Protein AF-0000000084944428 (afdb_homodimer)

InterPro domains:
  IPR011063 tRNA(Ile)-lysidine/2-thiocytidine synthase, N-terminal [PF01171] (37-218)
  IPR014729 Rossmann-like alpha/beta/alpha sandwich fold [G3DSA:3.40.50.620] (8-257)
  IPR035107 tRNA thiolation protein, TtcA/Ctu1 type [PIRSF004976] (14-257)

Sequence (516 aa):
MIFLLEYSKVIKMTMKKVLGCIRKADEEFNLIQDGDKVCVGVSGGKDSMLLLYCLSLYKKFATVKFDVIGVHIEMGFPNMDFSEADAFCKKNGIELYHEPSDVYEILKLNKTDDGRLQCSLCSKFKKALVIDGAKKYRCNKVAFAHHGDDAVETLFMNMIYGGKIATFTPKMYLTRTEMNFIRPLVYAYESDIVSAVEEAHVPIVPSTCPADKHTKREEFKHLLNDLYLKYPQAKSNLLTSLTNEENTMLWKKTPRKKMIFLLEYSKVIKMTMKKVLGCIRKADEEFNLIQDGDKVCVGVSGGKDSMLLLYCLSLYKKFATVKFDVIGVHIEMGFPNMDFSEADAFCKKNGIELYHEPSDVYEILKLNKTDDGRLQCSLCSKFKKALVIDGAKKYRCNKVAFAHHGDDAVETLFMNMIYGGKIATFTPKMYLTRTEMNFIRPLVYAYESDIVSAVEEAHVPIVPSTCPADKHTKREEFKHLLNDLYLKYPQAKSNLLTSLTNEENTMLWKKTPRKK

Structure (mmCIF, N/CA/C/O backbone):
data_AF-0000000084944428-model_v1
#
loop_
_entity.id
_entity.type
_entity.pdbx_description
1 polymer 'PP-loop family protein'
#
loop_
_atom_site.group_PDB
_atom_site.id
_atom_site.type_symbol
_atom_site.label_atom_id
_atom_site.label_alt_id
_atom_site.label_comp_id
_atom_site.label_asym_id
_atom_site.label_entity_id
_atom_site.label_seq_id
_atom_site.pdbx_PDB_ins_code
_atom_site.Cartn_x
_atom_site.Cartn_y
_atom_site.Cartn_z
_atom_site.occupancy
_atom_site.B_iso_or_equiv
_atom_site.auth_seq_id
_atom_site.auth_comp_id
_atom_site.auth_asym_id
_atom_site.auth_atom_id
_atom_site.pdbx_PDB_model_num
ATOM 1 N N . MET A 1 1 ? 21.469 -40.969 -16.375 1 33.34 1 MET A N 1
ATOM 2 C CA . MET A 1 1 ? 22.406 -39.938 -15.938 1 33.34 1 MET A CA 1
ATOM 3 C C . MET A 1 1 ? 22.641 -38.906 -17.031 1 33.34 1 MET A C 1
ATOM 5 O O . MET A 1 1 ? 22.734 -37.719 -16.766 1 33.34 1 MET A O 1
ATOM 9 N N . ILE A 1 2 ? 22.828 -39.438 -18.25 1 37.53 2 ILE A N 1
ATOM 10 C CA . ILE A 1 2 ? 23.172 -38.656 -19.438 1 37.53 2 ILE A CA 1
ATOM 11 C C . ILE A 1 2 ? 21.984 -37.812 -19.859 1 37.53 2 ILE A C 1
ATOM 13 O O . ILE A 1 2 ? 22.141 -36.656 -20.219 1 37.53 2 ILE A O 1
ATOM 17 N N . PHE A 1 3 ? 20.766 -38.469 -19.938 1 33.84 3 PHE A N 1
ATOM 18 C CA . PHE A 1 3 ? 19.562 -37.75 -20.297 1 33.84 3 PHE A CA 1
ATOM 19 C C . PHE A 1 3 ? 19.266 -36.656 -19.281 1 33.84 3 PHE A C 1
ATOM 21 O O . PHE A 1 3 ? 18.594 -35.656 -19.609 1 33.84 3 PHE A O 1
ATOM 28 N N . LEU A 1 4 ? 19.547 -36.875 -18 1 37.53 4 LEU A N 1
ATOM 29 C CA . LEU A 1 4 ? 19.516 -35.875 -16.969 1 37.53 4 LEU A CA 1
ATOM 30 C C . LEU A 1 4 ? 20.453 -34.719 -17.297 1 37.53 4 LEU A C 1
ATOM 32 O O . LEU A 1 4 ? 20.172 -33.562 -16.984 1 37.53 4 LEU A O 1
ATOM 36 N N . LEU A 1 5 ? 21.641 -35.031 -17.844 1 39.5 5 LEU A N 1
ATOM 37 C CA . LEU A 1 5 ? 22.656 -34.062 -18.203 1 39.5 5 LEU A CA 1
ATOM 38 C C . LEU A 1 5 ? 22.219 -33.219 -19.391 1 39.5 5 LEU A C 1
ATOM 40 O O . LEU A 1 5 ? 22.531 -32.031 -19.469 1 39.5 5 LEU A O 1
ATOM 44 N N . GLU A 1 6 ? 21.75 -33.844 -20.5 1 38.94 6 GLU A N 1
ATOM 45 C CA . GLU A 1 6 ? 21.344 -33.094 -21.688 1 38.94 6 GLU A CA 1
ATOM 46 C C . GLU A 1 6 ? 20.125 -32.219 -21.406 1 38.94 6 GLU A C 1
ATOM 48 O O . GLU A 1 6 ? 19.953 -31.156 -22 1 38.94 6 GLU A O 1
ATOM 53 N N . TYR A 1 7 ? 19.062 -32.688 -20.781 1 39.44 7 TYR A N 1
ATOM 54 C CA . TYR A 1 7 ? 17.938 -31.938 -20.266 1 39.44 7 TYR A CA 1
ATOM 55 C C . TYR A 1 7 ? 18.406 -30.875 -19.281 1 39.44 7 TYR A C 1
ATOM 57 O O . TYR A 1 7 ? 17.75 -29.828 -19.125 1 39.44 7 TYR A O 1
ATOM 65 N N . SER A 1 8 ? 19.406 -31.203 -18.406 1 38.41 8 SER A N 1
ATOM 66 C CA . SER A 1 8 ? 20 -30.328 -17.422 1 38.41 8 SER A CA 1
ATOM 67 C C . SER A 1 8 ? 20.609 -29.094 -18.078 1 38.41 8 SER A C 1
ATOM 69 O O . SER A 1 8 ? 20.656 -28.016 -17.453 1 38.41 8 SER A O 1
ATOM 71 N N . LYS A 1 9 ? 21.438 -29.375 -19.109 1 43.72 9 LYS A N 1
ATOM 72 C CA . LYS A 1 9 ? 22.25 -28.25 -19.609 1 43.72 9 LYS A CA 1
ATOM 73 C C . LYS A 1 9 ? 21.359 -27.125 -20.125 1 43.72 9 LYS A C 1
ATOM 75 O O . LYS A 1 9 ? 21.734 -25.953 -20.047 1 43.72 9 LYS A O 1
ATOM 80 N N . VAL A 1 10 ? 20.344 -27.359 -21 1 40.69 10 VAL A N 1
ATOM 81 C CA . VAL A 1 10 ? 19.859 -26.203 -21.734 1 40.69 10 VAL A CA 1
ATOM 82 C C . VAL A 1 10 ? 18.688 -25.562 -20.984 1 40.69 10 VAL A C 1
ATOM 84 O O . VAL A 1 10 ? 17.531 -25.719 -21.375 1 40.69 10 VAL A O 1
ATOM 87 N N . ILE A 1 11 ? 18.406 -25.828 -19.734 1 51.56 11 ILE A N 1
ATOM 88 C CA . ILE A 1 11 ? 17.453 -24.938 -19.094 1 51.56 11 ILE A CA 1
ATOM 89 C C . ILE A 1 11 ? 17.734 -23.484 -19.484 1 51.56 11 ILE A C 1
ATOM 91 O O . ILE A 1 11 ? 18.812 -22.953 -19.188 1 51.56 11 ILE A O 1
ATOM 95 N N . LYS A 1 12 ? 17.016 -23.047 -20.469 1 66.56 12 LYS A N 1
ATOM 96 C CA . LYS A 1 12 ? 17.094 -21.703 -21.031 1 66.56 12 LYS A CA 1
ATOM 97 C C . LYS A 1 12 ? 16.906 -20.641 -19.938 1 66.56 12 LYS A C 1
ATOM 99 O O . LYS A 1 12 ? 16.344 -20.922 -18.875 1 66.56 12 LYS A O 1
ATOM 104 N N . MET A 1 13 ? 17.641 -19.656 -19.969 1 76.25 13 MET A N 1
ATOM 105 C CA . MET A 1 13 ? 17.859 -18.531 -19.062 1 76.25 13 MET A CA 1
ATOM 106 C C . MET A 1 13 ? 16.562 -18.078 -18.422 1 76.25 13 MET A C 1
ATOM 108 O O . MET A 1 13 ? 16.516 -17.797 -17.234 1 76.25 13 MET A O 1
ATOM 112 N N . THR A 1 14 ? 15.422 -18.344 -19.109 1 88.94 14 THR A N 1
ATOM 113 C CA . THR A 1 14 ? 14.172 -17.812 -18.578 1 88.94 14 THR A CA 1
ATOM 114 C C . THR A 1 14 ? 13.484 -18.828 -17.672 1 88.94 14 THR A C 1
ATOM 116 O O . THR A 1 14 ? 12.891 -18.469 -16.656 1 88.94 14 THR A O 1
ATOM 119 N N . MET A 1 15 ? 13.664 -20.141 -18.062 1 92.38 15 MET A N 1
ATOM 120 C CA . MET A 1 15 ? 13.102 -21.188 -17.219 1 92.38 15 MET A CA 1
ATOM 121 C C . MET A 1 15 ? 13.805 -21.25 -15.875 1 92.38 15 MET A C 1
ATOM 123 O O . MET A 1 15 ? 13.156 -21.406 -14.836 1 92.38 15 MET A O 1
ATOM 127 N N . LYS A 1 16 ? 15.094 -21.047 -15.914 1 93.81 16 LYS A N 1
ATOM 128 C CA . LYS A 1 16 ? 15.875 -21.031 -14.68 1 93.81 16 LYS A CA 1
ATOM 129 C C . LYS A 1 16 ? 15.406 -19.922 -13.75 1 93.81 16 LYS A C 1
ATOM 131 O O . LYS A 1 16 ? 15.344 -20.109 -12.531 1 93.81 16 LYS A O 1
ATOM 136 N N . LYS A 1 17 ? 15.086 -18.875 -14.406 1 95.81 17 LYS A N 1
ATOM 137 C CA . LYS A 1 17 ? 14.609 -17.734 -13.625 1 95.81 17 LYS A CA 1
ATOM 138 C C . LYS A 1 17 ? 13.289 -18.047 -12.938 1 95.81 17 LYS A C 1
ATOM 140 O O . LYS A 1 17 ? 13.117 -17.781 -11.742 1 95.81 17 LYS A O 1
ATOM 145 N N . VAL A 1 18 ? 12.375 -18.656 -13.617 1 97.75 18 VAL A N 1
ATOM 146 C CA . VAL A 1 18 ? 11.07 -18.984 -13.055 1 97.75 18 VAL A CA 1
ATOM 147 C C . VAL A 1 18 ? 11.242 -20.047 -11.969 1 97.75 18 VAL A C 1
ATOM 149 O O . VAL A 1 18 ? 10.641 -19.938 -10.891 1 97.75 18 VAL A O 1
ATOM 152 N N . LEU A 1 19 ? 12.078 -21.016 -12.203 1 97.56 19 LEU A N 1
ATOM 153 C CA . LEU A 1 19 ? 12.336 -22.062 -11.211 1 97.56 19 LEU A CA 1
ATOM 154 C C . LEU A 1 19 ? 12.984 -21.469 -9.961 1 97.56 19 LEU A C 1
ATOM 156 O O . LEU A 1 19 ? 12.703 -21.906 -8.844 1 97.56 19 LEU A O 1
ATOM 160 N N . GLY A 1 20 ? 13.859 -20.453 -10.203 1 97.38 20 GLY A N 1
ATOM 161 C CA . GLY A 1 20 ? 14.445 -19.734 -9.078 1 97.38 20 GLY A CA 1
ATOM 162 C C . GLY A 1 20 ? 13.414 -19.016 -8.227 1 97.38 20 GLY A C 1
ATOM 163 O O . GLY A 1 20 ? 13.516 -19 -7 1 97.38 20 GLY A O 1
ATOM 164 N N . CYS A 1 21 ? 12.445 -18.484 -8.867 1 97.62 21 CYS A N 1
ATOM 165 C CA . CYS A 1 21 ? 11.352 -17.812 -8.164 1 97.62 21 CYS A CA 1
ATOM 166 C C . CYS A 1 21 ? 10.555 -18.812 -7.328 1 97.62 21 CYS A C 1
ATOM 168 O O . CYS A 1 21 ? 10.18 -18.516 -6.195 1 97.62 21 CYS A O 1
ATOM 170 N N . ILE A 1 22 ? 10.312 -20 -7.906 1 98.12 22 ILE A N 1
ATOM 171 C CA . ILE A 1 22 ? 9.578 -21.031 -7.199 1 98.12 22 ILE A CA 1
ATOM 172 C C . ILE A 1 22 ? 10.367 -21.5 -5.977 1 98.12 22 ILE A C 1
ATOM 174 O O . ILE A 1 22 ? 9.812 -21.641 -4.883 1 98.12 22 ILE A O 1
ATOM 178 N N . ARG A 1 23 ? 11.617 -21.656 -6.137 1 97.44 23 ARG A N 1
ATOM 179 C CA . ARG A 1 23 ? 12.477 -22.047 -5.02 1 97.44 23 ARG A CA 1
ATOM 180 C C . ARG A 1 23 ? 12.453 -20.984 -3.916 1 97.44 23 ARG A C 1
ATOM 182 O O . ARG A 1 23 ? 12.289 -21.312 -2.74 1 97.44 23 ARG A O 1
ATOM 189 N N . LYS A 1 24 ? 12.602 -19.766 -4.34 1 96.94 24 LYS A N 1
ATOM 190 C CA . LYS A 1 24 ? 12.594 -18.672 -3.377 1 96.94 24 LYS A CA 1
ATOM 191 C C . LYS A 1 24 ? 11.273 -18.641 -2.604 1 96.94 24 LYS A C 1
ATOM 193 O O . LYS A 1 24 ? 11.273 -18.531 -1.375 1 96.94 24 LYS A O 1
ATOM 198 N N . ALA A 1 25 ? 10.195 -18.719 -3.336 1 97.69 25 ALA A N 1
ATOM 199 C CA . ALA A 1 25 ? 8.883 -18.703 -2.693 1 97.69 25 ALA A CA 1
ATOM 200 C C . ALA A 1 25 ? 8.734 -19.891 -1.734 1 97.69 25 ALA A C 1
ATOM 202 O O . ALA A 1 25 ? 8.266 -19.719 -0.607 1 97.69 25 ALA A O 1
ATOM 203 N N . ASP A 1 26 ? 9.141 -21.062 -2.195 1 97.31 26 ASP A N 1
ATOM 204 C CA . ASP A 1 26 ? 9.055 -22.266 -1.375 1 97.31 26 ASP A CA 1
ATOM 205 C C . ASP A 1 26 ? 9.867 -22.125 -0.092 1 97.31 26 ASP A C 1
ATOM 207 O O . ASP A 1 26 ? 9.367 -22.391 1.003 1 97.31 26 ASP A O 1
ATOM 211 N N . GLU A 1 27 ? 11.055 -21.641 -0.21 1 95.69 27 GLU A N 1
ATOM 212 C CA . GLU A 1 27 ? 11.969 -21.531 0.926 1 95.69 27 GLU A CA 1
ATOM 213 C C . GLU A 1 27 ? 11.52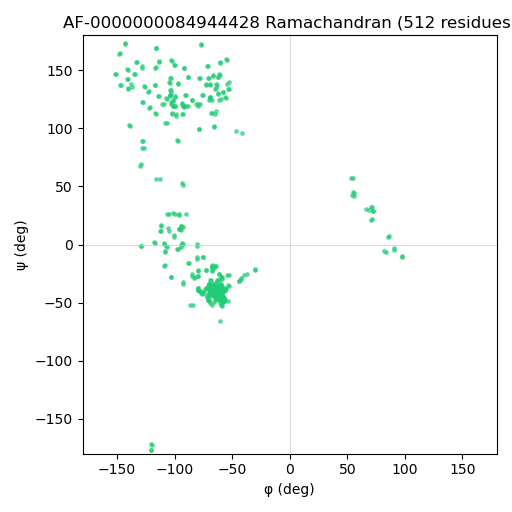3 -20.438 1.89 1 95.69 27 GLU A C 1
ATOM 215 O O . GLU A 1 27 ? 11.617 -20.594 3.107 1 95.69 27 GLU A O 1
ATOM 220 N N . GLU A 1 28 ? 11.031 -19.391 1.4 1 95.56 28 GLU A N 1
ATOM 221 C CA . GLU A 1 28 ? 10.711 -18.234 2.244 1 95.56 28 GLU A CA 1
ATOM 222 C C . GLU A 1 28 ? 9.344 -18.406 2.904 1 95.56 28 GLU A C 1
ATOM 224 O O . GLU A 1 28 ? 9.109 -17.906 4.004 1 95.56 28 GLU A O 1
ATOM 229 N N . PHE A 1 29 ? 8.43 -19.156 2.244 1 96.62 29 PHE A N 1
ATOM 230 C CA . PHE A 1 29 ? 7.078 -19.234 2.777 1 96.62 29 PHE A CA 1
ATOM 231 C C . PHE A 1 29 ? 6.73 -20.672 3.158 1 96.62 29 PHE A C 1
ATOM 233 O O . PHE A 1 29 ? 5.594 -20.953 3.537 1 96.62 29 PHE A O 1
ATOM 240 N N . ASN A 1 30 ? 7.664 -21.609 3.006 1 96.25 30 ASN A N 1
ATOM 241 C CA . ASN A 1 30 ? 7.445 -23.016 3.352 1 96.25 30 ASN A CA 1
ATOM 242 C C . ASN A 1 30 ? 6.199 -23.562 2.664 1 96.25 30 ASN A C 1
ATOM 244 O O . ASN A 1 30 ? 5.301 -24.078 3.328 1 96.25 30 ASN A O 1
ATOM 248 N N . LEU A 1 31 ? 6.246 -23.453 1.345 1 97.56 31 LEU A N 1
ATOM 249 C CA . LEU A 1 31 ? 5.07 -23.828 0.563 1 97.56 31 LEU A CA 1
ATOM 250 C C . LEU A 1 31 ? 4.91 -25.344 0.5 1 97.56 31 LEU A C 1
ATOM 252 O O . LEU A 1 31 ? 3.793 -25.859 0.576 1 97.56 31 LEU A O 1
ATOM 256 N N . ILE A 1 32 ? 6.047 -26.062 0.306 1 97.62 32 ILE A N 1
ATOM 257 C CA . ILE A 1 32 ? 6.008 -27.5 0.068 1 97.62 32 ILE A CA 1
ATOM 258 C C . ILE A 1 32 ? 6.84 -28.219 1.129 1 97.62 32 ILE A C 1
ATOM 260 O O . ILE A 1 32 ? 7.98 -27.844 1.398 1 97.62 32 ILE A O 1
ATOM 264 N N . GLN A 1 33 ? 6.246 -29.25 1.694 1 96.31 33 GLN A N 1
ATOM 265 C CA . GLN A 1 33 ? 6.906 -30.078 2.705 1 96.31 33 GLN A CA 1
ATOM 266 C C . GLN A 1 33 ? 7.09 -31.5 2.219 1 96.31 33 GLN A C 1
ATOM 268 O O . GLN A 1 33 ? 6.504 -31.906 1.208 1 96.31 33 GLN A O 1
ATOM 273 N N . ASP A 1 34 ? 7.887 -32.219 2.996 1 96.62 34 ASP A N 1
ATOM 274 C CA . ASP A 1 34 ? 8.141 -33.625 2.662 1 96.62 34 ASP A CA 1
ATOM 275 C C . ASP A 1 34 ? 6.848 -34.438 2.709 1 96.62 34 ASP A C 1
ATOM 277 O O . ASP A 1 34 ? 6.094 -34.344 3.68 1 96.62 34 ASP A O 1
ATOM 281 N N . GLY A 1 35 ? 6.645 -35.188 1.599 1 97.06 35 GLY A N 1
ATOM 282 C CA . GLY A 1 35 ? 5.488 -36.062 1.559 1 97.06 35 GLY A CA 1
ATOM 283 C C . GLY A 1 35 ? 4.258 -35.375 0.969 1 97.06 35 GLY A C 1
ATOM 284 O O . GLY A 1 35 ? 3.232 -36.031 0.76 1 97.06 35 GLY A O 1
ATOM 285 N N . ASP A 1 36 ? 4.391 -34.125 0.652 1 97.81 36 ASP A N 1
ATOM 286 C CA . ASP A 1 36 ? 3.254 -33.406 0.095 1 97.81 36 ASP A CA 1
ATOM 287 C C . ASP A 1 36 ? 2.883 -33.938 -1.285 1 97.81 36 ASP A C 1
ATOM 289 O O . ASP A 1 36 ? 3.748 -34.406 -2.027 1 97.81 36 ASP A O 1
ATOM 293 N N . LYS A 1 37 ? 1.617 -33.906 -1.541 1 98.38 37 LYS A N 1
ATOM 294 C CA . LYS A 1 37 ? 1.099 -34.094 -2.895 1 98.38 37 LYS A CA 1
ATOM 295 C C . LYS A 1 37 ? 0.368 -32.812 -3.367 1 98.38 37 LYS A C 1
ATOM 297 O O . LYS A 1 37 ? -0.711 -32.5 -2.865 1 98.38 37 LYS A O 1
ATOM 302 N N . VAL A 1 38 ? 0.935 -32.188 -4.328 1 98.56 38 VAL A N 1
ATOM 303 C CA . VAL A 1 38 ? 0.463 -30.875 -4.766 1 98.56 38 VAL A CA 1
ATOM 304 C C . VAL A 1 38 ? -0.408 -31.031 -6.008 1 98.56 38 VAL A C 1
ATOM 306 O O . VAL A 1 38 ? 0.005 -31.656 -6.988 1 98.56 38 VAL A O 1
ATOM 309 N N . CYS A 1 39 ? -1.592 -30.484 -5.953 1 98.5 39 CYS A N 1
ATOM 310 C CA . CYS A 1 39 ? -2.496 -30.438 -7.098 1 98.5 39 CYS A CA 1
ATOM 311 C C . CYS A 1 39 ? -2.471 -29.062 -7.754 1 98.5 39 CYS A C 1
ATOM 313 O O . CYS A 1 39 ? -2.744 -28.047 -7.105 1 98.5 39 CYS A O 1
ATOM 315 N N . VAL A 1 40 ? -2.1 -29.031 -8.969 1 98.38 40 VAL A N 1
ATOM 316 C CA . VAL A 1 40 ? -2.154 -27.781 -9.719 1 98.38 40 VAL A CA 1
ATOM 317 C C . VAL A 1 40 ? -3.488 -27.672 -10.453 1 98.38 40 VAL A C 1
ATOM 319 O O . VAL A 1 40 ? -3.852 -28.562 -11.227 1 98.38 40 VAL A O 1
ATOM 322 N N . GLY A 1 41 ? -4.277 -26.609 -10.117 1 94.88 41 GLY A N 1
ATOM 323 C CA . GLY A 1 41 ? -5.422 -26.312 -10.961 1 94.88 41 GLY A CA 1
ATOM 324 C C . GLY A 1 41 ? -5.035 -25.812 -12.336 1 94.88 41 GLY A C 1
ATOM 325 O O . GLY A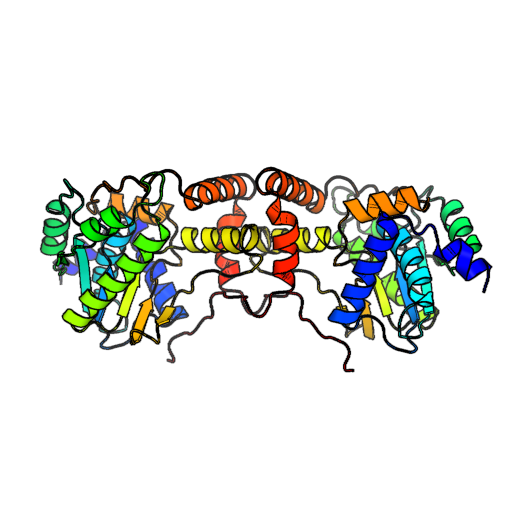 1 41 ? -4.523 -24.703 -12.477 1 94.88 41 GLY A O 1
ATOM 326 N N . VAL A 1 42 ? -5.344 -26.625 -13.352 1 94.19 42 VAL A N 1
ATOM 327 C CA . VAL A 1 42 ? -4.918 -26.297 -14.711 1 94.19 42 VAL A CA 1
ATOM 328 C C . VAL A 1 42 ? -6.098 -25.734 -15.5 1 94.19 42 VAL A C 1
ATOM 330 O O . VAL A 1 42 ? -7.066 -26.453 -15.773 1 94.19 42 VAL A O 1
ATOM 333 N N . SER A 1 43 ? -5.996 -24.484 -15.828 1 88.81 43 SER A N 1
ATOM 334 C CA . SER A 1 43 ? -7.043 -23.859 -16.625 1 88.81 43 SER A CA 1
ATOM 335 C C . SER A 1 43 ? -6.781 -24.031 -18.125 1 88.81 43 SER A C 1
ATOM 337 O O . SER A 1 43 ? -7.684 -23.828 -18.938 1 88.81 43 SER A O 1
ATOM 339 N N . GLY A 1 44 ? -5.578 -24.391 -18.469 1 90.81 44 GLY A N 1
ATOM 340 C CA . GLY A 1 44 ? -5.156 -24.422 -19.859 1 90.81 44 GLY A CA 1
ATOM 341 C C . GLY A 1 44 ? -4.402 -23.188 -20.297 1 90.81 44 GLY A C 1
ATOM 342 O O . GLY A 1 44 ? -3.771 -23.172 -21.359 1 90.81 44 GLY A O 1
ATOM 343 N N . GLY A 1 45 ? -4.418 -22.219 -19.453 1 92.94 45 GLY A N 1
ATOM 344 C CA . GLY A 1 45 ? -3.695 -21 -19.75 1 92.94 45 GLY A CA 1
ATOM 345 C C . GLY A 1 45 ? -2.197 -21.109 -19.547 1 92.94 45 GLY A C 1
ATOM 346 O O . GLY A 1 45 ? -1.717 -22.125 -19.031 1 92.94 45 GLY A O 1
ATOM 347 N N . LYS A 1 46 ? -1.506 -20.094 -19.953 1 95.5 46 LYS A N 1
ATOM 348 C CA . LYS A 1 46 ? -0.046 -20.125 -19.938 1 95.5 46 LYS A CA 1
ATOM 349 C C . LYS A 1 46 ? 0.485 -20.266 -18.516 1 95.5 46 LYS A C 1
ATOM 351 O O . LYS A 1 46 ? 1.455 -20.984 -18.266 1 95.5 46 LYS A O 1
ATOM 356 N N . ASP A 1 47 ? -0.171 -19.609 -17.562 1 96.38 47 ASP A N 1
ATOM 357 C CA . ASP A 1 47 ? 0.349 -19.578 -16.203 1 96.38 47 ASP A CA 1
ATOM 358 C C . ASP A 1 47 ? 0.209 -20.938 -15.523 1 96.38 47 ASP A C 1
ATOM 360 O O . ASP A 1 47 ? 1.172 -21.453 -14.953 1 96.38 47 ASP A O 1
ATOM 364 N N . SER A 1 48 ? -0.955 -21.531 -15.617 1 96.88 48 SER A N 1
ATOM 365 C CA . SER A 1 48 ? -1.21 -22.797 -14.938 1 96.88 48 SER A CA 1
ATOM 366 C C . SER A 1 48 ? -0.429 -23.938 -15.586 1 96.88 48 SER A C 1
ATOM 368 O O . SER A 1 48 ? 0.1 -24.812 -14.883 1 96.88 48 SER A O 1
ATOM 370 N N . MET A 1 49 ? -0.313 -23.906 -16.891 1 97.44 49 MET A N 1
ATOM 371 C CA . MET A 1 49 ? 0.449 -24.938 -17.594 1 97.44 49 MET A CA 1
ATOM 372 C C . MET A 1 49 ? 1.93 -24.859 -17.234 1 97.44 49 MET A C 1
ATOM 374 O O . MET A 1 49 ? 2.574 -25.875 -17.016 1 97.44 49 MET A O 1
ATOM 378 N N . LEU A 1 50 ? 2.396 -23.656 -17.203 1 97.94 50 LEU A N 1
ATOM 379 C CA . LEU A 1 50 ? 3.805 -23.5 -16.859 1 97.94 50 LEU A CA 1
ATOM 380 C C . LEU A 1 50 ? 4.059 -23.906 -15.414 1 97.94 50 LEU A C 1
ATOM 382 O O . LEU A 1 50 ? 5.082 -24.531 -15.109 1 97.94 50 LEU A O 1
ATOM 386 N N . LEU A 1 51 ? 3.164 -23.531 -14.523 1 98.56 51 LEU A N 1
ATOM 387 C CA . LEU A 1 51 ? 3.316 -23.891 -13.125 1 98.56 51 LEU A CA 1
ATOM 388 C C . LEU A 1 51 ? 3.416 -25.406 -12.961 1 98.56 51 LEU A C 1
ATOM 390 O O . LEU A 1 51 ? 4.305 -25.906 -12.266 1 98.56 51 LEU A O 1
ATOM 394 N N . LEU A 1 52 ? 2.504 -26.125 -13.609 1 98.38 52 LEU A N 1
ATOM 395 C CA . LEU A 1 52 ? 2.512 -27.578 -13.539 1 98.38 52 LEU A CA 1
ATOM 396 C C . LEU A 1 52 ? 3.85 -28.141 -14.016 1 98.38 52 LEU A C 1
ATOM 398 O O . LEU A 1 52 ? 4.457 -28.969 -13.336 1 98.38 52 LEU A O 1
ATOM 402 N N . TYR A 1 53 ? 4.301 -27.656 -15.102 1 98.06 53 TYR A N 1
ATOM 403 C CA . TYR A 1 53 ? 5.566 -28.109 -15.672 1 98.06 53 TYR A CA 1
ATOM 404 C C . TYR A 1 53 ? 6.73 -27.781 -14.734 1 98.06 53 TYR A C 1
ATOM 406 O O . TYR A 1 53 ? 7.555 -28.641 -14.438 1 98.06 53 TYR A O 1
ATOM 414 N N . CYS A 1 54 ? 6.746 -26.562 -14.258 1 98.06 54 CYS A N 1
ATOM 415 C CA . CYS A 1 54 ? 7.844 -26.094 -13.414 1 98.06 54 CYS A CA 1
ATOM 416 C C . CYS A 1 54 ? 7.891 -26.875 -12.102 1 98.06 54 CYS A C 1
ATOM 418 O O . CYS A 1 54 ? 8.969 -27.203 -11.602 1 98.06 54 CYS A O 1
ATOM 420 N N . LEU A 1 55 ? 6.723 -27.156 -11.539 1 98.38 55 LEU A N 1
ATOM 421 C CA . LEU A 1 55 ? 6.715 -27.922 -10.305 1 98.38 55 LEU A CA 1
ATOM 422 C C . LEU A 1 55 ? 7.219 -29.344 -10.547 1 98.38 55 LEU A C 1
ATOM 424 O O . LEU A 1 55 ? 7.867 -29.922 -9.672 1 98.38 55 LEU A O 1
ATOM 428 N N . SER A 1 56 ? 6.914 -29.891 -11.688 1 97.56 56 SER A N 1
ATOM 429 C CA . SER A 1 56 ? 7.426 -31.203 -12.031 1 97.56 56 SER A CA 1
ATOM 430 C C . SER A 1 56 ? 8.945 -31.203 -12.133 1 97.56 56 SER A C 1
ATOM 432 O O . SER A 1 56 ? 9.602 -32.188 -11.781 1 97.56 56 SER A O 1
ATOM 434 N N . LEU A 1 57 ? 9.477 -30.125 -12.648 1 96.31 57 LEU A N 1
ATOM 435 C CA . LEU A 1 57 ? 10.93 -29.969 -12.734 1 96.31 57 LEU A CA 1
ATOM 436 C C . LEU A 1 57 ? 11.523 -29.734 -11.352 1 96.31 57 LEU A C 1
ATOM 438 O O . LEU A 1 57 ? 12.57 -30.297 -11.016 1 96.31 57 LEU A O 1
ATOM 442 N N . TYR A 1 58 ? 10.852 -28.875 -10.656 1 97 58 TYR A N 1
ATOM 443 C CA . TYR A 1 58 ? 11.328 -28.5 -9.328 1 97 58 TYR A CA 1
ATOM 444 C C . TYR A 1 58 ? 11.438 -29.719 -8.422 1 97 58 TYR A C 1
ATOM 446 O O . TYR A 1 58 ? 12.352 -29.812 -7.598 1 97 58 TYR A O 1
ATOM 454 N N . LYS A 1 59 ? 10.5 -30.641 -8.602 1 95.38 59 LYS A N 1
ATOM 455 C CA . LYS A 1 59 ? 10.461 -31.875 -7.828 1 95.38 59 LYS A CA 1
ATOM 456 C C . LYS A 1 59 ? 11.789 -32.625 -7.91 1 95.38 59 LYS A C 1
ATOM 458 O O . LYS A 1 59 ? 12.211 -33.281 -6.953 1 95.38 59 LYS A O 1
ATOM 463 N N . LYS A 1 60 ? 12.516 -32.438 -8.938 1 92.12 60 LYS A N 1
ATOM 464 C CA . LYS A 1 60 ? 13.742 -33.188 -9.203 1 92.12 60 LYS A CA 1
ATOM 465 C C . LYS A 1 60 ? 14.906 -32.625 -8.391 1 92.12 60 LYS A C 1
ATOM 467 O O . LYS A 1 60 ? 15.883 -33.344 -8.148 1 92.12 60 LYS A O 1
ATOM 472 N N . PHE A 1 61 ? 14.805 -31.344 -7.961 1 89.81 61 PHE A N 1
ATOM 473 C CA . PHE A 1 61 ? 15.969 -30.781 -7.285 1 89.81 61 PHE A CA 1
ATOM 474 C C . PHE A 1 61 ? 15.57 -30.141 -5.957 1 89.81 61 PHE A C 1
ATOM 476 O O . PHE A 1 61 ? 16.422 -29.672 -5.215 1 89.81 61 PHE A O 1
ATOM 483 N N . ALA A 1 62 ? 14.328 -30.188 -5.711 1 91.25 62 ALA A N 1
ATOM 484 C CA . ALA A 1 62 ? 13.883 -29.688 -4.418 1 91.25 62 ALA A CA 1
ATOM 485 C C . ALA A 1 62 ? 14.516 -30.484 -3.273 1 91.25 62 ALA A C 1
ATOM 487 O O . ALA A 1 62 ? 14.914 -31.625 -3.453 1 91.25 62 ALA A O 1
ATOM 488 N N . THR A 1 63 ? 14.57 -29.828 -2.123 1 90.62 63 THR A N 1
ATOM 489 C CA . THR A 1 63 ? 15.156 -30.469 -0.947 1 90.62 63 THR A CA 1
ATOM 490 C C . THR A 1 63 ? 14.148 -31.406 -0.28 1 90.62 63 THR A C 1
ATOM 492 O O . THR A 1 63 ? 14.516 -32.188 0.583 1 90.62 63 THR A O 1
ATOM 495 N N . VAL A 1 64 ? 12.977 -31.297 -0.713 1 93.44 64 VAL A N 1
ATOM 496 C CA . VAL A 1 64 ? 11.914 -32.125 -0.156 1 93.44 64 VAL A CA 1
ATOM 497 C C . VAL A 1 64 ? 11.344 -33.031 -1.242 1 93.44 64 VAL A C 1
ATOM 499 O O . VAL A 1 64 ? 11.383 -32.688 -2.428 1 93.44 64 VAL A O 1
ATOM 502 N N . LYS A 1 65 ? 10.859 -34.125 -0.759 1 96.19 65 LYS A N 1
ATOM 503 C CA . LYS A 1 65 ? 10.195 -35.062 -1.677 1 96.19 65 LYS A CA 1
ATOM 504 C C . LYS A 1 65 ? 8.695 -34.812 -1.722 1 96.19 65 LYS A C 1
ATOM 506 O O . LYS A 1 65 ? 8.023 -34.812 -0.685 1 96.19 65 LYS A O 1
ATOM 511 N N . PHE A 1 66 ? 8.234 -34.531 -2.885 1 97.69 66 PHE A N 1
ATOM 512 C CA . PHE A 1 66 ? 6.805 -34.312 -3.053 1 97.69 66 PHE A CA 1
ATOM 513 C C . PHE A 1 66 ? 6.34 -34.781 -4.43 1 97.69 66 PHE A C 1
ATOM 515 O O . PHE A 1 66 ? 7.16 -35.094 -5.289 1 97.69 66 PHE A O 1
ATOM 522 N N . ASP A 1 67 ? 5.074 -34.906 -4.539 1 97.81 67 ASP A N 1
ATOM 523 C CA . ASP A 1 67 ? 4.473 -35.25 -5.828 1 97.81 67 ASP A CA 1
ATOM 524 C C . ASP A 1 67 ? 3.629 -34.094 -6.352 1 97.81 67 ASP A C 1
ATOM 526 O O . ASP A 1 67 ? 3.203 -33.219 -5.578 1 97.81 67 ASP A O 1
ATOM 530 N N . VAL A 1 68 ? 3.436 -34.094 -7.648 1 98.31 68 VAL A N 1
ATOM 531 C CA . VAL A 1 68 ? 2.635 -33.031 -8.258 1 98.31 68 VAL A CA 1
ATOM 532 C C . VAL A 1 68 ? 1.758 -33.625 -9.359 1 98.31 68 VAL A C 1
ATOM 534 O O . VAL A 1 68 ? 2.197 -34.5 -10.117 1 98.31 68 VAL A O 1
ATOM 537 N N . ILE A 1 69 ? 0.52 -33.25 -9.367 1 98.19 69 ILE A N 1
ATOM 538 C CA . ILE A 1 69 ? -0.407 -33.625 -10.43 1 98.19 69 ILE A CA 1
ATOM 539 C C . ILE A 1 69 ? -1.189 -32.406 -10.898 1 98.19 69 ILE A C 1
ATOM 541 O O . ILE A 1 69 ? -1.237 -31.391 -10.203 1 98.19 69 ILE A O 1
ATOM 545 N N . GLY A 1 70 ? -1.699 -32.469 -12.117 1 97.88 70 GLY A N 1
ATOM 546 C CA . GLY A 1 70 ? -2.617 -31.469 -12.617 1 97.88 70 GLY A CA 1
ATOM 547 C C . GLY A 1 70 ? -4.062 -31.922 -12.633 1 97.88 70 GLY A C 1
ATOM 548 O O . GLY A 1 70 ? -4.344 -33.094 -12.883 1 97.88 70 GLY A O 1
ATOM 549 N N . VAL A 1 71 ? -4.938 -31 -12.344 1 96 71 VAL A N 1
ATOM 550 C CA . VAL A 1 71 ? -6.367 -31.266 -12.477 1 96 71 VAL A CA 1
ATOM 551 C C . VAL A 1 71 ? -7.016 -30.172 -13.32 1 96 71 VAL A C 1
ATOM 553 O O . VAL A 1 71 ? -6.863 -28.984 -13.031 1 96 71 VAL A O 1
ATOM 556 N N . HIS A 1 72 ? -7.625 -30.547 -14.352 1 93.5 72 HIS A N 1
ATOM 557 C CA . HIS A 1 72 ? -8.422 -29.656 -15.18 1 93.5 72 HIS A CA 1
ATOM 558 C C . HIS A 1 72 ? -9.914 -29.906 -14.992 1 93.5 72 HIS A C 1
ATOM 560 O O . HIS A 1 72 ? -10.383 -31.047 -15.156 1 93.5 72 HIS A O 1
ATOM 566 N N . ILE A 1 73 ? -10.602 -28.766 -14.648 1 88.94 73 ILE A N 1
ATOM 567 C CA . ILE A 1 73 ? -12.047 -28.875 -14.5 1 88.94 73 ILE A CA 1
ATOM 568 C C . ILE A 1 73 ? -12.727 -28.547 -15.836 1 88.94 73 ILE A C 1
ATOM 570 O O . ILE A 1 73 ? -12.617 -27.422 -16.328 1 88.94 73 ILE A O 1
ATOM 574 N N . GLU A 1 74 ? -13.406 -29.5 -16.312 1 84.38 74 GLU A N 1
ATOM 575 C CA . GLU A 1 74 ? -14.141 -29.297 -17.562 1 84.38 74 GLU A CA 1
ATOM 576 C C . GLU A 1 74 ? -15.445 -28.531 -17.312 1 84.38 74 GLU A C 1
ATOM 578 O O . GLU A 1 74 ? -16.406 -29.094 -16.797 1 84.38 74 GLU A O 1
ATOM 583 N N . MET A 1 75 ? -15.344 -27.328 -17.578 1 73.44 75 MET A N 1
ATOM 584 C CA . MET A 1 75 ? -16.5 -26.484 -17.312 1 73.44 75 MET A CA 1
ATOM 585 C C . MET A 1 75 ? -17.531 -26.594 -18.422 1 73.44 75 MET A C 1
ATOM 587 O O . MET A 1 75 ? -18.625 -26.047 -18.312 1 73.44 75 MET A O 1
ATOM 591 N N . GLY A 1 76 ? -17.297 -27.328 -19.422 1 67.12 76 GLY A N 1
ATOM 592 C CA . GLY A 1 76 ? -18.25 -27.562 -20.484 1 67.12 76 GLY A CA 1
ATOM 593 C C . GLY A 1 76 ? -18.203 -26.516 -21.562 1 67.12 76 GLY A C 1
ATOM 594 O O . GLY A 1 76 ? -19.156 -26.375 -22.344 1 67.12 76 GLY A O 1
ATOM 595 N N . PHE A 1 77 ? -17.219 -25.688 -21.406 1 64.75 77 PHE A N 1
ATOM 596 C CA . PHE A 1 77 ? -17.141 -24.703 -22.469 1 64.75 77 PHE A CA 1
ATOM 597 C C . PHE A 1 77 ? -16.828 -25.375 -23.812 1 64.75 77 PHE A C 1
ATOM 599 O O . PHE A 1 77 ? -16.047 -26.328 -23.859 1 64.75 77 PHE A O 1
ATOM 606 N N . PRO A 1 78 ? -17.562 -24.969 -24.75 1 62.62 78 PRO A N 1
ATOM 607 C CA . PRO A 1 78 ? -17.344 -25.609 -26.062 1 62.62 78 PRO A CA 1
ATOM 608 C C . PRO A 1 78 ? -15.93 -25.391 -26.594 1 62.62 78 PRO A C 1
ATOM 610 O O . PRO A 1 78 ? -15.305 -24.375 -26.312 1 62.62 78 PRO A O 1
ATOM 613 N N . ASN A 1 79 ? -15.32 -26.344 -27.312 1 67.12 79 ASN A N 1
ATOM 614 C CA . ASN A 1 79 ? -14.164 -26.281 -28.203 1 67.12 79 ASN A CA 1
ATOM 615 C C . ASN A 1 79 ? -12.867 -26.078 -27.406 1 67.12 79 ASN A C 1
ATOM 617 O O . ASN A 1 79 ? -11.953 -25.391 -27.875 1 67.12 79 ASN A O 1
ATOM 621 N N . MET A 1 80 ? -12.891 -26.422 -26.188 1 78.94 80 MET A N 1
ATOM 622 C CA . MET A 1 80 ? -11.57 -26.484 -25.562 1 78.94 80 MET A CA 1
ATOM 623 C C . MET A 1 80 ? -10.852 -27.781 -25.922 1 78.94 80 MET A C 1
ATOM 625 O O . MET A 1 80 ? -11.406 -28.859 -25.75 1 78.94 80 MET A O 1
ATOM 629 N N . ASP A 1 81 ? -9.68 -27.656 -26.578 1 85.38 81 ASP A N 1
ATOM 630 C CA . ASP A 1 81 ? -8.891 -28.812 -27.016 1 85.38 81 ASP A CA 1
ATOM 631 C C . ASP A 1 81 ? -7.641 -28.984 -26.141 1 85.38 81 ASP A C 1
ATOM 633 O O . ASP A 1 81 ? -6.688 -28.203 -26.266 1 85.38 81 ASP A O 1
ATOM 637 N N . PHE A 1 82 ? -7.691 -29.969 -25.266 1 92 82 PHE A N 1
ATOM 638 C CA . PHE A 1 82 ? -6.598 -30.188 -24.328 1 92 82 PHE A CA 1
ATOM 639 C C . PHE A 1 82 ? -5.625 -31.234 -24.859 1 92 82 PHE A C 1
ATOM 641 O O . PHE A 1 82 ? -4.699 -31.656 -24.156 1 92 82 PHE A O 1
ATOM 648 N N . SER A 1 83 ? -5.734 -31.562 -26.125 1 93.62 83 SER A N 1
ATOM 649 C CA . SER A 1 83 ? -4.93 -32.656 -26.703 1 93.62 83 SER A CA 1
ATOM 650 C C . SER A 1 83 ? -3.443 -32.312 -26.609 1 93.62 83 SER A C 1
ATOM 652 O O . SER A 1 83 ? -2.641 -33.156 -26.219 1 93.62 83 SER A O 1
ATOM 654 N N . GLU A 1 84 ? -3.113 -31.156 -26.969 1 94.56 84 GLU A N 1
ATOM 655 C CA . GLU A 1 84 ? -1.709 -30.75 -26.922 1 94.56 84 GLU A CA 1
ATOM 656 C C . GLU A 1 84 ? -1.188 -30.703 -25.5 1 94.56 84 GLU A C 1
ATOM 658 O O . GLU A 1 84 ? -0.049 -31.094 -25.234 1 94.56 84 GLU A O 1
ATOM 663 N N . ALA A 1 85 ? -2.002 -30.219 -24.594 1 95.56 85 ALA A N 1
ATOM 664 C CA . ALA A 1 85 ? -1.631 -30.172 -23.188 1 95.56 85 ALA A CA 1
ATOM 665 C C . ALA A 1 85 ? -1.41 -31.578 -22.625 1 95.56 85 ALA A C 1
ATOM 667 O O . ALA A 1 85 ? -0.428 -31.812 -21.922 1 95.56 85 ALA A O 1
ATOM 668 N N . ASP A 1 86 ? -2.279 -32.5 -23 1 96.62 86 ASP A N 1
ATOM 669 C CA . ASP A 1 86 ? -2.182 -33.875 -22.547 1 96.62 86 ASP A CA 1
ATOM 670 C C . ASP A 1 86 ? -0.918 -34.562 -23.078 1 96.62 86 ASP A C 1
ATOM 672 O O . ASP A 1 86 ? -0.221 -35.25 -22.344 1 96.62 86 ASP A O 1
ATOM 676 N N . ALA A 1 87 ? -0.66 -34.312 -24.312 1 97.25 87 ALA A N 1
ATOM 677 C CA . ALA A 1 87 ? 0.529 -34.906 -24.938 1 97.25 87 ALA A CA 1
ATOM 678 C C . ALA A 1 87 ? 1.802 -3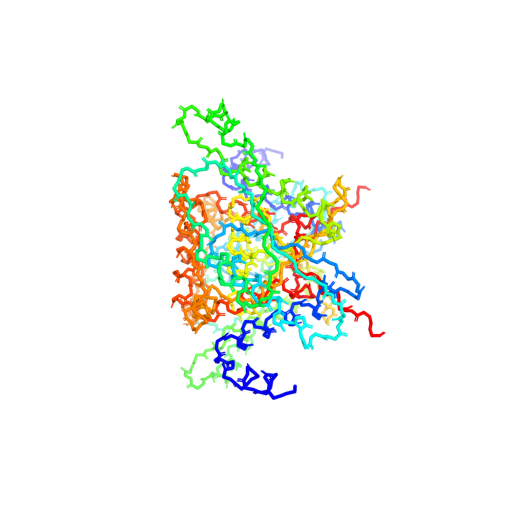4.375 -24.281 1 97.25 87 ALA A C 1
ATOM 680 O O . ALA A 1 87 ? 2.742 -35.125 -24.047 1 97.25 87 ALA A O 1
ATOM 681 N N . PHE A 1 88 ? 1.781 -33.156 -24.094 1 96.12 88 PHE A N 1
ATOM 682 C CA . PHE A 1 88 ? 2.924 -32.5 -23.453 1 96.12 88 PHE A CA 1
ATOM 683 C C . PHE A 1 88 ? 3.174 -33.094 -22.078 1 96.12 88 PHE A C 1
ATOM 685 O O . PHE A 1 88 ? 4.312 -33.406 -21.719 1 96.12 88 PHE A O 1
ATOM 692 N N . CYS A 1 89 ? 2.102 -33.219 -21.234 1 97.31 89 CYS A N 1
ATOM 693 C CA . CYS A 1 89 ? 2.221 -33.75 -19.891 1 97.31 89 CYS A CA 1
ATOM 694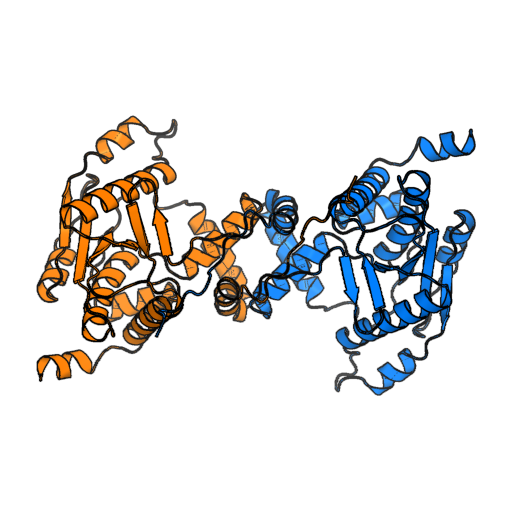 C C . CYS A 1 89 ? 2.699 -35.188 -19.922 1 97.31 89 CYS A C 1
ATOM 696 O O . CYS A 1 89 ? 3.592 -35.594 -19.172 1 97.31 89 CYS A O 1
ATOM 698 N N . LYS A 1 90 ? 2.141 -35.938 -20.859 1 97.25 90 LYS A N 1
ATOM 699 C CA . LYS A 1 90 ? 2.545 -37.344 -21 1 97.25 90 LYS A CA 1
ATOM 700 C C . LYS A 1 90 ? 4.027 -37.438 -21.359 1 97.25 90 LYS A C 1
ATOM 702 O O . LYS A 1 90 ? 4.75 -38.25 -20.766 1 97.25 90 LYS A O 1
ATOM 707 N N . LYS A 1 91 ? 4.41 -36.656 -22.25 1 96.62 91 LYS A N 1
ATOM 708 C CA . LYS A 1 91 ? 5.801 -36.656 -22.703 1 96.62 91 LYS A CA 1
ATOM 709 C C . LYS A 1 91 ? 6.75 -36.344 -21.547 1 96.62 91 LYS A C 1
ATOM 711 O O . LYS A 1 91 ? 7.867 -36.844 -21.5 1 96.62 91 LYS A O 1
ATOM 716 N N . ASN A 1 92 ? 6.32 -35.531 -20.656 1 95.69 92 ASN A N 1
ATOM 717 C CA . ASN A 1 92 ? 7.18 -35.094 -19.562 1 95.69 92 ASN A CA 1
ATOM 718 C C . ASN A 1 92 ? 6.906 -35.844 -18.281 1 95.69 92 ASN A C 1
ATOM 720 O O . ASN A 1 92 ? 7.367 -35.469 -17.203 1 95.69 92 ASN A O 1
ATOM 724 N N . GLY A 1 93 ? 6.082 -36.875 -18.312 1 95.88 93 GLY A N 1
ATOM 725 C CA . GLY A 1 93 ? 5.812 -37.75 -17.172 1 95.88 93 GLY A CA 1
ATOM 726 C C . GLY A 1 93 ? 4.953 -37.062 -16.109 1 95.88 93 GLY A C 1
ATOM 727 O O . GLY A 1 93 ? 5.098 -37.344 -14.922 1 95.88 93 GLY A O 1
ATOM 728 N N . ILE A 1 94 ? 4.133 -36.156 -16.516 1 96.81 94 ILE A N 1
ATOM 729 C CA . ILE A 1 94 ? 3.27 -35.438 -15.609 1 96.81 94 ILE A CA 1
ATOM 730 C C . ILE A 1 94 ? 1.846 -35.969 -15.688 1 96.81 94 ILE A C 1
ATOM 732 O O . ILE A 1 94 ? 1.312 -36.188 -16.781 1 96.81 94 ILE A O 1
ATOM 736 N N . GLU A 1 95 ? 1.264 -36.25 -14.578 1 97.5 95 GLU A N 1
ATOM 737 C CA . GLU A 1 95 ? -0.133 -36.688 -14.539 1 97.5 95 GLU A CA 1
ATOM 738 C C . GLU A 1 95 ? -1.077 -35.5 -14.617 1 97.5 95 GLU A C 1
ATOM 740 O O . GLU A 1 95 ? -0.987 -34.562 -13.805 1 97.5 95 GLU A O 1
ATOM 745 N N . LEU A 1 96 ? -1.934 -35.469 -15.625 1 97.5 96 LEU A N 1
ATOM 746 C CA . LEU A 1 96 ? -2.99 -34.469 -15.781 1 97.5 96 LEU A CA 1
ATOM 747 C C . LEU A 1 96 ? -4.359 -35.156 -15.844 1 97.5 96 LEU A C 1
ATOM 749 O O . LEU A 1 96 ? -4.629 -35.938 -16.766 1 97.5 96 LEU A O 1
ATOM 753 N N . TYR A 1 97 ? -5.195 -34.812 -14.859 1 96 97 TYR A N 1
ATOM 754 C CA . TYR A 1 97 ? -6.52 -35.406 -14.789 1 96 97 TYR A CA 1
ATOM 755 C C . TYR A 1 97 ? -7.594 -34.438 -15.227 1 96 97 TYR A C 1
ATOM 757 O O . TYR A 1 97 ? -7.516 -33.25 -14.906 1 96 97 TYR A O 1
ATOM 765 N N . HIS A 1 98 ? -8.539 -34.938 -15.953 1 93.62 98 HIS A N 1
ATOM 766 C CA . HIS A 1 98 ? -9.703 -34.156 -16.359 1 93.62 98 HIS A CA 1
ATOM 767 C C . HIS A 1 98 ? -10.93 -34.5 -15.531 1 93.62 98 HIS A C 1
ATOM 769 O O . HIS A 1 98 ? -11.297 -35.688 -15.453 1 93.62 98 HIS A O 1
ATOM 775 N N . GLU A 1 99 ? -11.445 -33.5 -14.883 1 90.31 99 GLU A N 1
ATOM 776 C CA . GLU A 1 99 ? -12.633 -33.719 -14.055 1 90.31 99 GLU A CA 1
ATOM 777 C C . GLU A 1 99 ? -13.867 -33.062 -14.672 1 90.31 99 GLU A C 1
ATOM 779 O O . GLU A 1 99 ? -13.891 -31.859 -14.922 1 90.31 99 GLU A O 1
ATOM 784 N N . PRO A 1 100 ? -14.875 -33.875 -14.953 1 85 100 PRO A N 1
ATOM 785 C CA . PRO A 1 100 ? -16.109 -33.312 -15.5 1 85 100 PRO A CA 1
ATOM 786 C C . PRO A 1 100 ? -16.859 -32.469 -14.484 1 85 100 PRO A C 1
ATOM 788 O O . PRO A 1 100 ? -16.797 -32.719 -13.281 1 85 100 PRO A O 1
ATOM 791 N N . SER A 1 101 ? -17.344 -31.359 -14.984 1 79 101 SER A N 1
ATOM 792 C CA . SER A 1 101 ? -18.172 -30.516 -14.125 1 79 101 SER A CA 1
ATOM 793 C C . SER A 1 101 ? -19.406 -30.031 -14.859 1 79 101 SER A C 1
ATOM 795 O O . SER A 1 101 ? -19.422 -29.953 -16.094 1 79 101 SER A O 1
ATOM 797 N N . ASP A 1 102 ? -20.516 -29.875 -14.094 1 68.25 102 ASP A N 1
ATOM 798 C CA . ASP A 1 102 ? -21.766 -29.375 -14.672 1 68.25 102 ASP A CA 1
ATOM 799 C C . ASP A 1 102 ? -21.891 -27.859 -14.43 1 68.25 102 ASP A C 1
ATOM 801 O O . ASP A 1 102 ? -23.016 -27.344 -14.32 1 68.25 102 ASP A O 1
ATOM 805 N N . VAL A 1 103 ? -20.781 -27.234 -14.281 1 62.91 103 VAL A N 1
ATOM 806 C CA . VAL A 1 103 ? -20.828 -25.844 -13.828 1 62.91 103 VAL A CA 1
ATOM 807 C C . VAL A 1 103 ? -21.438 -24.953 -14.922 1 62.91 103 VAL A C 1
ATOM 809 O O . VAL A 1 103 ? -22.172 -24.016 -14.625 1 62.91 103 VAL A O 1
ATOM 812 N N . TYR A 1 104 ? -21.062 -25.266 -16.141 1 60.97 104 TYR A N 1
ATOM 813 C CA . TYR A 1 104 ? -21.578 -24.453 -17.234 1 60.97 104 TYR A CA 1
ATOM 814 C C . TYR A 1 104 ? -23.109 -24.438 -17.234 1 60.97 104 TYR A C 1
ATOM 816 O O . TYR A 1 104 ? -23.719 -23.375 -17.422 1 60.97 104 TYR A O 1
ATOM 824 N N . GLU A 1 105 ? -23.562 -25.5 -16.922 1 60.16 105 GLU A N 1
ATOM 825 C CA . GLU A 1 105 ? -25.016 -25.578 -16.891 1 60.16 105 GLU A CA 1
ATOM 826 C C . GLU A 1 105 ? -25.594 -24.75 -15.734 1 60.16 105 GLU A C 1
ATOM 828 O O . GLU A 1 105 ? -26.656 -24.141 -15.875 1 60.16 105 GLU A O 1
ATOM 833 N N . ILE A 1 106 ? -24.875 -24.656 -14.711 1 60.69 106 ILE A N 1
ATOM 834 C CA . ILE A 1 106 ? -25.297 -23.906 -13.531 1 60.69 106 ILE A CA 1
ATOM 835 C C . ILE A 1 106 ? -25.156 -22.422 -13.789 1 60.69 106 ILE A C 1
ATOM 837 O O . ILE A 1 106 ? -26.016 -21.625 -13.406 1 60.69 106 ILE A O 1
ATOM 841 N N . LEU A 1 107 ? -24.062 -22.094 -14.398 1 61.59 107 LEU A N 1
ATOM 842 C CA . LEU A 1 107 ? -23.797 -20.672 -14.672 1 61.59 107 LEU A CA 1
ATOM 843 C C . LEU A 1 107 ? -24.797 -20.125 -15.68 1 61.59 107 LEU A C 1
ATOM 845 O O . LEU A 1 107 ? -25.203 -18.953 -15.57 1 61.59 107 LEU A O 1
ATOM 849 N N . LYS A 1 108 ? -25.094 -20.969 -16.594 1 59.81 108 LYS A N 1
ATOM 850 C CA . LYS A 1 108 ? -26.094 -20.578 -17.578 1 59.81 108 LYS A CA 1
ATOM 851 C C . LYS A 1 108 ? -27.422 -20.25 -16.891 1 59.81 108 LYS A C 1
ATOM 853 O O . LYS A 1 108 ? -28.172 -19.375 -17.344 1 59.81 108 LYS A O 1
ATOM 858 N N . LEU A 1 109 ? -27.547 -20.875 -15.828 1 56.53 109 LEU A N 1
ATOM 859 C CA . LEU A 1 109 ? -28.812 -20.672 -15.125 1 56.53 109 LEU A CA 1
ATOM 860 C C . LEU A 1 109 ? -28.75 -19.438 -14.25 1 56.53 109 LEU A C 1
ATOM 862 O O . LEU A 1 109 ? -29.797 -18.859 -13.906 1 56.53 109 LEU A O 1
ATOM 866 N N . ASN A 1 110 ? -27.609 -19.031 -13.82 1 54.56 110 ASN A N 1
ATOM 867 C CA . ASN A 1 110 ? -27.469 -17.891 -12.93 1 54.56 110 ASN A CA 1
ATOM 868 C C . ASN A 1 110 ? -26.906 -16.672 -13.656 1 54.56 110 ASN A C 1
ATOM 870 O O . ASN A 1 110 ? -26.188 -15.867 -13.062 1 54.56 110 ASN A O 1
ATOM 874 N N . LYS A 1 111 ? -27.125 -16.625 -14.898 1 54.88 111 LYS A N 1
ATOM 875 C CA . LYS A 1 111 ? -26.656 -15.477 -15.672 1 54.88 111 LYS A CA 1
ATOM 876 C C . LYS A 1 111 ? -27.203 -14.172 -15.094 1 54.88 111 LYS A C 1
ATOM 878 O O . LYS A 1 111 ? -28.328 -14.125 -14.602 1 54.88 111 LYS A O 1
ATOM 883 N N . THR A 1 112 ? -26.281 -13.219 -14.812 1 53.25 112 THR A N 1
ATOM 884 C CA . THR A 1 112 ? -26.797 -11.891 -14.492 1 53.25 112 THR A CA 1
ATOM 885 C C . THR A 1 112 ? -27.703 -11.383 -15.609 1 53.25 112 THR A C 1
ATOM 887 O O . THR A 1 112 ? -27.734 -11.953 -16.703 1 53.25 112 THR A O 1
ATOM 890 N N . ASP A 1 113 ? -28.578 -10.398 -15.289 1 50.31 113 ASP A N 1
ATOM 891 C CA . ASP A 1 113 ? -29.547 -9.836 -16.219 1 50.31 113 ASP A CA 1
ATOM 892 C C . ASP A 1 113 ? -28.922 -9.562 -17.578 1 50.31 113 ASP A C 1
ATOM 894 O O . ASP A 1 113 ? -29.594 -9.633 -18.609 1 50.31 113 ASP A O 1
ATOM 898 N N . ASP A 1 114 ? -27.656 -9.242 -17.625 1 48.44 114 ASP A N 1
ATOM 899 C CA . ASP A 1 114 ? -27.078 -8.875 -18.922 1 48.44 114 ASP A CA 1
ATOM 900 C C . ASP A 1 114 ? -26.391 -10.07 -19.578 1 48.44 114 ASP A C 1
ATOM 902 O O . ASP A 1 114 ? -25.719 -9.93 -20.594 1 48.44 114 ASP A O 1
ATOM 906 N N . GLY A 1 115 ? -26.656 -11.266 -19.031 1 49.72 115 GLY A N 1
ATOM 907 C CA . GLY A 1 115 ? -26.172 -12.492 -19.641 1 49.72 115 GLY A CA 1
ATOM 908 C C . GLY A 1 115 ? -24.734 -12.82 -19.25 1 49.72 115 GLY A C 1
ATOM 909 O O . GLY A 1 115 ? -24.156 -13.781 -19.766 1 49.72 115 GLY A O 1
ATOM 910 N N . ARG A 1 116 ? -24.219 -11.836 -18.562 1 52.25 116 ARG A N 1
ATOM 911 C CA . ARG A 1 116 ? -22.812 -12.039 -18.281 1 52.25 116 ARG A CA 1
ATOM 912 C C . ARG A 1 116 ? -22.625 -12.898 -17.031 1 52.25 116 ARG A C 1
ATOM 914 O O . ARG A 1 116 ? -23.344 -12.742 -16.047 1 52.25 116 ARG A O 1
ATOM 921 N N . LEU A 1 117 ? -21.859 -14.016 -17.219 1 50.53 117 LEU A N 1
ATOM 922 C CA . LEU A 1 117 ? -21.469 -14.828 -16.062 1 50.53 117 LEU A CA 1
ATOM 923 C C . LEU A 1 117 ? -20.656 -14.016 -15.07 1 50.53 117 LEU A C 1
ATOM 925 O O . LEU A 1 117 ? -19.781 -13.242 -15.461 1 50.53 117 LEU A O 1
ATOM 929 N N . GLN A 1 118 ? -21.094 -13.969 -13.797 1 56.38 118 GLN A N 1
ATOM 930 C CA . GLN A 1 118 ? -20.344 -13.219 -12.797 1 56.38 118 GLN A CA 1
ATOM 931 C C . GLN A 1 118 ? -18.969 -13.852 -12.555 1 56.38 118 GLN A C 1
ATOM 933 O O . GLN A 1 118 ? -18.891 -14.992 -12.102 1 56.38 118 GLN A O 1
ATOM 938 N N . CYS A 1 119 ? -17.875 -13.305 -13.141 1 60.75 119 CYS A N 1
ATOM 939 C CA . CYS A 1 119 ? -16.5 -13.758 -13.047 1 60.75 119 CYS A CA 1
ATOM 940 C C . CYS A 1 119 ? -16.156 -14.164 -11.617 1 60.75 119 CYS A C 1
ATOM 942 O O . CYS A 1 119 ? -15.469 -15.164 -11.398 1 60.75 119 CYS A O 1
ATOM 944 N N . SER A 1 120 ? -16.812 -13.523 -10.641 1 63.88 120 SER A N 1
ATOM 945 C CA . SER A 1 120 ? -16.516 -13.859 -9.25 1 63.88 120 SER A CA 1
ATOM 946 C C . SER A 1 120 ? -17.094 -15.219 -8.867 1 63.88 120 SER A C 1
ATOM 948 O O . SER A 1 120 ? -16.438 -16 -8.172 1 63.88 120 SER A O 1
ATOM 950 N N . LEU A 1 121 ? -18.234 -15.57 -9.328 1 63.88 121 LEU A N 1
ATOM 951 C CA . LEU A 1 121 ? -18.859 -16.859 -9.047 1 63.88 121 LEU A CA 1
ATOM 952 C C . LEU A 1 121 ? -18.125 -18 -9.742 1 63.88 121 LEU A C 1
ATOM 954 O O . LEU A 1 121 ? -17.938 -19.062 -9.156 1 63.88 121 LEU A O 1
ATOM 958 N N . CYS A 1 122 ? -17.641 -17.641 -10.883 1 69.06 122 CYS A N 1
ATOM 959 C CA . CYS A 1 122 ? -16.875 -18.641 -11.633 1 69.06 122 CYS A CA 1
ATOM 960 C C . CYS A 1 122 ? -15.578 -19 -10.906 1 69.06 122 CYS A C 1
ATOM 962 O O . CYS A 1 122 ? -15.219 -20.172 -10.82 1 69.06 122 CYS A O 1
ATOM 964 N N . SER A 1 123 ? -15.055 -18 -10.352 1 73.56 123 SER A N 1
ATOM 965 C CA . SER A 1 123 ? -13.805 -18.219 -9.625 1 73.56 123 SER A CA 1
ATOM 966 C C . SER A 1 123 ? -14.039 -19.062 -8.367 1 73.56 123 SER A C 1
ATOM 968 O O . SER A 1 123 ? -13.258 -19.953 -8.055 1 73.56 123 SER A O 1
ATOM 970 N N . LYS A 1 124 ? -15.086 -18.766 -7.746 1 75.81 124 LYS A N 1
ATOM 971 C CA . LYS A 1 124 ? -15.414 -19.516 -6.535 1 75.81 124 LYS A CA 1
ATOM 972 C C . LYS A 1 124 ? -15.703 -20.984 -6.855 1 75.81 124 LYS A C 1
ATOM 974 O O . LYS A 1 124 ? -15.25 -21.875 -6.145 1 75.81 124 LYS A O 1
ATOM 979 N N . PHE A 1 125 ? -16.344 -21.172 -7.898 1 75.88 125 PHE A N 1
ATOM 980 C CA . PHE A 1 125 ? -16.688 -22.531 -8.312 1 75.88 125 PHE A CA 1
ATOM 981 C C . PHE A 1 125 ? -15.453 -23.297 -8.758 1 75.88 125 PHE A C 1
ATOM 983 O O . PHE A 1 125 ? -15.281 -24.469 -8.414 1 75.88 125 PHE A O 1
ATOM 990 N N . LYS A 1 126 ? -14.688 -22.578 -9.469 1 80.38 126 LYS A N 1
ATOM 991 C CA . LYS A 1 126 ? -13.453 -23.203 -9.93 1 80.38 126 LYS A CA 1
ATOM 992 C C . LYS A 1 126 ? -12.594 -23.656 -8.758 1 80.38 126 LYS A C 1
ATOM 994 O O . LYS A 1 126 ? -12.062 -24.781 -8.766 1 80.38 126 LYS A O 1
ATOM 999 N N . LYS A 1 127 ? -12.531 -22.844 -7.773 1 86.12 127 LYS A N 1
ATOM 1000 C CA . LYS A 1 127 ? -11.742 -23.172 -6.594 1 86.12 127 LYS A CA 1
ATOM 1001 C C . LYS A 1 127 ? -12.305 -24.391 -5.875 1 86.12 127 LYS A C 1
ATOM 1003 O O . LYS A 1 127 ? -11.555 -25.297 -5.496 1 86.12 127 LYS A O 1
ATOM 1008 N N . ALA A 1 128 ? -13.57 -24.406 -5.801 1 86.19 128 ALA A N 1
ATOM 1009 C CA . ALA A 1 128 ? -14.227 -25.531 -5.125 1 86.19 128 ALA A CA 1
ATOM 1010 C C . ALA A 1 128 ? -14.008 -26.828 -5.887 1 86.19 128 ALA A C 1
ATOM 1012 O O . ALA A 1 128 ? -13.734 -27.875 -5.281 1 86.19 128 ALA A O 1
ATOM 1013 N N . LEU A 1 129 ? -14.102 -26.734 -7.141 1 87.69 129 LEU A N 1
ATOM 1014 C CA . LEU A 1 129 ? -13.977 -27.938 -7.977 1 87.69 129 LEU A CA 1
ATOM 1015 C C . LEU A 1 129 ? -12.539 -28.438 -7.992 1 87.69 129 LEU A C 1
ATOM 1017 O O . LEU A 1 129 ? -12.305 -29.641 -8.031 1 87.69 129 LEU A O 1
ATOM 1021 N N . VAL A 1 130 ? -11.672 -27.5 -7.969 1 91.5 130 VAL A N 1
ATOM 1022 C CA . VAL A 1 130 ? -10.266 -27.906 -7.93 1 91.5 130 VAL A CA 1
ATOM 1023 C C . VAL A 1 130 ? -9.961 -28.594 -6.609 1 91.5 130 VAL A C 1
ATOM 1025 O O . VAL A 1 130 ? -9.211 -29.578 -6.574 1 91.5 130 VAL A O 1
ATOM 1028 N N . ILE A 1 131 ? -10.531 -28.094 -5.523 1 93.19 131 ILE A N 1
ATOM 1029 C CA . ILE A 1 131 ? -10.344 -28.703 -4.207 1 93.19 131 ILE A CA 1
ATOM 1030 C C . ILE A 1 131 ? -10.891 -30.125 -4.207 1 93.19 131 ILE A C 1
ATOM 1032 O O . ILE A 1 131 ? -10.25 -31.047 -3.705 1 93.19 131 ILE A O 1
ATOM 1036 N N . ASP A 1 132 ? -12.047 -30.281 -4.801 1 92.44 132 ASP A N 1
ATOM 1037 C CA . ASP A 1 132 ? -12.648 -31.609 -4.895 1 92.44 132 ASP A CA 1
ATOM 1038 C C . ASP A 1 132 ? -11.758 -32.562 -5.68 1 92.44 132 ASP A C 1
ATOM 1040 O O . ASP A 1 132 ? -11.578 -33.719 -5.281 1 92.44 132 ASP A O 1
ATOM 1044 N N . GLY A 1 133 ? -11.273 -32.062 -6.789 1 93.06 133 GLY A N 1
ATOM 1045 C CA . GLY A 1 133 ? -10.336 -32.844 -7.562 1 93.06 133 GLY A CA 1
ATOM 1046 C C . GLY A 1 133 ? -9.078 -33.219 -6.789 1 93.06 133 GLY A C 1
ATOM 1047 O O . GLY A 1 133 ? -8.609 -34.344 -6.844 1 93.06 133 GLY A O 1
ATOM 1048 N N . ALA A 1 134 ? -8.547 -32.281 -6.031 1 95.75 134 ALA A N 1
ATOM 1049 C CA . ALA A 1 134 ? -7.359 -32.531 -5.219 1 95.75 134 ALA A CA 1
ATOM 1050 C C . ALA A 1 134 ? -7.598 -33.625 -4.188 1 95.75 134 ALA A C 1
ATOM 1052 O O . ALA A 1 134 ? -6.758 -34.5 -4 1 95.75 134 ALA A O 1
ATOM 1053 N N . LYS A 1 135 ? -8.719 -33.594 -3.564 1 95.69 135 LYS A N 1
ATOM 1054 C CA . LYS A 1 135 ? -9.062 -34.594 -2.559 1 95.69 135 LYS A CA 1
ATOM 1055 C C . LYS A 1 135 ? -9.219 -35.969 -3.188 1 95.69 135 LYS A C 1
ATOM 1057 O O . LYS A 1 135 ? -8.773 -36.969 -2.617 1 95.69 135 LYS A O 1
ATOM 1062 N N . LYS A 1 136 ? -9.859 -36 -4.316 1 96.25 136 LYS A N 1
ATOM 1063 C CA . LYS A 1 136 ? -10.062 -37.25 -5.047 1 96.25 136 LYS A CA 1
ATOM 1064 C C . LYS A 1 136 ? -8.734 -37.969 -5.285 1 96.25 136 LYS A C 1
ATOM 1066 O O . LYS A 1 136 ? -8.672 -39.188 -5.23 1 96.25 136 LYS A O 1
ATOM 1071 N N . TYR A 1 137 ? -7.699 -37.219 -5.496 1 96.94 137 TYR A N 1
ATOM 1072 C CA . TYR A 1 137 ? -6.402 -37.781 -5.824 1 96.94 137 TYR A CA 1
ATOM 1073 C C . TYR A 1 137 ? -5.449 -37.719 -4.637 1 96.94 137 TYR A C 1
ATOM 1075 O O . TYR A 1 137 ? -4.23 -37.75 -4.805 1 96.94 137 TYR A O 1
ATOM 1083 N N . ARG A 1 138 ? -5.945 -37.406 -3.414 1 97.06 138 ARG A N 1
ATOM 1084 C CA . ARG A 1 138 ? -5.262 -37.469 -2.127 1 97.06 138 ARG A CA 1
ATOM 1085 C C . ARG A 1 138 ? -4.18 -36.406 -2.043 1 97.06 138 ARG A C 1
ATOM 1087 O O . ARG A 1 138 ? -3.105 -36.625 -1.488 1 97.06 138 ARG A O 1
ATOM 1094 N N . CYS A 1 139 ? -4.41 -35.312 -2.729 1 98 139 CYS A N 1
ATOM 1095 C CA . CYS A 1 139 ? -3.535 -34.156 -2.58 1 98 139 CYS A CA 1
ATOM 1096 C C . CYS A 1 139 ? -3.857 -33.406 -1.303 1 98 139 CYS A C 1
ATOM 1098 O O . CYS A 1 139 ? -5.023 -33.281 -0.916 1 98 139 CYS A O 1
ATOM 1100 N N . ASN A 1 140 ? -2.842 -32.906 -0.672 1 97.25 140 ASN A N 1
ATOM 1101 C CA . ASN A 1 140 ? -3.059 -32.125 0.542 1 97.25 140 ASN A CA 1
ATOM 1102 C C . ASN A 1 140 ? -2.771 -30.641 0.314 1 97.25 140 ASN A C 1
ATOM 1104 O O . ASN A 1 140 ? -2.941 -29.828 1.222 1 97.25 140 ASN A O 1
ATOM 1108 N N . LYS A 1 141 ? -2.393 -30.266 -0.924 1 97.88 141 LYS A N 1
ATOM 1109 C CA . LYS A 1 141 ? -2.164 -28.875 -1.306 1 97.88 141 LYS A CA 1
ATOM 1110 C C . LYS A 1 141 ? -2.678 -28.594 -2.717 1 97.88 141 LYS A C 1
ATOM 1112 O O . LYS A 1 141 ? -2.568 -29.453 -3.6 1 97.88 141 LYS A O 1
ATOM 1117 N N . VAL A 1 142 ? -3.225 -27.406 -2.859 1 97.75 142 VAL A N 1
ATOM 1118 C CA . VAL A 1 142 ? -3.613 -26.922 -4.176 1 97.75 142 VAL A CA 1
ATOM 1119 C C . VAL A 1 142 ? -2.752 -25.719 -4.555 1 97.75 142 VAL A C 1
ATOM 1121 O O . VAL A 1 142 ? -2.596 -24.781 -3.764 1 97.75 142 VAL A O 1
ATOM 1124 N N . ALA A 1 143 ? -2.148 -25.797 -5.727 1 98.12 143 ALA A N 1
ATOM 1125 C CA . ALA A 1 143 ? -1.313 -24.688 -6.203 1 98.12 143 ALA A CA 1
ATOM 1126 C C . ALA A 1 143 ? -2.035 -23.875 -7.273 1 98.12 143 ALA A C 1
ATOM 1128 O O . ALA A 1 143 ? -2.561 -24.438 -8.242 1 98.12 143 ALA A O 1
ATOM 1129 N N . PHE A 1 144 ? -2.072 -22.594 -7.07 1 95.25 144 PHE A N 1
ATOM 1130 C CA . PHE A 1 144 ? -2.574 -21.656 -8.078 1 95.25 144 PHE A CA 1
ATOM 1131 C C . PHE A 1 144 ? -1.424 -20.953 -8.773 1 95.25 144 PHE A C 1
ATOM 1133 O O . PHE A 1 144 ? -0.322 -20.844 -8.234 1 95.25 144 PHE A O 1
ATOM 1140 N N . ALA A 1 145 ? -1.743 -20.453 -9.938 1 97.19 145 ALA A N 1
ATOM 1141 C CA . ALA A 1 145 ? -0.662 -19.938 -10.766 1 97.19 145 ALA A CA 1
ATOM 1142 C C . ALA A 1 145 ? -0.602 -18.406 -10.688 1 97.19 145 ALA A C 1
ATOM 1144 O O . ALA A 1 145 ? -0.187 -17.75 -11.641 1 97.19 145 ALA A O 1
ATOM 1145 N N . HIS A 1 146 ? -1.073 -17.906 -9.578 1 96.25 146 HIS A N 1
ATOM 1146 C CA . HIS A 1 146 ? -0.933 -16.469 -9.375 1 96.25 146 HIS A CA 1
ATOM 1147 C C . HIS A 1 146 ? 0.536 -16.078 -9.289 1 96.25 146 HIS A C 1
ATOM 1149 O O . HIS A 1 146 ? 1.338 -16.781 -8.664 1 96.25 146 HIS A O 1
ATOM 1155 N N . HIS A 1 147 ? 0.839 -14.984 -9.938 1 97.94 147 HIS A N 1
ATOM 1156 C CA . HIS A 1 147 ? 2.227 -14.539 -9.961 1 97.94 147 HIS A CA 1
ATOM 1157 C C . HIS A 1 147 ? 2.369 -13.141 -9.352 1 97.94 147 HIS A C 1
ATOM 1159 O O . HIS A 1 147 ? 1.415 -12.617 -8.773 1 97.94 147 HIS A O 1
ATOM 1165 N N . GLY A 1 148 ? 3.557 -12.609 -9.375 1 97.19 148 GLY A N 1
ATOM 1166 C CA . GLY A 1 148 ? 3.861 -11.367 -8.695 1 97.19 148 GLY A CA 1
ATOM 1167 C C . GLY A 1 148 ? 3.041 -10.195 -9.195 1 97.19 148 GLY A C 1
ATOM 1168 O O . GLY A 1 148 ? 2.602 -9.352 -8.406 1 97.19 148 GLY A O 1
ATOM 1169 N N . ASP A 1 149 ? 2.838 -10.133 -10.516 1 96.88 149 ASP A N 1
ATOM 1170 C CA . ASP A 1 149 ? 2.047 -9.047 -11.086 1 96.88 149 ASP A CA 1
ATOM 1171 C C . ASP A 1 149 ? 0.606 -9.094 -10.578 1 96.88 149 ASP A C 1
ATOM 1173 O O . ASP A 1 149 ? -0.002 -8.055 -10.32 1 96.88 149 ASP A O 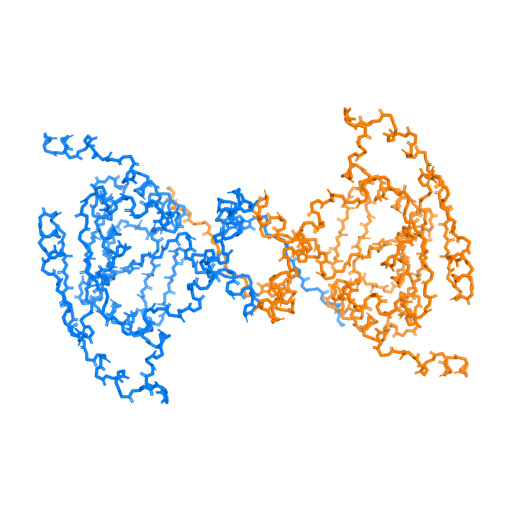1
ATOM 1177 N N . ASP A 1 150 ? 0.117 -10.305 -10.438 1 95.31 150 ASP A N 1
ATOM 1178 C CA . ASP A 1 150 ? -1.229 -10.469 -9.891 1 95.31 150 ASP A CA 1
ATOM 1179 C C . ASP A 1 150 ? -1.321 -9.898 -8.477 1 95.31 150 ASP A C 1
ATOM 1181 O O . ASP A 1 150 ? -2.334 -9.297 -8.109 1 95.31 150 ASP A O 1
ATOM 1185 N N . ALA A 1 151 ? -0.295 -10.133 -7.723 1 96.94 151 ALA A N 1
ATOM 1186 C CA . ALA A 1 151 ? -0.291 -9.711 -6.324 1 96.94 151 ALA A CA 1
ATOM 1187 C C . ALA A 1 151 ? -0.324 -8.188 -6.215 1 96.94 151 ALA A C 1
ATOM 1189 O O . ALA A 1 151 ? -1.097 -7.629 -5.434 1 96.94 151 ALA A O 1
ATOM 1190 N N . VAL A 1 152 ? 0.459 -7.562 -7.02 1 97.38 152 VAL A N 1
ATOM 1191 C CA . VAL A 1 152 ? 0.521 -6.102 -7 1 97.38 152 VAL A CA 1
ATOM 1192 C C . VAL A 1 152 ? -0.793 -5.523 -7.516 1 97.38 152 VAL A C 1
ATOM 1194 O O . VAL A 1 152 ? -1.299 -4.535 -6.977 1 97.38 152 VAL A O 1
ATOM 1197 N N . GLU A 1 153 ? -1.317 -6.148 -8.586 1 96.19 153 GLU A N 1
ATOM 1198 C CA . GLU A 1 153 ? -2.613 -5.719 -9.102 1 96.19 153 GLU A CA 1
ATOM 1199 C C . GLU A 1 153 ? -3.689 -5.797 -8.023 1 96.19 153 GLU A C 1
ATOM 1201 O O . GLU A 1 153 ? -4.473 -4.859 -7.852 1 96.19 153 GLU A O 1
ATOM 1206 N N . THR A 1 154 ? -3.682 -6.91 -7.34 1 95.19 154 THR A N 1
ATOM 1207 C CA . THR A 1 154 ? -4.66 -7.113 -6.277 1 95.19 154 THR A CA 1
ATOM 1208 C C . THR A 1 154 ? -4.473 -6.086 -5.164 1 95.19 154 THR A C 1
ATOM 1210 O O . THR A 1 154 ? -5.449 -5.559 -4.629 1 95.19 154 THR A O 1
ATOM 1213 N N . LEU A 1 155 ? -3.248 -5.77 -4.812 1 96.44 155 LEU A N 1
ATOM 1214 C CA . LEU A 1 155 ? -2.953 -4.758 -3.801 1 96.44 155 LEU A CA 1
ATOM 1215 C C . LEU A 1 155 ? -3.578 -3.418 -4.176 1 96.44 155 LEU A C 1
ATOM 1217 O O . LEU A 1 155 ? -4.27 -2.803 -3.359 1 96.44 155 LEU A O 1
ATOM 1221 N N . PHE A 1 156 ? -3.383 -2.986 -5.398 1 96.44 156 PHE A N 1
ATOM 1222 C CA . PHE A 1 156 ? -3.879 -1.695 -5.859 1 96.44 156 PHE A CA 1
ATOM 1223 C C . PHE A 1 156 ? -5.398 -1.702 -5.961 1 96.44 156 PHE A C 1
ATOM 1225 O O . PHE A 1 156 ? -6.051 -0.711 -5.629 1 96.44 156 PHE A O 1
ATOM 1232 N N . MET A 1 157 ? -5.918 -2.775 -6.418 1 95.06 157 MET A N 1
ATOM 1233 C CA . MET A 1 157 ? -7.375 -2.885 -6.469 1 95.06 157 MET A CA 1
ATOM 1234 C C . MET A 1 157 ? -7.98 -2.73 -5.078 1 95.06 157 MET A C 1
ATOM 1236 O O . MET A 1 157 ? -8.945 -1.983 -4.895 1 95.06 157 MET A O 1
ATOM 1240 N N . ASN A 1 158 ? -7.371 -3.396 -4.109 1 95.25 158 ASN A N 1
ATOM 1241 C CA . ASN A 1 158 ? -7.875 -3.35 -2.74 1 95.25 158 ASN A CA 1
ATOM 1242 C C . ASN A 1 158 ? -7.723 -1.956 -2.137 1 95.25 158 ASN A C 1
ATOM 1244 O O . ASN A 1 158 ? -8.586 -1.504 -1.385 1 95.25 158 ASN A O 1
ATOM 1248 N N . MET A 1 159 ? -6.672 -1.275 -2.469 1 96.19 159 MET A N 1
ATOM 1249 C CA . MET A 1 159 ? -6.457 0.077 -1.964 1 96.19 159 MET A CA 1
ATOM 1250 C C . MET A 1 159 ? -7.441 1.057 -2.59 1 96.19 159 MET A C 1
ATOM 1252 O O . MET A 1 159 ? -8.055 1.863 -1.886 1 96.19 159 MET A O 1
ATOM 1256 N N . ILE A 1 160 ? -7.648 0.956 -3.9 1 95.38 160 ILE A N 1
ATOM 1257 C CA . ILE A 1 160 ? -8.398 1.942 -4.668 1 95.38 160 ILE A CA 1
ATOM 1258 C C . ILE A 1 160 ? -9.898 1.7 -4.488 1 95.38 160 ILE A C 1
ATOM 1260 O O . ILE A 1 160 ? -10.672 2.648 -4.328 1 95.38 160 ILE A O 1
ATOM 1264 N N . TYR A 1 161 ? -10.266 0.355 -4.453 1 93.69 161 TYR A N 1
ATOM 1265 C CA . TYR A 1 161 ? -11.695 0.055 -4.398 1 93.69 161 TYR A CA 1
ATOM 1266 C C . TYR A 1 161 ? -12.109 -0.353 -2.99 1 93.69 161 TYR A C 1
ATOM 1268 O O . TYR A 1 161 ? -13.25 -0.138 -2.588 1 93.69 161 TYR A O 1
ATOM 1276 N N . GLY A 1 162 ? -11.258 -0.893 -2.25 1 92.81 162 GLY A N 1
ATOM 1277 C CA . GLY A 1 162 ? -11.656 -1.541 -1.008 1 92.81 162 GLY A CA 1
ATOM 1278 C C . GLY A 1 162 ? -11.227 -0.77 0.228 1 92.81 162 GLY A C 1
ATOM 1279 O O . GLY A 1 162 ? -11.703 -1.046 1.331 1 92.81 162 GLY A O 1
ATOM 1280 N N . GLY A 1 163 ? -10.273 0.161 0.085 1 95.06 163 GLY A N 1
ATOM 1281 C CA . GLY A 1 163 ? -9.797 0.927 1.227 1 95.06 163 GLY A CA 1
ATOM 1282 C C . GLY A 1 163 ? -8.969 0.103 2.195 1 95.06 163 GLY A C 1
ATOM 1283 O O . GLY A 1 163 ? -9.055 0.295 3.41 1 95.06 163 GLY A O 1
ATOM 1284 N N . LYS A 1 164 ? -8.273 -0.83 1.662 1 95.5 164 LYS A N 1
ATOM 1285 C CA . LYS A 1 164 ? -7.43 -1.666 2.512 1 95.5 164 LYS A CA 1
ATOM 1286 C C . LYS A 1 164 ? -6.105 -1.981 1.827 1 95.5 164 LYS A C 1
ATOM 1288 O O . LYS A 1 164 ? -6.027 -2.025 0.597 1 95.5 164 LYS A O 1
ATOM 1293 N N . ILE A 1 165 ? -5.098 -2.184 2.625 1 96.19 165 ILE A N 1
ATOM 1294 C CA . ILE A 1 165 ? -3.789 -2.615 2.15 1 96.19 165 ILE A CA 1
ATOM 1295 C C . ILE A 1 165 ? -3.652 -4.129 2.312 1 96.19 165 ILE A C 1
ATOM 1297 O O . ILE A 1 165 ? -3.23 -4.609 3.365 1 96.19 165 ILE A O 1
ATOM 1301 N N . ALA A 1 166 ? -4.07 -4.805 1.255 1 95.5 166 ALA A N 1
ATOM 1302 C CA . ALA A 1 166 ? -4.133 -6.262 1.325 1 95.5 166 ALA A CA 1
ATOM 1303 C C . ALA A 1 166 ? -3.939 -6.887 -0.053 1 95.5 166 ALA A C 1
ATOM 1305 O O . ALA A 1 166 ? -4.297 -6.285 -1.069 1 95.5 166 ALA A O 1
ATOM 1306 N N . THR A 1 167 ? -3.352 -8.008 -0.117 1 95.88 167 THR A N 1
ATOM 1307 C CA . THR A 1 167 ? -3.246 -8.859 -1.299 1 95.88 167 THR A CA 1
ATOM 1308 C C . THR A 1 167 ? -3.332 -10.336 -0.914 1 95.88 167 THR A C 1
ATOM 1310 O O . THR A 1 167 ? -3.502 -10.664 0.261 1 95.88 167 THR A O 1
ATOM 1313 N N . PHE A 1 168 ? -3.385 -11.227 -1.882 1 94.31 168 PHE A N 1
ATOM 1314 C CA . PHE A 1 168 ? -3.385 -12.648 -1.529 1 94.31 168 PHE A CA 1
ATOM 1315 C C . PHE A 1 168 ? -2.016 -13.078 -1.021 1 94.31 168 PHE A C 1
ATOM 1317 O O . PHE A 1 168 ? -0.996 -12.492 -1.397 1 94.31 168 PHE A O 1
ATOM 1324 N N . THR A 1 169 ? -1.983 -14.062 -0.236 1 95.5 169 THR A N 1
ATOM 1325 C CA . THR A 1 169 ? -0.74 -14.523 0.37 1 95.5 169 THR A CA 1
ATOM 1326 C C . THR A 1 169 ? -0.196 -15.742 -0.373 1 95.5 169 THR A C 1
ATOM 1328 O O . THR A 1 169 ? -0.945 -16.453 -1.049 1 95.5 169 THR A O 1
ATOM 1331 N N . PRO A 1 170 ? 1.088 -15.93 -0.293 1 96.88 170 PRO A N 1
ATOM 1332 C CA . PRO A 1 170 ? 1.695 -17.078 -0.966 1 96.88 170 PRO A CA 1
ATOM 1333 C C . PRO A 1 170 ? 1.13 -18.406 -0.483 1 96.88 170 PRO A C 1
ATOM 1335 O O . PRO A 1 170 ? 1.122 -19.391 -1.233 1 96.88 170 PRO A O 1
ATOM 1338 N N . LYS A 1 171 ? 0.708 -18.453 0.746 1 95.56 171 LYS A N 1
ATOM 1339 C CA . LYS A 1 171 ? 0.142 -19.656 1.35 1 95.56 171 LYS A CA 1
ATOM 1340 C C . LYS A 1 171 ? -1.095 -19.328 2.18 1 95.56 171 LYS A C 1
ATOM 1342 O O . LYS A 1 171 ? -1.139 -18.297 2.854 1 95.56 171 LYS A O 1
ATOM 1347 N N . MET A 1 172 ? -2.092 -20.141 2.004 1 93.12 172 MET A N 1
ATOM 1348 C CA . MET A 1 172 ? -3.322 -19.938 2.764 1 93.12 172 MET A CA 1
ATOM 1349 C C . MET A 1 172 ? -3.988 -21.281 3.088 1 93.12 172 MET A C 1
ATOM 1351 O O . MET A 1 172 ? -4.008 -22.188 2.254 1 93.12 172 MET A O 1
ATOM 1355 N N . TYR A 1 173 ? -4.438 -21.391 4.273 1 92 173 TYR A N 1
ATOM 1356 C CA . TYR A 1 173 ? -5.199 -22.562 4.676 1 92 173 TYR A CA 1
ATOM 1357 C C . TYR A 1 173 ? -6.695 -22.266 4.695 1 92 173 TYR A C 1
ATOM 1359 O O . TYR A 1 173 ? -7.133 -21.312 5.348 1 92 173 TYR A O 1
ATOM 1367 N N . LEU A 1 174 ? -7.363 -23.016 3.988 1 87.69 174 LEU A N 1
ATOM 1368 C CA . LEU A 1 174 ? -8.812 -22.891 4.031 1 87.69 174 LEU A CA 1
ATOM 1369 C C . LEU A 1 174 ? -9.406 -23.844 5.059 1 87.69 174 LEU A C 1
ATOM 1371 O O . LEU A 1 174 ? -9.453 -25.062 4.836 1 87.69 174 LEU A O 1
ATOM 1375 N N . THR A 1 175 ? -9.906 -23.25 6.027 1 84.62 175 THR A N 1
ATOM 1376 C CA . THR A 1 175 ? -10.391 -24.016 7.164 1 84.62 175 THR A CA 1
ATOM 1377 C C . THR A 1 175 ? -11.617 -24.844 6.773 1 84.62 175 THR A C 1
ATOM 1379 O O . THR A 1 175 ? -11.75 -26 7.168 1 84.62 175 THR A O 1
ATOM 1382 N N . ARG A 1 176 ? -12.461 -24.344 5.977 1 83.19 176 ARG A N 1
ATOM 1383 C CA . ARG A 1 176 ? -13.719 -25 5.625 1 83.19 176 ARG A CA 1
ATOM 1384 C C . ARG A 1 176 ? -13.469 -26.266 4.809 1 83.19 176 ARG A C 1
ATOM 1386 O O . ARG A 1 176 ? -14.133 -27.281 5.012 1 83.19 176 ARG A O 1
ATOM 1393 N N . THR A 1 177 ? -12.43 -26.219 3.977 1 84.69 177 THR A N 1
ATOM 1394 C CA . THR A 1 177 ? -12.164 -27.344 3.086 1 84.69 177 THR A CA 1
ATOM 1395 C C . THR A 1 177 ? -10.93 -28.109 3.535 1 84.69 177 THR A C 1
ATOM 1397 O O . THR A 1 177 ? -10.594 -29.156 2.965 1 84.69 177 THR A O 1
ATOM 1400 N N . GLU A 1 178 ? -10.273 -27.594 4.508 1 89.56 178 GLU A N 1
ATOM 1401 C CA . GLU A 1 178 ? -9.062 -28.203 5.051 1 89.56 178 GLU A CA 1
ATOM 1402 C C . GLU A 1 178 ? -8.023 -28.422 3.959 1 89.56 178 GLU A C 1
ATOM 1404 O O . GLU A 1 178 ? -7.492 -29.531 3.811 1 89.56 178 GLU A O 1
ATOM 1409 N N . MET A 1 179 ? -7.867 -27.484 3.197 1 93.81 179 MET A N 1
ATOM 1410 C CA . MET A 1 179 ? -6.938 -27.531 2.072 1 93.81 179 MET A CA 1
ATOM 1411 C C . MET A 1 179 ? -5.969 -26.344 2.123 1 93.81 179 MET A C 1
ATOM 1413 O O . MET A 1 179 ? -6.367 -25.219 2.434 1 93.81 179 MET A O 1
ATOM 1417 N N . ASN A 1 180 ? -4.73 -26.656 1.877 1 95.75 180 ASN A N 1
ATOM 1418 C CA . ASN A 1 180 ? -3.723 -25.609 1.763 1 95.75 180 ASN A CA 1
ATOM 1419 C C . ASN A 1 180 ? -3.584 -25.125 0.323 1 95.75 180 ASN A C 1
ATOM 1421 O O . ASN A 1 180 ? -3.465 -25.922 -0.602 1 95.75 180 ASN A O 1
ATOM 1425 N N . PHE A 1 181 ? -3.672 -23.859 0.216 1 96.19 181 PHE A N 1
ATOM 1426 C CA . PHE A 1 181 ? -3.412 -23.234 -1.076 1 96.19 181 PHE A CA 1
ATOM 1427 C C . PHE A 1 181 ? -2.027 -22.594 -1.102 1 96.19 181 PHE A C 1
ATOM 1429 O O . PHE A 1 181 ? -1.623 -21.938 -0.14 1 96.19 181 PHE A O 1
ATOM 1436 N N . ILE A 1 182 ? -1.33 -22.875 -2.164 1 98 182 ILE A N 1
ATOM 1437 C CA . ILE A 1 182 ? -0.007 -22.266 -2.295 1 98 182 ILE A CA 1
ATOM 1438 C C . ILE A 1 182 ? 0.117 -21.578 -3.652 1 98 182 ILE A C 1
ATOM 1440 O O . ILE A 1 182 ? -0.563 -21.953 -4.609 1 98 182 ILE A O 1
ATOM 1444 N N . ARG A 1 183 ? 0.938 -20.594 -3.736 1 98.12 183 ARG A N 1
ATOM 1445 C CA . ARG A 1 183 ? 1.185 -19.828 -4.953 1 98.12 183 ARG A CA 1
ATOM 1446 C C . ARG A 1 183 ? 2.676 -19.75 -5.262 1 98.12 183 ARG A C 1
ATOM 1448 O O . ARG A 1 183 ? 3.305 -18.703 -5.055 1 98.12 183 ARG A O 1
ATOM 1455 N N . PRO A 1 184 ? 3.191 -20.734 -5.867 1 98.56 184 PRO A N 1
ATOM 1456 C CA . PRO A 1 184 ? 4.641 -20.859 -6.062 1 98.56 184 PRO A CA 1
ATOM 1457 C C . PRO A 1 184 ? 5.195 -19.797 -7.004 1 98.56 184 PRO A C 1
ATOM 1459 O O . PRO A 1 184 ? 6.387 -19.484 -6.957 1 98.56 184 PRO A O 1
ATOM 1462 N N . LEU A 1 185 ? 4.371 -19.172 -7.812 1 98.62 185 LEU A N 1
ATOM 1463 C CA . LEU A 1 185 ? 4.844 -18.234 -8.82 1 98.62 185 LEU A CA 1
ATOM 1464 C C . LEU A 1 185 ? 4.797 -16.812 -8.289 1 98.62 185 LEU A C 1
ATOM 1466 O O . LEU A 1 185 ? 4.988 -15.852 -9.047 1 98.62 185 LEU A O 1
ATOM 1470 N N . VAL A 1 186 ? 4.676 -16.594 -7.062 1 98.06 186 VAL A N 1
ATOM 1471 C CA . VAL A 1 186 ? 4.359 -15.281 -6.5 1 98.06 186 VAL A CA 1
ATOM 1472 C C . VAL A 1 186 ? 5.531 -14.32 -6.727 1 98.06 186 VAL A C 1
ATOM 1474 O O . VAL A 1 186 ? 5.355 -13.102 -6.711 1 98.06 186 VAL A O 1
ATOM 1477 N N . TYR A 1 187 ? 6.77 -14.82 -6.934 1 98.12 187 TYR A N 1
ATOM 1478 C CA . TYR A 1 187 ? 7.918 -13.953 -7.168 1 98.12 187 TYR A CA 1
ATOM 1479 C C . TYR A 1 187 ? 8.203 -13.82 -8.656 1 98.12 187 TYR A C 1
ATOM 1481 O O . TYR A 1 187 ? 9.109 -13.094 -9.062 1 98.12 187 TYR A O 1
ATOM 1489 N N . ALA A 1 188 ? 7.465 -14.539 -9.469 1 98 188 ALA A N 1
ATOM 1490 C CA . ALA A 1 188 ? 7.695 -14.492 -10.914 1 98 188 ALA A CA 1
ATOM 1491 C C . ALA A 1 188 ? 6.883 -13.367 -11.555 1 98 188 ALA A C 1
ATOM 1493 O O . ALA A 1 188 ? 5.754 -13.094 -11.141 1 98 188 ALA A O 1
ATOM 1494 N N . TYR A 1 189 ? 7.5 -12.758 -12.562 1 96.69 189 TYR A N 1
ATOM 1495 C CA . TYR A 1 189 ? 6.773 -11.766 -13.352 1 96.69 189 TYR A CA 1
ATOM 1496 C C . TYR A 1 189 ? 6.102 -12.406 -14.555 1 96.69 189 TYR A C 1
ATOM 1498 O O . TYR A 1 189 ? 6.582 -13.414 -15.078 1 96.69 189 TYR A O 1
ATOM 1506 N N . GLU A 1 190 ? 5.027 -11.805 -14.977 1 95.5 190 GLU A N 1
ATOM 1507 C CA . GLU A 1 190 ? 4.309 -12.305 -16.141 1 95.5 190 GLU A CA 1
ATOM 1508 C C . GLU A 1 190 ? 5.223 -12.383 -17.359 1 95.5 190 GLU A C 1
ATOM 1510 O O . GLU A 1 190 ? 5.133 -13.32 -18.156 1 95.5 190 GLU A O 1
ATOM 1515 N N . SER A 1 191 ? 6.105 -11.406 -17.531 1 95.19 191 SER A N 1
ATOM 1516 C CA . SER A 1 191 ? 7.035 -11.383 -18.656 1 95.19 191 SER A CA 1
ATOM 1517 C C . SER A 1 191 ? 7.941 -12.609 -18.641 1 95.19 191 SER A C 1
ATOM 1519 O O . SER A 1 191 ? 8.219 -13.188 -19.703 1 95.19 191 SER A O 1
ATOM 1521 N N . ASP A 1 192 ? 8.414 -13.016 -17.484 1 96.56 192 ASP A N 1
ATOM 1522 C CA . ASP A 1 192 ? 9.25 -14.203 -17.359 1 96.56 192 ASP A CA 1
ATOM 1523 C C . ASP A 1 192 ? 8.469 -15.469 -17.672 1 96.56 192 ASP A C 1
ATOM 1525 O O . ASP A 1 192 ? 9 -16.406 -18.266 1 96.56 192 ASP A O 1
ATOM 1529 N N . ILE A 1 193 ? 7.23 -15.453 -17.234 1 97.38 193 ILE A N 1
ATOM 1530 C CA . ILE A 1 193 ? 6.363 -16.594 -17.469 1 97.38 193 ILE A CA 1
ATOM 1531 C C . ILE A 1 193 ? 6.129 -16.766 -18.969 1 97.38 193 ILE A C 1
ATOM 1533 O O . ILE A 1 193 ? 6.27 -17.875 -19.5 1 97.38 193 ILE A O 1
ATOM 1537 N N . VAL A 1 194 ? 5.832 -15.68 -19.641 1 96.56 194 VAL A N 1
ATOM 1538 C CA . VAL A 1 194 ? 5.594 -15.703 -21.078 1 96.56 194 VAL A CA 1
ATOM 1539 C C . VAL A 1 194 ? 6.844 -16.203 -21.797 1 96.56 194 VAL A C 1
ATOM 1541 O O . VAL A 1 194 ? 6.758 -17.078 -22.672 1 96.56 194 VAL A O 1
ATOM 1544 N N . SER A 1 195 ? 7.957 -15.703 -21.422 1 96.56 195 SER A N 1
ATOM 1545 C CA . SER A 1 195 ? 9.227 -16.094 -22.047 1 96.56 195 SER A CA 1
ATOM 1546 C C . SER A 1 195 ? 9.531 -17.562 -21.797 1 96.56 195 SER A C 1
ATOM 1548 O O . SER A 1 195 ? 10.016 -18.266 -22.688 1 96.56 195 SER A O 1
ATOM 1550 N N . ALA A 1 196 ? 9.273 -18.016 -20.625 1 97 196 ALA A N 1
ATOM 1551 C CA . ALA A 1 196 ? 9.531 -19.406 -20.266 1 97 196 ALA A CA 1
ATOM 1552 C C . ALA A 1 196 ? 8.609 -20.344 -21.047 1 97 196 ALA A C 1
ATOM 1554 O O . ALA A 1 196 ? 9.039 -21.406 -21.516 1 97 196 ALA A O 1
ATOM 1555 N N . VAL A 1 197 ? 7.387 -19.953 -21.156 1 96.69 197 VAL A N 1
ATOM 1556 C CA . VAL A 1 197 ? 6.406 -20.734 -21.906 1 96.69 197 VAL A CA 1
ATOM 1557 C C . VAL A 1 197 ? 6.871 -20.891 -23.359 1 96.69 197 VAL A C 1
ATOM 1559 O O . VAL A 1 197 ? 6.824 -21.984 -23.906 1 96.69 197 VAL A O 1
ATOM 1562 N N . GLU A 1 198 ? 7.293 -19.812 -23.922 1 95.12 198 GLU A N 1
ATOM 1563 C CA . GLU A 1 198 ? 7.781 -19.812 -25.297 1 95.12 198 GLU A CA 1
ATOM 1564 C C . GLU A 1 198 ? 9.039 -20.672 -25.438 1 95.12 198 GLU A C 1
ATOM 1566 O O . GLU A 1 198 ? 9.148 -21.484 -26.359 1 95.12 198 GLU A O 1
ATOM 1571 N N . GLU A 1 199 ? 9.883 -20.484 -24.531 1 94.31 199 GLU A N 1
ATOM 1572 C CA . GLU A 1 199 ? 11.172 -21.188 -24.562 1 94.31 199 GLU A CA 1
ATOM 1573 C C . GLU A 1 199 ? 10.977 -22.703 -24.438 1 94.31 199 GLU A C 1
ATOM 1575 O O . GLU A 1 199 ? 11.633 -23.469 -25.141 1 94.31 199 GLU A O 1
ATOM 1580 N N . ALA A 1 200 ? 10.07 -23.109 -23.594 1 94.94 200 ALA A N 1
ATOM 1581 C CA . ALA A 1 200 ? 9.875 -24.531 -23.312 1 94.94 200 ALA A CA 1
ATOM 1582 C C . ALA A 1 200 ? 8.773 -25.109 -24.188 1 94.94 200 ALA A C 1
ATOM 1584 O O . ALA A 1 200 ? 8.445 -26.297 -24.078 1 94.94 200 ALA A O 1
ATOM 1585 N N . HIS A 1 201 ? 8.188 -24.297 -25.016 1 94.88 201 HIS A N 1
ATOM 1586 C CA . HIS A 1 201 ? 7.105 -24.703 -25.906 1 94.88 201 HIS A CA 1
ATOM 1587 C C . HIS A 1 201 ? 5.961 -25.359 -25.125 1 94.88 201 HIS A C 1
ATOM 1589 O O . HIS A 1 201 ? 5.469 -26.422 -25.516 1 94.88 201 HIS A O 1
ATOM 1595 N N . VAL A 1 202 ? 5.672 -24.766 -24.031 1 96.06 202 VAL A N 1
ATOM 1596 C CA . VAL A 1 202 ? 4.531 -25.234 -23.25 1 96.06 202 VAL A CA 1
ATOM 1597 C C . VAL A 1 202 ? 3.232 -24.922 -23.984 1 96.06 202 VAL A C 1
ATOM 1599 O O . VAL A 1 202 ? 2.986 -23.781 -24.375 1 96.06 202 VAL A O 1
ATOM 1602 N N . PRO A 1 203 ? 2.414 -25.922 -24.188 1 96.19 203 PRO A N 1
ATOM 1603 C CA . PRO A 1 203 ? 1.168 -25.672 -24.922 1 96.19 203 PRO A CA 1
ATOM 1604 C C . PRO A 1 203 ? 0.16 -24.859 -24.109 1 96.19 203 PRO A C 1
ATOM 1606 O O . PRO A 1 203 ? 0.042 -25.047 -22.906 1 96.19 203 PRO A O 1
ATOM 1609 N N . ILE A 1 204 ? -0.551 -24 -24.781 1 94 204 ILE A N 1
ATOM 1610 C CA . ILE A 1 204 ? -1.602 -23.188 -24.172 1 94 204 ILE A CA 1
ATOM 1611 C C . ILE A 1 204 ? -2.951 -23.547 -24.797 1 94 204 ILE A C 1
ATOM 1613 O O . ILE A 1 204 ? -3.057 -23.734 -26 1 94 204 ILE A O 1
ATOM 1617 N N . VAL A 1 205 ? -3.906 -23.641 -23.922 1 90.12 205 VAL A N 1
ATOM 1618 C CA . VAL A 1 205 ? -5.266 -23.891 -24.391 1 90.12 205 VAL A CA 1
ATOM 1619 C C . VAL A 1 205 ? -6.039 -22.578 -24.453 1 90.12 205 VAL A C 1
ATOM 1621 O O . VAL A 1 205 ? -6.289 -21.953 -23.422 1 90.12 205 VAL A O 1
ATOM 1624 N N . PRO A 1 206 ? -6.355 -22.109 -25.562 1 80 206 PRO A N 1
ATOM 1625 C CA . PRO A 1 206 ? -7.078 -20.844 -25.672 1 80 206 PRO A CA 1
ATOM 1626 C C . PRO A 1 206 ? -8.414 -20.859 -24.922 1 80 206 PRO A C 1
ATOM 1628 O O . PRO A 1 206 ? -9.117 -21.875 -24.938 1 80 206 PRO A O 1
ATOM 1631 N N . SER A 1 207 ? -8.516 -19.734 -24.141 1 70.5 207 SER A N 1
ATOM 1632 C CA . SER A 1 207 ? -9.781 -19.641 -23.406 1 70.5 207 SER A CA 1
ATOM 1633 C C . SER A 1 207 ? -10.93 -19.297 -24.344 1 70.5 207 SER A C 1
ATOM 1635 O O . SER A 1 207 ? -10.773 -18.5 -25.266 1 70.5 207 SER A O 1
ATOM 1637 N N . THR A 1 208 ? -12 -19.984 -24.078 1 63.53 208 THR A N 1
ATOM 1638 C CA . THR A 1 208 ? -13.211 -19.688 -24.844 1 63.53 208 THR A CA 1
ATOM 1639 C C . THR A 1 208 ? -14.273 -19.062 -23.953 1 63.53 208 THR A C 1
ATOM 1641 O O . THR A 1 208 ? -15.453 -19.031 -24.312 1 63.53 208 THR A O 1
ATOM 1644 N N . CYS A 1 209 ? -13.695 -18.594 -22.719 1 62.12 209 CYS A N 1
ATOM 1645 C CA . CYS A 1 209 ? -14.641 -17.969 -21.797 1 62.12 209 CYS A CA 1
ATOM 1646 C C . CYS A 1 209 ? -15.125 -16.641 -22.344 1 62.12 209 CYS A C 1
ATOM 1648 O O . CYS A 1 209 ? -14.312 -15.773 -22.688 1 62.12 209 CYS A O 1
ATOM 1650 N N . PRO A 1 210 ? -16.391 -16.406 -22.469 1 55.66 210 PRO A N 1
ATOM 1651 C CA . PRO A 1 210 ? -16.938 -15.164 -23.016 1 55.66 210 PRO A CA 1
ATOM 1652 C C . PRO A 1 210 ? -16.672 -13.961 -22.109 1 55.66 210 PRO A C 1
ATOM 1654 O O . PRO A 1 210 ? -16.719 -12.812 -22.578 1 55.66 210 PRO A O 1
ATOM 1657 N N . ALA A 1 211 ? -16.375 -14.125 -20.844 1 53.34 211 ALA A N 1
ATOM 1658 C CA . ALA A 1 211 ? -16.25 -13.023 -19.906 1 53.34 211 ALA A CA 1
ATOM 1659 C C . ALA A 1 211 ? -14.812 -12.547 -19.797 1 53.34 211 ALA A C 1
ATOM 1661 O O . ALA A 1 211 ? -14.508 -11.609 -19.062 1 53.34 211 ALA A O 1
ATOM 1662 N N . ASP A 1 212 ? -13.781 -13.094 -20.531 1 53.94 212 ASP A N 1
ATOM 1663 C CA . ASP A 1 212 ? -12.344 -12.906 -20.344 1 53.94 212 ASP A CA 1
ATOM 1664 C C . ASP A 1 212 ? -11.938 -11.469 -20.656 1 53.94 212 ASP A C 1
ATOM 1666 O O . ASP A 1 212 ? -10.898 -11 -20.188 1 53.94 212 ASP A O 1
ATOM 1670 N N . LYS A 1 213 ? -12.617 -10.539 -21.344 1 49.75 213 LYS A N 1
ATOM 1671 C CA . LYS A 1 213 ? -11.984 -9.336 -21.875 1 49.75 213 LYS A CA 1
ATOM 1672 C C . LYS A 1 213 ? -11.953 -8.227 -20.828 1 49.75 213 LYS A C 1
ATOM 1674 O O . LYS A 1 213 ? -11 -7.449 -20.781 1 49.75 213 LYS A O 1
ATOM 1679 N N . HIS A 1 214 ? -13.07 -7.82 -20.156 1 54.59 214 HIS A N 1
ATOM 1680 C CA . HIS A 1 214 ? -13.195 -6.488 -19.578 1 54.59 214 HIS A CA 1
ATOM 1681 C C . HIS A 1 214 ? -13.227 -6.543 -18.062 1 54.59 214 HIS A C 1
ATOM 1683 O O . HIS A 1 214 ? -14.172 -6.043 -17.438 1 54.59 214 HIS A O 1
ATOM 1689 N N . THR A 1 215 ? -12 -7.25 -17.609 1 60.72 215 THR A N 1
ATOM 1690 C CA . THR A 1 215 ? -12.125 -7.402 -16.156 1 60.72 215 THR A CA 1
ATOM 1691 C C . THR A 1 215 ? -11.359 -6.297 -15.438 1 60.72 215 THR A C 1
ATOM 1693 O O . THR A 1 215 ? -10.531 -5.609 -16.031 1 60.72 215 THR A O 1
ATOM 1696 N N . LYS A 1 216 ? -11.906 -5.754 -14.414 1 67.62 216 LYS A N 1
ATOM 1697 C CA . LYS A 1 216 ? -11.227 -4.832 -13.508 1 67.62 216 LYS A CA 1
ATOM 1698 C C . LYS A 1 216 ? -9.734 -5.145 -13.43 1 67.62 216 LYS A C 1
ATOM 1700 O O . LYS A 1 216 ? -8.906 -4.234 -13.352 1 67.62 216 LYS A O 1
ATOM 1705 N N . ARG A 1 217 ? -9.398 -6.289 -13.773 1 73.12 217 ARG A N 1
ATOM 1706 C CA . ARG A 1 217 ? -8 -6.711 -13.695 1 73.12 217 ARG A CA 1
ATOM 1707 C C . ARG A 1 217 ? -7.195 -6.16 -14.867 1 73.12 217 ARG A C 1
ATOM 1709 O O . ARG A 1 217 ? -6.051 -5.734 -14.695 1 73.12 217 ARG A O 1
ATOM 1716 N N . GLU A 1 218 ? -7.805 -6.172 -15.984 1 78.69 218 GLU A N 1
ATOM 1717 C CA . GLU A 1 218 ? -7.121 -5.629 -17.156 1 78.69 218 GLU A CA 1
ATOM 1718 C C . GLU A 1 218 ? -6.871 -4.133 -17 1 78.69 218 GLU A C 1
ATOM 1720 O O . GLU A 1 218 ? -5.82 -3.629 -17.406 1 78.69 218 GLU A O 1
ATOM 1725 N N . GLU A 1 219 ? -7.766 -3.527 -16.375 1 83.56 219 GLU A N 1
ATOM 1726 C CA . GLU A 1 219 ? -7.633 -2.094 -16.141 1 83.56 219 GLU A CA 1
ATOM 1727 C C . GLU A 1 219 ? -6.445 -1.793 -15.227 1 83.56 219 GLU A C 1
ATOM 1729 O O . GLU A 1 219 ? -5.668 -0.875 -15.492 1 83.56 219 GLU A O 1
ATOM 1734 N N . PHE A 1 220 ? -6.238 -2.549 -14.289 1 89.81 220 PHE A N 1
ATOM 1735 C CA . PHE A 1 220 ? -5.16 -2.291 -13.336 1 89.81 220 PHE A CA 1
ATOM 1736 C C . PHE A 1 220 ? -3.818 -2.727 -13.914 1 89.81 220 PHE A C 1
ATOM 1738 O O . PHE A 1 220 ? -2.779 -2.16 -13.57 1 89.81 220 PHE A O 1
ATOM 1745 N N . LYS A 1 221 ? -3.939 -3.697 -14.805 1 90.56 221 LYS A N 1
ATOM 1746 C CA . LYS A 1 221 ? -2.721 -4.031 -15.531 1 90.56 221 LYS A CA 1
ATOM 1747 C C . LYS A 1 221 ? -2.205 -2.834 -16.328 1 90.56 221 LYS A C 1
ATOM 1749 O O . LYS A 1 221 ? -1.012 -2.525 -16.281 1 90.56 221 LYS A O 1
ATOM 1754 N N . HIS A 1 222 ? -3.08 -2.15 -16.906 1 91.06 222 HIS A N 1
ATOM 1755 C CA . HIS A 1 222 ? -2.707 -0.979 -17.703 1 91.06 222 HIS A CA 1
ATOM 1756 C C . HIS A 1 222 ? -2.211 0.152 -16.797 1 91.06 222 HIS A C 1
ATOM 1758 O O . HIS A 1 222 ? -1.229 0.821 -17.125 1 91.06 222 HIS A O 1
ATOM 1764 N N . LEU A 1 223 ? -2.896 0.311 -15.727 1 91.94 223 LEU A N 1
ATOM 1765 C CA . LEU A 1 223 ? -2.504 1.34 -14.773 1 91.94 223 LEU A CA 1
ATOM 1766 C C . LEU A 1 223 ? -1.08 1.106 -14.273 1 91.94 223 LEU A C 1
ATOM 1768 O O . LEU A 1 223 ? -0.265 2.031 -14.258 1 91.94 223 LEU A O 1
ATOM 1772 N N . LEU A 1 224 ? -0.783 -0.072 -13.945 1 95.06 224 LEU A N 1
ATOM 1773 C CA . LEU A 1 224 ? 0.526 -0.411 -13.398 1 95.06 224 LEU A CA 1
ATOM 1774 C C . LEU A 1 224 ? 1.602 -0.33 -14.477 1 95.06 224 LEU A C 1
ATOM 1776 O O . LEU A 1 224 ? 2.725 0.103 -14.203 1 95.06 224 LEU A O 1
ATOM 1780 N N . ASN A 1 225 ? 1.235 -0.743 -15.656 1 94.31 225 ASN A N 1
ATOM 1781 C CA . ASN A 1 225 ? 2.188 -0.614 -16.75 1 94.31 225 ASN A CA 1
ATOM 1782 C C . ASN A 1 225 ? 2.584 0.841 -16.984 1 94.31 225 ASN A C 1
ATOM 1784 O O . ASN A 1 225 ? 3.758 1.142 -17.203 1 94.31 225 ASN A O 1
ATOM 1788 N N . ASP A 1 226 ? 1.602 1.75 -16.953 1 92.62 226 ASP A N 1
ATOM 1789 C CA . ASP A 1 226 ? 1.879 3.178 -17.062 1 92.62 226 ASP A CA 1
ATOM 1790 C C . ASP A 1 226 ? 2.779 3.658 -15.93 1 92.62 226 ASP A C 1
ATOM 1792 O O . ASP A 1 226 ? 3.688 4.461 -16.156 1 92.62 226 ASP A O 1
ATOM 1796 N N . LEU A 1 227 ? 2.553 3.158 -14.789 1 94.62 227 LEU A N 1
ATOM 1797 C CA . LEU A 1 227 ? 3.35 3.5 -13.617 1 94.62 227 LEU A CA 1
ATOM 1798 C C . LEU A 1 227 ? 4.793 3.041 -13.789 1 94.62 227 LEU A C 1
ATOM 1800 O O . LEU A 1 227 ? 5.727 3.783 -13.477 1 94.62 227 LEU A O 1
ATOM 1804 N N . TYR A 1 228 ? 4.922 1.845 -14.352 1 95.44 228 TYR A N 1
ATOM 1805 C CA . TYR A 1 228 ? 6.25 1.273 -14.531 1 95.44 228 TYR A CA 1
ATOM 1806 C C . TYR A 1 228 ? 7.035 2.029 -15.594 1 95.44 228 TYR A C 1
ATOM 1808 O O . TYR A 1 228 ? 8.266 2.115 -15.531 1 95.44 228 TYR A O 1
ATOM 1816 N N . LEU A 1 229 ? 6.355 2.52 -16.594 1 94.12 229 LEU A N 1
ATOM 1817 C CA . LEU A 1 229 ? 7 3.324 -17.625 1 94.12 229 LEU A CA 1
ATOM 1818 C C . LEU A 1 229 ? 7.559 4.617 -17.047 1 94.12 229 LEU A C 1
ATOM 1820 O O . LEU A 1 229 ? 8.664 5.035 -17.391 1 94.12 229 LEU A O 1
ATOM 1824 N N . LYS A 1 230 ? 6.852 5.219 -16.141 1 92.62 230 LYS A N 1
ATOM 1825 C CA . LYS A 1 230 ? 7.25 6.48 -15.516 1 92.62 230 LYS A CA 1
ATOM 1826 C C . LYS A 1 230 ? 8.289 6.246 -14.422 1 92.62 230 LYS A C 1
ATOM 1828 O O . LYS A 1 230 ? 9.203 7.055 -14.242 1 92.62 230 LYS A O 1
ATOM 1833 N N . TYR A 1 231 ? 8.055 5.121 -13.719 1 94.56 231 TYR A N 1
ATOM 1834 C CA . TYR A 1 231 ? 8.938 4.758 -12.617 1 94.56 231 TYR A CA 1
ATOM 1835 C C . TYR A 1 231 ? 9.438 3.324 -12.773 1 94.56 231 TYR A C 1
ATOM 1837 O O . TYR A 1 231 ? 8.914 2.41 -12.133 1 94.56 231 TYR A O 1
ATOM 1845 N N . PRO A 1 232 ? 10.461 3.107 -13.398 1 94.5 232 PRO A N 1
ATOM 1846 C CA . PRO A 1 232 ? 10.914 1.756 -13.734 1 94.5 232 PRO A CA 1
ATOM 1847 C C . PRO A 1 232 ? 11.234 0.921 -12.492 1 94.5 232 PRO A C 1
ATOM 1849 O O . PRO A 1 232 ? 11.086 -0.303 -12.516 1 94.5 232 PRO A O 1
ATOM 1852 N N . GLN A 1 233 ? 11.672 1.595 -11.43 1 95.31 233 GLN A N 1
ATOM 1853 C CA . GLN A 1 233 ? 12.031 0.86 -10.219 1 95.31 233 GLN A CA 1
ATOM 1854 C C . GLN A 1 233 ? 10.797 0.387 -9.469 1 95.31 233 GLN A C 1
ATOM 1856 O O . GLN A 1 233 ? 10.891 -0.423 -8.547 1 95.31 233 GLN A O 1
ATOM 1861 N N . ALA A 1 234 ? 9.633 0.855 -9.836 1 96.56 234 ALA A N 1
ATOM 1862 C CA . ALA A 1 234 ? 8.398 0.575 -9.102 1 96.56 234 ALA A CA 1
ATOM 1863 C C . ALA A 1 234 ? 8.055 -0.912 -9.148 1 96.56 234 ALA A C 1
ATOM 1865 O O . ALA A 1 234 ? 7.559 -1.474 -8.172 1 96.56 234 ALA A O 1
ATOM 1866 N N . LYS A 1 235 ? 8.328 -1.514 -10.305 1 95.94 235 LYS A N 1
ATOM 1867 C CA . LYS A 1 235 ? 7.926 -2.906 -10.469 1 95.94 235 LYS A CA 1
ATOM 1868 C C . LYS A 1 235 ? 8.562 -3.795 -9.406 1 95.94 235 LYS A C 1
ATOM 1870 O O . LYS A 1 235 ? 7.863 -4.504 -8.68 1 95.94 235 LYS A O 1
ATOM 1875 N N . SER A 1 236 ? 9.828 -3.746 -9.266 1 96.5 236 SER A N 1
ATOM 1876 C CA . SER A 1 236 ? 10.539 -4.559 -8.281 1 96.5 236 SER A CA 1
ATOM 1877 C C . SER A 1 236 ? 10.25 -4.082 -6.859 1 96.5 236 SER A C 1
ATOM 1879 O O . SER A 1 236 ? 10.062 -4.898 -5.953 1 96.5 236 SER A O 1
ATOM 1881 N N . ASN A 1 237 ? 10.125 -2.775 -6.633 1 97.06 237 ASN A N 1
ATOM 1882 C CA . ASN A 1 237 ? 9.914 -2.215 -5.301 1 97.06 237 ASN A CA 1
ATOM 1883 C C . ASN A 1 237 ? 8.531 -2.559 -4.754 1 97.06 237 ASN A C 1
ATOM 1885 O O . ASN A 1 237 ? 8.383 -2.809 -3.557 1 97.06 237 ASN A O 1
ATOM 1889 N N . LEU A 1 238 ? 7.559 -2.562 -5.664 1 97.5 238 LEU A N 1
ATOM 1890 C CA . LEU A 1 238 ? 6.207 -2.896 -5.219 1 97.5 238 LEU A CA 1
ATOM 1891 C C . LEU A 1 238 ? 6.125 -4.348 -4.766 1 97.5 238 LEU A C 1
ATOM 1893 O O . LEU A 1 238 ? 5.512 -4.648 -3.738 1 97.5 238 LEU A O 1
ATOM 1897 N N . LEU A 1 239 ? 6.746 -5.188 -5.512 1 97 239 LEU A N 1
ATOM 1898 C CA . LEU A 1 239 ? 6.762 -6.586 -5.102 1 97 239 LEU A CA 1
ATOM 1899 C C . LEU A 1 239 ? 7.508 -6.758 -3.783 1 97 239 LEU A C 1
ATOM 1901 O O . LEU A 1 239 ? 7.055 -7.48 -2.895 1 97 239 LEU A O 1
ATOM 1905 N N . THR A 1 240 ? 8.633 -6.09 -3.65 1 95.94 240 THR A N 1
ATOM 1906 C CA . THR A 1 240 ? 9.422 -6.133 -2.426 1 95.94 240 THR A CA 1
ATOM 1907 C C . THR A 1 240 ? 8.609 -5.637 -1.236 1 95.94 240 THR A C 1
ATOM 1909 O O . THR A 1 240 ? 8.719 -6.172 -0.131 1 95.94 240 THR A O 1
ATOM 1912 N N . SER A 1 241 ? 7.781 -4.641 -1.506 1 95.94 241 SER A N 1
ATOM 1913 C CA . SER A 1 241 ? 6.984 -4.051 -0.437 1 95.94 241 SER A CA 1
ATOM 1914 C C . SER A 1 241 ? 6.043 -5.078 0.181 1 95.94 241 SER A C 1
ATOM 1916 O O . SER A 1 241 ? 5.68 -4.969 1.354 1 95.94 241 SER A O 1
ATOM 1918 N N . LEU A 1 242 ? 5.672 -6.105 -0.539 1 95.81 242 LEU A N 1
ATOM 1919 C CA . LEU A 1 242 ? 4.734 -7.113 -0.06 1 95.81 242 LEU A CA 1
ATOM 1920 C C . LEU A 1 242 ? 5.387 -8.016 0.985 1 95.81 242 LEU A C 1
ATOM 1922 O O . LEU A 1 242 ? 4.691 -8.648 1.782 1 95.81 242 LEU A O 1
ATOM 1926 N N . THR A 1 243 ? 6.703 -8.094 0.998 1 92.06 243 THR A N 1
ATOM 1927 C CA . THR A 1 243 ? 7.406 -8.969 1.924 1 92.06 243 THR A CA 1
ATOM 1928 C C . THR A 1 243 ? 8.078 -8.164 3.033 1 92.06 243 THR A C 1
ATOM 1930 O O . THR A 1 243 ? 8.734 -8.734 3.908 1 92.06 243 THR A O 1
ATOM 1933 N N . ASN A 1 244 ? 7.984 -6.859 2.986 1 87.81 244 ASN A N 1
ATOM 1934 C CA . ASN A 1 244 ? 8.695 -5.98 3.906 1 87.81 244 ASN A CA 1
ATOM 1935 C C . ASN A 1 244 ? 7.832 -5.621 5.113 1 87.81 244 ASN A C 1
ATOM 1937 O O . ASN A 1 244 ? 7.715 -4.445 5.469 1 87.81 244 ASN A O 1
ATOM 1941 N N . GLU A 1 245 ? 7.332 -6.652 5.723 1 79.12 245 GLU A N 1
ATOM 1942 C CA . GLU A 1 245 ? 6.398 -6.43 6.82 1 79.12 245 GLU A CA 1
ATOM 1943 C C . GLU A 1 245 ? 7.051 -5.633 7.945 1 79.12 245 GLU A C 1
ATOM 1945 O O . GLU A 1 245 ? 6.398 -4.809 8.594 1 79.12 245 GLU A O 1
ATOM 1950 N N . GLU A 1 246 ? 8.273 -5.828 8.188 1 78.5 246 GLU A N 1
ATOM 1951 C CA . GLU A 1 246 ? 9 -5.168 9.273 1 78.5 246 GLU A CA 1
ATOM 1952 C C . GLU A 1 246 ? 9.078 -3.662 9.047 1 78.5 246 GLU A C 1
ATOM 1954 O O . GLU A 1 246 ? 9.211 -2.893 10 1 78.5 246 GLU A O 1
ATOM 1959 N N . ASN A 1 247 ? 8.859 -3.268 7.871 1 82.44 247 ASN A N 1
ATOM 1960 C CA . ASN A 1 247 ? 9 -1.854 7.531 1 82.44 247 ASN A CA 1
ATOM 1961 C C . ASN A 1 247 ? 7.645 -1.226 7.203 1 82.44 247 ASN A C 1
ATOM 1963 O O . ASN A 1 247 ? 7.586 -0.157 6.594 1 82.44 247 ASN A O 1
ATOM 1967 N N . THR A 1 248 ? 6.633 -2.006 7.539 1 86.56 248 THR A N 1
ATOM 1968 C CA . THR A 1 248 ? 5.301 -1.446 7.355 1 86.56 248 THR A CA 1
ATOM 1969 C C . THR A 1 248 ? 4.973 -0.45 8.461 1 86.56 248 THR A C 1
ATOM 1971 O O . THR A 1 248 ? 5.254 -0.704 9.641 1 86.56 248 THR A O 1
ATOM 1974 N N . MET A 1 249 ? 4.551 0.738 8.133 1 88.44 249 MET A N 1
ATOM 1975 C CA . MET A 1 249 ? 4.172 1.772 9.094 1 88.44 249 MET A CA 1
ATOM 1976 C C . MET A 1 249 ? 2.912 2.502 8.633 1 88.44 249 MET A C 1
ATOM 1978 O O . MET A 1 249 ? 2.98 3.4 7.793 1 88.44 249 MET A O 1
ATOM 1982 N N . LEU A 1 250 ? 1.806 2.09 9.289 1 92.81 250 LEU A N 1
ATOM 1983 C CA . LEU A 1 250 ? 0.5 2.688 9.031 1 92.81 250 LEU A CA 1
ATOM 1984 C C . LEU A 1 250 ? -0.066 3.322 10.297 1 92.81 250 LEU A C 1
ATOM 1986 O O . LEU A 1 250 ? 0.675 3.594 11.242 1 92.81 250 LEU A O 1
ATOM 1990 N N . TRP A 1 251 ? -1.284 3.754 10.227 1 93.75 251 TRP A N 1
ATOM 1991 C CA . TRP A 1 251 ? -1.866 4.465 11.359 1 93.75 251 TRP A CA 1
ATOM 1992 C C . TRP A 1 251 ? -2.521 3.492 12.336 1 93.75 251 TRP A C 1
ATOM 1994 O O . TRP A 1 251 ? -3.443 2.76 11.961 1 93.75 251 TRP A O 1
ATOM 2004 N N . LYS A 1 252 ? -2.047 3.48 13.508 1 89.88 252 LYS A N 1
ATOM 2005 C CA . LYS A 1 252 ? -2.641 2.686 14.578 1 89.88 252 LYS A CA 1
ATOM 2006 C C . LYS A 1 252 ? -3.518 3.549 15.484 1 89.88 252 LYS A C 1
ATOM 2008 O O . LYS A 1 252 ? -3.043 4.527 16.062 1 89.88 252 LYS A O 1
ATOM 2013 N N . LYS A 1 253 ? -4.75 3.146 15.492 1 90.19 253 LYS A N 1
ATOM 2014 C CA . LYS A 1 253 ? -5.66 3.9 16.359 1 90.19 253 LYS A CA 1
ATOM 2015 C C . LYS A 1 253 ? -5.348 3.662 17.828 1 90.19 253 LYS A C 1
ATOM 2017 O O . LYS A 1 253 ? -5.148 2.521 18.25 1 90.19 253 LYS A O 1
ATOM 2022 N N . THR A 1 254 ? -5.172 4.793 18.5 1 85.31 254 THR A N 1
ATOM 2023 C CA . THR A 1 254 ? -4.926 4.766 19.938 1 85.31 254 THR A CA 1
ATOM 2024 C C . THR A 1 254 ? -5.859 5.727 20.672 1 85.31 254 THR A C 1
ATOM 2026 O O . THR A 1 254 ? -5.41 6.727 21.234 1 85.31 254 THR A O 1
ATOM 2029 N N . PRO A 1 255 ? -7.117 5.363 20.641 1 82.81 255 PRO A N 1
ATOM 2030 C CA . PRO A 1 255 ? -8.07 6.301 21.25 1 82.81 255 PRO A CA 1
ATOM 2031 C C . PRO A 1 255 ? -7.82 6.504 22.75 1 82.81 255 PRO A C 1
ATOM 2033 O O . PRO A 1 255 ? -7.25 5.633 23.406 1 82.81 255 PRO A O 1
ATOM 2036 N N . ARG A 1 256 ? -8.078 7.742 23.062 1 77.75 256 ARG A N 1
ATOM 2037 C CA . ARG A 1 256 ? -7.949 8.047 24.484 1 77.75 256 ARG A CA 1
ATOM 2038 C C . ARG A 1 256 ? -8.766 7.078 25.328 1 77.75 256 ARG A C 1
ATOM 2040 O O . ARG A 1 256 ? -9.875 6.699 24.953 1 77.75 256 ARG A O 1
ATOM 2047 N N . LYS A 1 257 ? -8.062 6.625 26.359 1 68.56 257 LYS A N 1
ATOM 2048 C CA . LYS A 1 257 ? -8.789 5.758 27.281 1 68.56 257 LYS A CA 1
ATOM 2049 C C . LYS A 1 257 ? -9.914 6.52 27.984 1 68.56 257 LYS A C 1
ATOM 2051 O O . LYS A 1 257 ? -9.711 7.625 28.469 1 68.56 257 LYS A O 1
ATOM 2056 N N . LYS A 1 258 ? -11.102 6.254 27.766 1 54.66 258 LYS A N 1
ATOM 2057 C CA . LYS A 1 258 ? -12.195 6.855 28.516 1 54.66 258 LYS A CA 1
ATOM 2058 C C . LYS A 1 258 ? -11.992 6.703 30.016 1 54.66 258 LYS A C 1
ATOM 2060 O O . LYS A 1 258 ? -11.398 5.723 30.469 1 54.66 258 LYS A O 1
ATOM 2065 N N . MET B 1 1 ? -19.922 35.406 26.703 1 33.41 1 MET B N 1
ATOM 2066 C CA . MET B 1 1 ? -20.953 34.438 26.297 1 33.41 1 MET B CA 1
ATOM 2067 C C . MET B 1 1 ? -21.469 34.781 24.906 1 33.41 1 MET B C 1
ATOM 2069 O O . MET B 1 1 ? -21.688 33.875 24.078 1 33.41 1 MET B O 1
ATOM 2073 N N . ILE B 1 2 ? -21.719 36.094 24.703 1 36.94 2 ILE B N 1
ATOM 2074 C CA . ILE B 1 2 ? -22.297 36.625 23.469 1 36.94 2 ILE B CA 1
ATOM 2075 C C . ILE B 1 2 ? -21.281 36.531 22.328 1 36.94 2 ILE B C 1
ATOM 2077 O O . ILE B 1 2 ? -21.641 36.156 21.203 1 36.94 2 ILE B O 1
ATOM 2081 N N . PHE B 1 3 ? -20.016 37 22.625 1 33.28 3 PHE B N 1
ATOM 2082 C CA . PHE B 1 3 ? -18.969 36.938 21.609 1 33.28 3 PHE B CA 1
ATOM 2083 C C . PHE B 1 3 ? -18.672 35.469 21.234 1 33.28 3 PHE B C 1
ATOM 2085 O O . PHE B 1 3 ? -18.188 35.219 20.141 1 33.28 3 PHE B O 1
ATOM 2092 N N . LEU B 1 4 ? -18.734 34.562 22.172 1 37.06 4 LEU B N 1
ATOM 2093 C CA . LEU B 1 4 ? -18.703 33.125 21.906 1 37.06 4 LEU B CA 1
ATOM 2094 C C . LEU B 1 4 ? -19.844 32.719 20.953 1 37.06 4 LEU B C 1
ATOM 2096 O O . LEU B 1 4 ? -19.688 31.812 20.156 1 37.06 4 LEU B O 1
ATOM 2100 N N . LEU B 1 5 ? -21.047 33.312 21.125 1 38.84 5 LEU B N 1
ATOM 2101 C CA . LEU B 1 5 ? -22.234 33.062 20.328 1 38.84 5 LEU B CA 1
ATOM 2102 C C . LEU B 1 5 ? -22.062 33.562 18.906 1 38.84 5 LEU B C 1
ATOM 2104 O O . LEU B 1 5 ? -22.531 32.938 17.953 1 38.84 5 LEU B O 1
ATOM 2108 N N . GLU B 1 6 ? -21.656 34.844 18.688 1 38.59 6 GLU B N 1
ATOM 2109 C CA . GLU B 1 6 ? -21.5 35.438 17.359 1 38.59 6 GLU B CA 1
ATOM 2110 C C . GLU B 1 6 ? -20.359 34.75 16.594 1 38.59 6 GLU B C 1
ATOM 2112 O O . GLU B 1 6 ? -20.406 34.656 15.367 1 38.59 6 GLU B O 1
ATOM 2117 N N . TYR B 1 7 ? -19.188 34.562 17.125 1 38.78 7 TYR B N 1
ATOM 2118 C CA . TYR B 1 7 ? -18.078 33.781 16.609 1 38.78 7 TYR B CA 1
ATOM 2119 C C . TYR B 1 7 ? -18.484 32.344 16.375 1 38.78 7 TYR B C 1
ATOM 2121 O O . TYR B 1 7 ? -17.875 31.625 15.578 1 38.78 7 TYR B O 1
ATOM 2129 N N . SER B 1 8 ? -19.266 31.734 17.234 1 43 8 SER B N 1
ATOM 2130 C CA . SER B 1 8 ? -19.828 30.391 17.125 1 43 8 SER B CA 1
ATOM 2131 C C . SER B 1 8 ? -20.578 30.203 15.805 1 43 8 SER B C 1
ATOM 2133 O O . SER B 1 8 ? -20.797 29.078 15.367 1 43 8 SER B O 1
ATOM 2135 N N . LYS B 1 9 ? -21.422 31.125 15.477 1 43.69 9 LYS B N 1
ATOM 2136 C CA . LYS B 1 9 ? -22.422 30.922 14.43 1 43.69 9 LYS B CA 1
ATOM 2137 C C . LYS B 1 9 ? -21.75 30.625 13.094 1 43.69 9 LYS B C 1
ATOM 2139 O O . LYS B 1 9 ? -22.203 29.75 12.344 1 43.69 9 LYS B O 1
ATOM 2144 N N . VAL B 1 10 ? -20.906 31.609 12.367 1 42.84 10 VAL B N 1
ATOM 2145 C CA . VAL B 1 10 ? -20.719 31.438 10.93 1 42.84 10 VAL B CA 1
ATOM 2146 C C . VAL B 1 10 ? -19.5 30.562 10.68 1 42.84 10 VAL B C 1
ATOM 2148 O O . VAL B 1 10 ? -18.422 31.078 10.352 1 42.84 10 VAL B O 1
ATOM 2151 N N . ILE B 1 11 ? -19.109 29.641 11.648 1 52.25 11 ILE B N 1
ATOM 2152 C CA . ILE B 1 11 ? -18.125 28.703 11.117 1 52.25 11 ILE B CA 1
ATOM 2153 C C . ILE B 1 11 ? -18.578 28.172 9.766 1 52.25 11 ILE B C 1
ATOM 2155 O O . ILE B 1 11 ? -19.625 27.531 9.664 1 52.25 11 ILE B O 1
ATOM 2159 N N . LYS B 1 12 ? -18.062 28.766 8.758 1 68.06 12 LYS B N 1
ATOM 2160 C CA . LYS B 1 12 ? -18.344 28.391 7.375 1 68.06 12 LYS B CA 1
ATOM 2161 C C . LYS B 1 12 ? -18.094 26.891 7.148 1 68.06 12 LYS B C 1
ATOM 2163 O O . LYS B 1 12 ? -17.328 26.266 7.883 1 68.06 12 LYS B O 1
ATOM 2168 N N . MET B 1 13 ? -18.844 26.312 6.484 1 76.69 13 MET B N 1
ATOM 2169 C CA . MET B 1 13 ? -19.031 24.906 6.172 1 76.69 13 MET B CA 1
ATOM 2170 C C . MET B 1 13 ? -17.688 24.219 5.984 1 76.69 13 MET B C 1
ATOM 2172 O O . MET B 1 13 ? -17.484 23.094 6.469 1 76.69 13 MET B O 1
ATOM 2176 N N . THR B 1 14 ? -16.656 25 5.582 1 88.94 14 THR B N 1
ATOM 2177 C CA . THR B 1 14 ? -15.391 24.328 5.289 1 88.94 14 THR B CA 1
ATOM 2178 C C . THR B 1 14 ? -14.492 24.297 6.52 1 88.94 14 THR B C 1
ATOM 2180 O O . THR B 1 14 ? -13.773 23.328 6.75 1 88.94 14 THR B O 1
ATOM 2183 N N . MET B 1 15 ? -14.633 25.391 7.344 1 92.44 15 MET B N 1
ATOM 2184 C CA . MET B 1 15 ? -13.867 25.422 8.586 1 92.44 15 MET B CA 1
ATOM 2185 C C . MET B 1 15 ? -14.344 24.328 9.539 1 92.44 15 MET B C 1
ATOM 2187 O O . MET B 1 15 ? -13.531 23.656 10.18 1 92.44 15 MET B O 1
ATOM 2191 N N . LYS B 1 16 ? -15.641 24.141 9.547 1 93.88 16 LYS B N 1
ATOM 2192 C CA . LYS B 1 16 ? -16.219 23.094 10.383 1 93.88 16 LYS B CA 1
ATOM 2193 C C . LYS B 1 16 ? -15.695 21.719 9.977 1 93.88 16 LYS B C 1
ATOM 2195 O O . LYS B 1 16 ? -15.438 20.859 10.836 1 93.88 16 LYS B O 1
ATOM 2200 N N . LYS B 1 17 ? -15.547 21.625 8.703 1 95.94 17 LYS B N 1
ATOM 2201 C CA . LYS B 1 17 ? -15.047 20.344 8.195 1 95.94 17 LYS B CA 1
ATOM 2202 C C . LYS B 1 17 ? -13.617 20.094 8.648 1 95.94 17 LYS B C 1
ATOM 2204 O O . LYS B 1 17 ? -13.289 19 9.102 1 95.94 17 LYS B O 1
ATOM 2209 N N . VAL B 1 18 ? -12.773 21.078 8.578 1 97.81 18 VAL B N 1
ATOM 2210 C CA . VAL B 1 18 ? -11.383 20.938 8.977 1 97.81 18 VAL B CA 1
ATOM 2211 C C . VAL B 1 18 ? -11.297 20.703 10.484 1 97.81 18 VAL B C 1
ATOM 2213 O O . VAL B 1 18 ? -10.555 19.844 10.945 1 97.81 18 VAL B O 1
ATOM 2216 N N . LEU B 1 19 ? -12.094 21.406 11.25 1 97.56 19 LEU B N 1
ATOM 2217 C CA . LEU B 1 19 ? -12.117 21.234 12.695 1 97.56 19 LEU B CA 1
ATOM 2218 C C . LEU B 1 19 ? -12.609 19.844 13.062 1 97.56 19 LEU B C 1
ATOM 2220 O O . LEU B 1 19 ? -12.125 19.234 14.031 1 97.56 19 LEU B O 1
ATOM 2224 N N . GLY B 1 20 ? -13.57 19.344 12.258 1 97.38 20 GLY B N 1
ATOM 2225 C CA . GLY B 1 20 ? -14.023 17.984 12.445 1 97.38 20 GLY B CA 1
ATOM 2226 C C . GLY B 1 20 ? -12.938 16.953 12.219 1 97.38 20 GLY B C 1
ATOM 2227 O O . GLY B 1 20 ? -12.844 15.961 12.945 1 97.38 20 GLY B O 1
ATOM 2228 N N . CYS B 1 21 ? -12.125 17.203 11.258 1 97.75 21 CYS B N 1
ATOM 2229 C CA . CYS B 1 21 ? -10.992 16.328 10.984 1 97.75 21 CYS B CA 1
ATOM 2230 C C . CYS B 1 21 ? -10.008 16.328 12.148 1 97.75 21 CYS B C 1
ATOM 2232 O O . CYS B 1 21 ? -9.484 15.273 12.523 1 97.75 21 CYS B O 1
ATOM 2234 N N . ILE B 1 22 ? -9.766 17.531 12.711 1 98.12 22 ILE B N 1
ATOM 2235 C CA . ILE B 1 22 ? -8.852 17.656 13.844 1 98.12 22 ILE B CA 1
ATOM 2236 C C . ILE B 1 22 ? -9.414 16.906 15.047 1 98.12 22 ILE B C 1
ATOM 2238 O O . ILE B 1 22 ? -8.688 16.172 15.727 1 98.12 22 ILE B O 1
ATOM 2242 N N . ARG B 1 23 ? -10.656 17.031 15.266 1 97.38 23 ARG B N 1
ATOM 2243 C CA . ARG B 1 23 ? -11.297 16.312 16.359 1 97.38 23 ARG B CA 1
ATOM 2244 C C . ARG B 1 23 ? -11.18 14.805 16.172 1 97.38 23 ARG B C 1
ATOM 2246 O O . ARG B 1 23 ? -10.812 14.086 17.109 1 97.38 23 ARG B O 1
ATOM 2253 N N . LYS B 1 24 ? -11.484 14.391 14.992 1 96.94 24 LYS B N 1
ATOM 2254 C CA . LYS B 1 24 ? -11.414 12.961 14.688 1 96.94 24 LYS B CA 1
ATOM 2255 C C . LYS B 1 24 ? -10 12.43 14.914 1 96.94 24 LYS B C 1
ATOM 2257 O O . LYS B 1 24 ? -9.82 11.391 15.547 1 96.94 24 LYS B O 1
ATOM 2262 N N . ALA B 1 25 ? -9.031 13.141 14.375 1 97.69 25 ALA B N 1
ATOM 2263 C CA . ALA B 1 25 ? -7.645 12.734 14.555 1 97.69 25 ALA B CA 1
ATOM 2264 C C . ALA B 1 25 ? -7.266 12.695 16.031 1 97.69 25 ALA B C 1
ATOM 2266 O O . ALA B 1 25 ? -6.641 11.734 16.5 1 97.69 25 ALA B O 1
ATOM 2267 N N . ASP B 1 26 ? -7.656 13.742 16.75 1 97.31 26 ASP B N 1
ATOM 2268 C CA . ASP B 1 26 ? -7.348 13.828 18.188 1 97.31 26 ASP B CA 1
ATOM 2269 C C . ASP B 1 26 ? -7.969 12.656 18.953 1 97.31 26 ASP B C 1
ATOM 2271 O O . ASP B 1 26 ? -7.289 11.992 19.734 1 97.31 26 ASP B O 1
ATOM 2275 N N . GLU B 1 27 ? -9.195 12.367 18.672 1 95.69 27 GLU B N 1
ATOM 2276 C CA . GLU B 1 27 ? -9.922 11.336 19.391 1 95.69 27 GLU B CA 1
ATOM 2277 C C . GLU B 1 27 ? -9.422 9.938 19.031 1 95.69 27 GLU B C 1
ATOM 2279 O O . GLU B 1 27 ? -9.32 9.062 19.891 1 95.69 27 GLU B O 1
ATOM 2284 N N . GLU B 1 28 ? -9.094 9.727 17.828 1 95.62 28 GLU B N 1
ATOM 2285 C CA . GLU B 1 28 ? -8.727 8.391 17.375 1 95.62 28 GLU B CA 1
ATOM 2286 C C . GLU B 1 28 ? -7.27 8.07 17.688 1 95.62 28 GLU B C 1
ATOM 2288 O O . GLU B 1 28 ? -6.91 6.914 17.891 1 95.62 28 GLU B O 1
ATOM 2293 N N . PHE B 1 29 ? -6.414 9.117 17.75 1 96.62 29 PHE B N 1
ATOM 2294 C CA . PHE B 1 29 ? -4.992 8.852 17.922 1 96.62 29 PHE B CA 1
ATOM 2295 C C . PHE B 1 29 ? -4.48 9.438 19.234 1 96.62 29 PHE B C 1
ATOM 2297 O O . PHE B 1 29 ? -3.281 9.406 19.5 1 96.62 29 PHE B O 1
ATOM 2304 N N . ASN B 1 30 ? -5.352 10.062 20.031 1 96.38 30 ASN B N 1
ATOM 2305 C CA . ASN B 1 30 ? -4.973 10.648 21.312 1 96.38 30 ASN B CA 1
ATOM 2306 C C . ASN B 1 30 ? -3.814 11.633 21.156 1 96.38 30 ASN B C 1
ATOM 2308 O O . ASN B 1 30 ? -2.783 11.492 21.812 1 96.38 30 ASN B O 1
ATOM 2312 N N . LEU B 1 31 ? -4.078 12.609 20.297 1 97.56 31 LEU B N 1
ATOM 2313 C CA . LEU B 1 31 ? -3.014 13.539 19.938 1 97.56 31 LEU B CA 1
ATOM 2314 C C . LEU B 1 31 ? -2.756 14.523 21.078 1 97.56 31 LEU B C 1
ATOM 2316 O O . LEU B 1 31 ? -1.604 14.867 21.359 1 97.56 31 LEU B O 1
ATOM 2320 N N . ILE B 1 32 ? -3.838 15.023 21.734 1 97.62 32 ILE B N 1
ATOM 2321 C CA . ILE B 1 32 ? -3.73 16.094 22.719 1 97.62 32 ILE B CA 1
ATOM 2322 C C . ILE B 1 32 ? -4.328 15.625 24.047 1 97.62 32 ILE B C 1
ATOM 2324 O O . ILE B 1 32 ? -5.445 15.102 24.078 1 97.62 32 ILE B O 1
ATOM 2328 N N . GLN B 1 33 ? -3.58 15.836 25.094 1 96.38 33 GLN B N 1
ATOM 2329 C CA . GLN B 1 33 ? -4.012 15.484 26.438 1 96.38 33 GLN B CA 1
ATOM 2330 C C . GLN B 1 33 ? -4.156 16.719 27.312 1 96.38 33 GLN B C 1
ATOM 2332 O O . GLN B 1 33 ? -3.715 17.812 26.953 1 96.38 33 GLN B O 1
ATOM 2337 N N . ASP B 1 34 ? -4.766 16.469 28.469 1 96.75 34 ASP B N 1
ATOM 2338 C CA . ASP B 1 34 ? -4.961 17.547 29.422 1 96.75 34 ASP B CA 1
ATOM 2339 C C . ASP B 1 34 ? -3.623 18.109 29.891 1 96.75 34 ASP B C 1
ATOM 2341 O O . ASP B 1 34 ? -2.736 17.359 30.297 1 96.75 34 ASP B O 1
ATOM 2345 N N . GLY B 1 35 ? -3.549 19.469 29.812 1 97.06 35 GLY B N 1
ATOM 2346 C CA . GLY B 1 35 ? -2.348 20.109 30.312 1 97.06 35 GLY B CA 1
ATOM 2347 C C . GLY B 1 35 ? -1.277 20.281 29.25 1 97.06 35 GLY B C 1
ATOM 2348 O O . GLY B 1 35 ? -0.252 20.922 29.484 1 97.06 35 GLY B O 1
ATOM 2349 N N . ASP B 1 36 ? -1.544 19.75 28.078 1 97.88 36 ASP B N 1
ATOM 2350 C CA . ASP B 1 36 ? -0.563 19.844 27 1 97.88 36 ASP B CA 1
ATOM 2351 C C . ASP B 1 36 ? -0.371 21.297 26.547 1 97.88 36 ASP B C 1
ATOM 2353 O O . ASP B 1 36 ? -1.304 22.109 26.625 1 97.88 36 ASP B O 1
ATOM 2357 N N . LYS B 1 37 ? 0.834 21.594 26.188 1 98.44 37 LYS B N 1
ATOM 2358 C CA . LYS B 1 37 ? 1.147 22.812 25.453 1 98.44 37 LYS B CA 1
ATOM 2359 C C . LYS B 1 37 ? 1.7 22.484 24.062 1 98.44 37 LYS B C 1
ATOM 2361 O O . LYS B 1 37 ? 2.818 21.984 23.938 1 98.44 37 LYS B O 1
ATOM 2366 N N . VAL B 1 38 ? 0.946 22.812 23.078 1 98.56 38 VAL B N 1
ATOM 2367 C CA . VAL B 1 38 ? 1.245 22.391 21.703 1 98.56 38 VAL B CA 1
ATOM 2368 C C . VAL B 1 38 ? 1.92 23.547 20.953 1 98.56 38 VAL B C 1
ATOM 2370 O O . VAL B 1 38 ? 1.408 24.672 20.938 1 98.56 38 VAL B O 1
ATOM 2373 N N . CYS B 1 39 ? 3.057 23.266 20.359 1 98.5 39 CYS B N 1
ATOM 2374 C CA . CYS B 1 39 ? 3.766 24.219 19.516 1 98.5 39 CYS B CA 1
ATOM 2375 C C . CYS B 1 39 ? 3.537 23.906 18.031 1 98.5 39 CYS B C 1
ATOM 2377 O O . CYS B 1 39 ? 3.834 22.797 17.578 1 98.5 39 CYS B O 1
ATOM 2379 N N . VAL B 1 40 ? 2.979 24.828 17.344 1 98.38 40 VAL B N 1
ATOM 2380 C CA . VAL B 1 40 ? 2.83 24.672 15.906 1 98.38 40 VAL B CA 1
ATOM 2381 C C . VAL B 1 40 ? 4.027 25.297 15.188 1 98.38 40 VAL B C 1
ATOM 2383 O O . VAL B 1 40 ? 4.328 26.469 15.391 1 98.38 40 VAL B O 1
ATOM 2386 N N . GLY B 1 41 ? 4.773 24.438 14.438 1 94.88 41 GLY B N 1
ATOM 2387 C CA . GLY B 1 41 ? 5.75 25.016 13.531 1 94.88 41 GLY B CA 1
ATOM 2388 C C . GLY B 1 41 ? 5.117 25.781 12.375 1 94.88 41 GLY B C 1
ATOM 2389 O O . GLY B 1 41 ? 4.516 25.172 11.492 1 94.88 41 GLY B O 1
ATOM 2390 N N . VAL B 1 42 ? 5.32 27.094 12.375 1 94.31 42 VAL B N 1
ATOM 2391 C CA . VAL B 1 42 ? 4.668 27.938 11.383 1 94.31 42 VAL B CA 1
ATOM 2392 C C . VAL B 1 42 ? 5.66 28.328 10.289 1 94.31 42 VAL B C 1
ATOM 2394 O O . VAL B 1 42 ? 6.625 29.047 10.539 1 94.31 42 VAL B O 1
ATOM 2397 N N . SER B 1 43 ? 5.418 27.812 9.117 1 88.94 43 SER B N 1
ATOM 2398 C CA . SER B 1 43 ? 6.277 28.141 7.988 1 88.94 43 SER B CA 1
ATOM 2399 C C . SER B 1 43 ? 5.805 29.406 7.285 1 88.94 43 SER B C 1
ATOM 2401 O O . SER B 1 43 ? 6.551 30 6.508 1 88.94 43 SER B O 1
ATOM 2403 N N . GLY B 1 44 ? 4.59 29.812 7.547 1 91.06 44 GLY B N 1
ATOM 2404 C CA . GLY B 1 44 ? 3.967 30.906 6.812 1 91.06 44 GLY B CA 1
ATOM 2405 C C . GLY B 1 44 ? 3.066 30.422 5.688 1 91.06 44 GLY B C 1
ATOM 2406 O O . GLY B 1 44 ? 2.277 31.203 5.148 1 91.06 44 GLY B O 1
ATOM 2407 N N . GLY B 1 45 ? 3.143 29.172 5.41 1 93.06 45 GLY B N 1
ATOM 2408 C CA . GLY B 1 45 ? 2.297 28.609 4.375 1 93.06 45 GLY B CA 1
ATOM 2409 C C . GLY B 1 45 ? 0.863 28.391 4.82 1 93.06 45 GLY B C 1
ATOM 2410 O O . GLY B 1 45 ? 0.545 28.562 6 1 93.06 45 GLY B O 1
ATOM 2411 N N . LYS B 1 46 ? 0.034 28.047 3.871 1 95.62 46 LYS B N 1
ATOM 2412 C CA . LYS B 1 46 ? -1.399 27.938 4.129 1 95.62 46 LYS B CA 1
ATOM 2413 C C . LYS B 1 46 ? -1.693 26.859 5.16 1 95.62 46 LYS B C 1
ATOM 2415 O O . LYS B 1 46 ? -2.559 27.031 6.02 1 95.62 46 LYS B O 1
ATOM 2420 N N . ASP B 1 47 ? -0.95 25.766 5.105 1 96.44 47 ASP B N 1
ATOM 2421 C CA . ASP B 1 47 ? -1.254 24.625 5.961 1 96.44 47 ASP B CA 1
ATOM 2422 C C . ASP B 1 47 ? -0.911 24.922 7.422 1 96.44 47 ASP B C 1
ATOM 2424 O O . ASP B 1 47 ? -1.732 24.703 8.312 1 96.44 47 ASP B O 1
ATOM 2428 N N . SER B 1 48 ? 0.269 25.453 7.664 1 96.88 48 SER B N 1
ATOM 2429 C CA . SER B 1 48 ? 0.72 25.703 9.031 1 96.88 48 SER B CA 1
ATOM 2430 C C . SER B 1 48 ? -0.065 26.844 9.672 1 96.88 48 SER B C 1
ATOM 2432 O O . SER B 1 48 ? -0.412 26.781 10.852 1 96.88 48 SER B O 1
ATOM 2434 N N . MET B 1 49 ? -0.38 27.859 8.883 1 97.44 49 MET B N 1
ATOM 2435 C CA . MET B 1 49 ? -1.165 28.969 9.398 1 97.44 49 MET B CA 1
ATOM 2436 C C . MET B 1 49 ? -2.574 28.531 9.766 1 97.44 49 MET B C 1
ATOM 2438 O O . MET B 1 49 ? -3.098 28.906 10.812 1 97.44 49 MET B O 1
ATOM 2442 N N . LEU B 1 50 ? -3.125 27.734 8.906 1 97.94 50 LEU B N 1
ATOM 2443 C CA . LEU B 1 50 ? -4.469 27.25 9.203 1 97.94 50 LEU B CA 1
ATOM 2444 C C . LEU B 1 50 ? -4.465 26.344 10.422 1 97.94 50 LEU B C 1
ATOM 2446 O O . LEU B 1 50 ? -5.383 26.391 11.25 1 97.94 50 LEU B O 1
ATOM 2450 N N . LEU B 1 51 ? -3.475 25.469 10.516 1 98.56 51 LEU B N 1
ATOM 2451 C CA . LEU B 1 51 ? -3.383 24.578 11.656 1 98.56 51 LEU B CA 1
ATOM 2452 C C . LEU B 1 51 ? -3.344 25.359 12.969 1 98.56 51 LEU B C 1
ATOM 2454 O O . LEU B 1 51 ? -4.078 25.031 13.906 1 98.56 51 LEU B O 1
ATOM 2458 N N . LEU B 1 52 ? -2.49 26.375 13.016 1 98.38 52 LEU B N 1
ATOM 2459 C CA . LEU B 1 52 ? -2.381 27.203 14.211 1 98.38 52 LEU B CA 1
ATOM 2460 C C . LEU B 1 52 ? -3.73 27.812 14.578 1 98.38 52 LEU B C 1
ATOM 2462 O O . LEU B 1 52 ? -4.164 27.719 15.727 1 98.38 52 LEU B O 1
ATOM 2466 N N . TYR B 1 53 ? -4.387 28.344 13.609 1 98.06 53 TYR B N 1
ATOM 2467 C CA . TYR B 1 53 ? -5.684 28.969 13.836 1 98.06 53 TYR B CA 1
ATOM 2468 C C . TYR B 1 53 ? -6.711 27.938 14.297 1 98.06 53 TYR B C 1
ATOM 2470 O O . TYR B 1 53 ? -7.414 28.156 15.289 1 98.06 53 TYR B O 1
ATOM 2478 N N . CYS B 1 54 ? -6.738 26.812 13.617 1 98.06 54 CYS B N 1
ATOM 2479 C CA . CYS B 1 54 ? -7.723 25.781 13.922 1 98.06 54 CYS B CA 1
ATOM 2480 C C . CYS B 1 54 ? -7.508 25.219 15.32 1 98.06 54 CYS B C 1
ATOM 2482 O O . CYS B 1 54 ? -8.469 24.922 16.031 1 98.06 54 CYS B O 1
ATOM 2484 N N . LEU B 1 55 ? -6.25 25.016 15.688 1 98.38 55 LEU B N 1
ATOM 2485 C CA . LEU B 1 55 ? -5.992 24.516 17.031 1 98.38 55 LEU B CA 1
ATOM 2486 C C . LEU B 1 55 ? -6.426 25.516 18.094 1 98.38 55 LEU B C 1
ATOM 2488 O O . LEU B 1 55 ? -6.883 25.141 19.172 1 98.38 55 LEU B O 1
ATOM 2492 N N . SER B 1 56 ? -6.258 26.781 17.797 1 97.5 56 SER B N 1
ATOM 2493 C CA . SER B 1 56 ? -6.715 27.812 18.734 1 97.5 56 SER B CA 1
ATOM 2494 C C . SER B 1 56 ? -8.234 27.781 18.891 1 97.5 56 SER B C 1
ATOM 2496 O O . SER B 1 56 ? -8.75 28.031 19.984 1 97.5 56 SER B O 1
ATOM 2498 N N . LEU B 1 57 ? -8.922 27.484 17.812 1 96.25 57 LEU B N 1
ATOM 2499 C CA . LEU B 1 57 ? -10.367 27.328 17.859 1 96.25 57 LEU B CA 1
ATOM 2500 C C . LEU B 1 57 ? -10.766 26.047 18.578 1 96.25 57 LEU B C 1
ATOM 2502 O O . LEU B 1 57 ? -11.688 26.047 19.391 1 96.25 57 LEU B O 1
ATOM 2506 N N . TYR B 1 58 ? -10.062 25.047 18.219 1 96.88 58 TYR B N 1
ATOM 2507 C CA . TYR B 1 58 ? -10.352 23.719 18.766 1 96.88 58 TYR B CA 1
ATOM 2508 C C . TYR B 1 58 ? -10.227 23.734 20.281 1 96.88 58 TYR B C 1
ATOM 2510 O O . TYR B 1 58 ? -10.984 23.062 20.984 1 96.88 58 TYR B O 1
ATOM 2518 N N . LYS B 1 59 ? -9.25 24.5 20.766 1 95.31 59 LYS B N 1
ATOM 2519 C CA . LYS B 1 59 ? -8.992 24.641 22.203 1 95.31 59 LYS B CA 1
ATOM 2520 C C . LYS B 1 59 ? -10.266 25.047 22.953 1 95.31 59 LYS B C 1
ATOM 2522 O O . LYS B 1 59 ? -10.469 24.656 24.094 1 95.31 59 LYS B O 1
ATOM 2527 N N . LYS B 1 60 ? -11.156 25.688 22.297 1 91.81 60 LYS B N 1
ATOM 2528 C CA . LYS B 1 60 ? -12.344 26.266 22.922 1 91.81 60 LYS B CA 1
ATOM 2529 C C . LYS B 1 60 ? -13.406 25.188 23.156 1 91.81 60 LYS B C 1
ATOM 2531 O O . LYS B 1 60 ? -14.273 25.344 24.016 1 91.81 60 LYS B O 1
ATOM 2536 N N . PHE B 1 61 ? -13.336 24.078 22.375 1 89.44 61 PHE B N 1
ATOM 2537 C CA . PHE B 1 61 ? -14.422 23.125 22.516 1 89.44 61 PHE B CA 1
ATOM 2538 C C . PHE B 1 61 ? -13.875 21.719 22.734 1 89.44 61 PHE B C 1
ATOM 2540 O O . PHE B 1 61 ? -14.641 20.766 22.922 1 89.44 61 PHE B O 1
ATOM 2547 N N . ALA B 1 62 ? -12.625 21.641 22.719 1 91.12 62 ALA B N 1
ATOM 2548 C CA . ALA B 1 62 ? -12.023 20.344 23 1 91.12 62 ALA B CA 1
ATOM 2549 C C . ALA B 1 62 ? -12.406 19.859 24.406 1 91.12 62 ALA B C 1
ATOM 2551 O O . ALA B 1 62 ? -12.734 20.672 25.281 1 91.12 62 ALA B O 1
ATOM 2552 N N . THR B 1 63 ? -12.336 18.562 24.578 1 90.31 63 THR B N 1
ATOM 2553 C CA . THR B 1 63 ? -12.68 17.969 25.875 1 90.31 63 THR B CA 1
ATOM 2554 C C . THR B 1 63 ? -11.516 18.094 26.859 1 90.31 63 THR B C 1
ATOM 2556 O O . THR B 1 63 ? -11.688 17.875 28.062 1 90.31 63 THR B O 1
ATOM 2559 N N . VAL B 1 64 ? -10.438 18.438 26.328 1 93.31 64 VAL B N 1
ATOM 2560 C CA . VAL B 1 64 ? -9.242 18.594 27.156 1 93.31 64 VAL B CA 1
ATOM 2561 C C . VAL B 1 64 ? -8.781 20.047 27.141 1 93.31 64 VAL B C 1
ATOM 2563 O O . VAL B 1 64 ? -9.031 20.781 26.188 1 93.31 64 VAL B O 1
ATOM 2566 N N . LYS B 1 65 ? -8.133 20.375 28.234 1 96.12 65 LYS B N 1
ATOM 2567 C CA . LYS B 1 65 ? -7.555 21.703 28.328 1 96.12 65 LYS B CA 1
ATOM 2568 C C . LYS B 1 65 ? -6.102 21.703 27.875 1 96.12 65 LYS B C 1
ATOM 2570 O O . LYS B 1 65 ? -5.285 20.938 28.375 1 96.12 65 LYS B O 1
ATOM 2575 N N . PHE B 1 66 ? -5.859 22.5 26.906 1 97.69 66 PHE B N 1
ATOM 2576 C CA . PHE B 1 66 ? -4.492 22.609 26.406 1 97.69 66 PHE B CA 1
ATOM 2577 C C . PHE B 1 66 ? -4.215 24.016 25.891 1 97.69 66 PHE B C 1
ATOM 2579 O O . PHE B 1 66 ? -5.137 24.828 25.766 1 97.69 66 PHE B O 1
ATOM 2586 N N . ASP B 1 67 ? -2.965 24.281 25.734 1 97.81 67 ASP B N 1
ATOM 2587 C CA . ASP B 1 67 ? -2.549 25.562 25.141 1 97.81 67 ASP B CA 1
ATOM 2588 C C . ASP B 1 67 ? -1.884 25.328 23.781 1 97.81 67 ASP B C 1
ATOM 2590 O O . ASP B 1 67 ? -1.404 24.234 23.5 1 97.81 67 ASP B O 1
ATOM 2594 N N . VAL B 1 68 ? -1.898 26.375 22.984 1 98.31 68 VAL B N 1
ATOM 2595 C CA . VAL B 1 68 ? -1.284 26.297 21.672 1 98.31 68 VAL B CA 1
ATOM 2596 C C . VAL B 1 68 ? -0.547 27.594 21.359 1 98.31 68 VAL B C 1
ATOM 2598 O O . VAL B 1 68 ? -1.033 28.672 21.672 1 98.31 68 VAL B O 1
ATOM 2601 N N . ILE B 1 69 ? 0.649 27.469 20.859 1 98.19 69 ILE B N 1
ATOM 2602 C CA . ILE B 1 69 ? 1.426 28.625 20.406 1 98.19 69 ILE B CA 1
ATOM 2603 C C . ILE B 1 69 ? 2.033 28.312 19.031 1 98.19 69 ILE B C 1
ATOM 2605 O O . ILE B 1 69 ? 2.107 27.156 18.625 1 98.19 69 ILE B O 1
ATOM 2609 N N . GLY B 1 70 ? 2.357 29.359 18.281 1 97.88 70 GLY B N 1
ATOM 2610 C CA . GLY B 1 70 ? 3.111 29.219 17.047 1 97.88 70 GLY B CA 1
ATOM 2611 C C . GLY B 1 70 ? 4.566 29.625 17.188 1 97.88 70 GLY B C 1
ATOM 2612 O O . GLY B 1 70 ? 4.887 30.547 17.922 1 97.88 70 GLY B O 1
ATOM 2613 N N . VAL B 1 71 ? 5.406 28.906 16.5 1 96.06 71 VAL B N 1
ATOM 2614 C CA . VAL B 1 71 ? 6.812 29.281 16.406 1 96.06 71 VAL B CA 1
ATOM 2615 C C . VAL B 1 71 ? 7.242 29.344 14.945 1 96.06 71 VAL B C 1
ATOM 2617 O O . VAL B 1 71 ? 7.043 28.391 14.195 1 96.06 71 VAL B O 1
ATOM 2620 N N . HIS B 1 72 ? 7.723 30.438 14.547 1 93.5 72 HIS B N 1
ATOM 2621 C CA . HIS B 1 72 ? 8.32 30.609 13.227 1 93.5 72 HIS B CA 1
ATOM 2622 C C . HIS B 1 72 ? 9.836 30.734 13.32 1 93.5 72 HIS B C 1
ATOM 2624 O O . HIS B 1 72 ? 10.344 31.578 14.055 1 93.5 72 HIS B O 1
ATOM 2630 N N . ILE B 1 73 ? 10.477 29.828 12.508 1 88.88 73 ILE B N 1
ATOM 2631 C CA . ILE B 1 73 ? 11.93 29.891 12.453 1 88.88 73 ILE B CA 1
ATOM 2632 C C . ILE B 1 73 ? 12.367 30.812 11.312 1 88.88 73 ILE B C 1
ATOM 2634 O O . ILE B 1 73 ? 12.102 30.516 10.141 1 88.88 73 ILE B O 1
ATOM 2638 N N . GLU B 1 74 ? 13.039 31.828 11.688 1 84.25 74 GLU B N 1
ATOM 2639 C CA . GLU B 1 74 ? 13.555 32.75 10.672 1 84.25 74 GLU B CA 1
ATOM 2640 C C . GLU B 1 74 ? 14.82 32.188 10.023 1 84.25 74 GLU B C 1
ATOM 2642 O O . GLU B 1 74 ? 15.891 32.188 10.641 1 84.25 74 GLU B O 1
ATOM 2647 N N . MET B 1 75 ? 14.586 31.656 8.914 1 73.12 75 MET B N 1
ATOM 2648 C CA . MET B 1 75 ? 15.711 31.031 8.242 1 73.12 75 MET B CA 1
ATOM 2649 C C . MET B 1 75 ? 16.562 32.062 7.52 1 73.12 75 MET B C 1
ATOM 2651 O O . MET B 1 75 ? 17.625 31.734 6.98 1 73.12 75 MET B O 1
ATOM 2655 N N . GLY B 1 76 ? 16.234 33.281 7.574 1 66.62 76 GLY B N 1
ATOM 2656 C CA . GLY B 1 76 ? 17.031 34.344 6.98 1 66.62 76 GLY B CA 1
ATOM 2657 C C . GLY B 1 76 ? 16.734 34.562 5.508 1 66.62 76 GLY B C 1
ATOM 2658 O O . GLY B 1 76 ? 17.531 35.156 4.789 1 66.62 76 GLY B O 1
ATOM 2659 N N . PHE B 1 77 ? 15.734 33.844 5.098 1 64.44 77 PHE B N 1
ATOM 2660 C CA . PHE B 1 77 ? 15.414 34.094 3.695 1 64.44 77 PHE B CA 1
ATOM 2661 C C . PHE B 1 77 ? 14.945 35.531 3.48 1 64.44 77 PHE B C 1
ATOM 2663 O O . PHE B 1 77 ? 14.242 36.094 4.324 1 64.44 77 PHE B O 1
ATOM 2670 N N . PRO B 1 78 ? 15.484 36.094 2.475 1 62.38 78 PRO B N 1
ATOM 2671 C CA . PRO B 1 78 ? 15.117 37.469 2.24 1 62.38 78 PRO B CA 1
ATOM 2672 C C . PRO B 1 78 ? 13.625 37.656 1.962 1 62.38 78 PRO B C 1
ATOM 2674 O O . PRO B 1 78 ? 12.984 36.75 1.418 1 62.38 78 PRO B O 1
ATOM 2677 N N . ASN B 1 79 ? 12.977 38.781 2.369 1 67 79 ASN B N 1
ATOM 2678 C CA . ASN B 1 79 ? 11.695 39.344 1.969 1 67 79 ASN B CA 1
ATOM 2679 C C . ASN B 1 79 ? 10.531 38.5 2.475 1 67 79 ASN B C 1
ATOM 2681 O O . ASN B 1 79 ? 9.508 38.375 1.797 1 67 79 ASN B O 1
ATOM 2685 N N . MET B 1 80 ? 10.758 37.719 3.475 1 78.81 80 MET B N 1
ATOM 2686 C CA . MET B 1 80 ? 9.555 37.156 4.082 1 78.81 80 MET B CA 1
ATOM 2687 C C . MET B 1 80 ? 8.891 38.188 5.012 1 78.81 80 MET B C 1
ATOM 2689 O O . MET B 1 80 ? 9.547 38.75 5.891 1 78.81 80 MET B O 1
ATOM 2693 N N . ASP B 1 81 ? 7.613 38.531 4.715 1 85.5 81 ASP B N 1
ATOM 2694 C CA . ASP B 1 81 ? 6.855 39.531 5.488 1 85.5 81 ASP B CA 1
ATOM 2695 C C . ASP B 1 81 ? 5.77 38.844 6.32 1 85.5 81 ASP B C 1
ATOM 2697 O O . ASP B 1 81 ? 4.754 38.406 5.781 1 85.5 81 ASP B O 1
ATOM 2701 N N . PHE B 1 82 ? 6.035 38.75 7.609 1 92.12 82 PHE B N 1
ATOM 2702 C CA . PHE B 1 82 ? 5.121 38.062 8.508 1 92.12 82 PHE B CA 1
ATOM 2703 C C . PHE B 1 82 ? 4.156 39.031 9.164 1 92.12 82 PHE B C 1
ATOM 2705 O O . PHE B 1 82 ? 3.385 38.656 10.047 1 92.12 82 PHE B O 1
ATOM 2712 N N . SER B 1 83 ? 4.09 40.25 8.672 1 93.69 83 SER B N 1
ATOM 2713 C CA . SER B 1 83 ? 3.289 41.281 9.305 1 93.69 83 SER B CA 1
ATOM 2714 C C . SER B 1 83 ? 1.811 40.906 9.328 1 93.69 83 SER B C 1
ATOM 2716 O O . SER B 1 83 ? 1.146 41.031 10.359 1 93.69 83 SER B O 1
ATOM 2718 N N . GLU B 1 84 ? 1.342 40.438 8.242 1 94.69 84 GLU B N 1
ATOM 2719 C CA . GLU B 1 84 ? -0.065 40.062 8.172 1 94.69 84 GLU B CA 1
ATOM 2720 C C . GLU B 1 84 ? -0.359 38.875 9.055 1 94.69 84 GLU B C 1
ATOM 2722 O O . GLU B 1 84 ? -1.411 38.812 9.695 1 94.69 84 GLU B O 1
ATOM 2727 N N . ALA B 1 85 ? 0.542 37.906 9.07 1 95.62 85 ALA B N 1
ATOM 2728 C CA . ALA B 1 85 ? 0.391 36.75 9.922 1 95.62 85 ALA B CA 1
ATOM 2729 C C . ALA B 1 85 ? 0.366 37.125 11.398 1 95.62 85 ALA B C 1
ATOM 2731 O O . ALA B 1 85 ? -0.474 36.656 12.156 1 95.62 85 ALA B O 1
ATOM 2732 N N . ASP B 1 86 ? 1.238 38.062 11.773 1 96.62 86 ASP B N 1
ATOM 2733 C CA . ASP B 1 86 ? 1.318 38.531 13.156 1 96.62 86 ASP B CA 1
ATOM 2734 C C . ASP B 1 86 ? 0.041 39.25 13.562 1 96.62 86 ASP B C 1
ATOM 2736 O O . ASP B 1 86 ? -0.479 39.031 14.664 1 96.62 86 ASP B O 1
ATOM 2740 N N . ALA B 1 87 ? -0.431 40.062 12.695 1 97.25 87 ALA B N 1
ATOM 2741 C CA . ALA B 1 87 ? -1.655 40.812 12.969 1 97.25 87 ALA B CA 1
ATOM 2742 C C . ALA B 1 87 ? -2.848 39.875 13.133 1 97.25 87 ALA B C 1
ATOM 2744 O O . ALA B 1 87 ? -3.678 40.062 14.023 1 97.25 87 ALA B O 1
ATOM 2745 N N . PHE B 1 88 ? -2.893 39 12.258 1 96.06 88 PHE B N 1
ATOM 2746 C CA . PHE B 1 88 ? -3.967 38 12.305 1 96.06 88 PHE B CA 1
ATOM 2747 C C . PHE B 1 88 ? -3.953 37.25 13.633 1 96.06 88 PHE B C 1
ATOM 2749 O O . PHE B 1 88 ? -4.996 37.094 14.266 1 96.06 88 PHE B O 1
ATOM 2756 N N . CYS B 1 89 ? -2.75 36.75 14.055 1 97.31 89 CYS B N 1
ATOM 2757 C CA . CYS B 1 89 ? -2.619 36 15.305 1 97.31 89 CYS B CA 1
ATOM 2758 C C . CYS B 1 89 ? -2.986 36.875 16.5 1 97.31 89 CYS B C 1
ATOM 2760 O O . CYS B 1 89 ? -3.721 36.438 17.391 1 97.31 89 CYS B O 1
ATOM 2762 N N . LYS B 1 90 ? -2.525 38.094 16.453 1 97.12 90 LYS B N 1
ATOM 2763 C CA . LYS B 1 90 ? -2.842 39.031 17.547 1 97.12 90 LYS B CA 1
ATOM 2764 C C . LYS B 1 90 ? -4.348 39.25 17.641 1 97.12 90 LYS B C 1
ATOM 2766 O O . LYS B 1 90 ? -4.91 39.219 18.75 1 97.12 90 LYS B O 1
ATOM 2771 N N . LYS B 1 91 ? -4.938 39.438 16.547 1 96.44 91 LYS B N 1
ATOM 2772 C CA . LYS B 1 91 ? -6.375 39.688 16.5 1 96.44 91 LYS B CA 1
ATOM 2773 C C . LYS B 1 91 ? -7.156 38.531 17.062 1 96.44 91 LYS B C 1
ATOM 2775 O O . LYS B 1 91 ? -8.211 38.719 17.672 1 96.44 91 LYS B O 1
ATOM 2780 N N . ASN B 1 92 ? -6.645 37.344 16.891 1 95.62 92 ASN B N 1
ATOM 2781 C CA . ASN B 1 92 ? -7.359 36.156 17.297 1 95.62 92 ASN B CA 1
ATOM 2782 C C . ASN B 1 92 ? -6.832 35.625 18.641 1 95.62 92 ASN B C 1
ATOM 2784 O O . ASN B 1 92 ? -7.152 34.5 19.031 1 95.62 92 ASN B O 1
ATOM 2788 N N . GLY B 1 93 ? -5.949 36.344 19.297 1 95.75 93 GLY B N 1
ATOM 2789 C CA . GLY B 1 93 ? -5.441 35.969 20.609 1 95.75 93 GLY B CA 1
ATOM 2790 C C . GLY B 1 93 ? -4.48 34.781 20.562 1 95.75 93 GLY B C 1
ATOM 2791 O O . GLY B 1 93 ? -4.418 34 21.516 1 95.75 93 GLY B O 1
ATOM 2792 N N . ILE B 1 94 ? -3.805 34.625 19.5 1 96.75 94 ILE B N 1
ATOM 2793 C CA . ILE B 1 94 ? -2.869 33.531 19.312 1 96.75 94 ILE B CA 1
ATOM 2794 C C . ILE B 1 94 ? -1.438 34.031 19.469 1 96.75 94 ILE B C 1
ATOM 2796 O O . ILE B 1 94 ? -1.064 35.062 18.906 1 96.75 94 ILE B O 1
ATOM 2800 N N . GLU B 1 95 ? -0.671 33.375 20.281 1 97.56 95 GLU B N 1
ATOM 2801 C CA . GLU B 1 95 ? 0.742 33.688 20.422 1 97.56 95 GLU B CA 1
ATOM 2802 C C . GLU B 1 95 ? 1.57 33.125 19.281 1 97.56 95 GLU B C 1
ATOM 2804 O O . GLU B 1 95 ? 1.539 31.906 19.047 1 97.56 95 GLU B O 1
ATOM 2809 N N . LEU B 1 96 ? 2.262 33.969 18.547 1 97.56 96 LEU B N 1
ATOM 2810 C CA . LEU B 1 96 ? 3.207 33.562 17.5 1 97.56 96 LEU B CA 1
ATOM 2811 C C . LEU B 1 96 ? 4.594 34.125 17.781 1 97.56 96 LEU B C 1
ATOM 2813 O O . LEU B 1 96 ? 4.777 35.344 17.812 1 97.56 96 LEU B O 1
ATOM 2817 N N . TYR B 1 97 ? 5.547 33.219 17.984 1 96.12 97 TYR B N 1
ATOM 2818 C CA . TYR B 1 97 ? 6.91 33.625 18.297 1 96.12 97 TYR B CA 1
ATOM 2819 C C . TYR B 1 97 ? 7.824 33.469 17.094 1 96.12 97 TYR B C 1
ATOM 2821 O O . TYR B 1 97 ? 7.711 32.5 16.344 1 96.12 97 TYR B O 1
ATOM 2829 N N . HIS B 1 98 ? 8.68 34.438 16.922 1 93.69 98 HIS B N 1
ATOM 2830 C CA . HIS B 1 98 ? 9.703 34.375 15.891 1 93.69 98 HIS B CA 1
ATOM 2831 C C . HIS B 1 98 ? 11.062 34.031 16.484 1 93.69 98 HIS B C 1
ATOM 2833 O O . HIS B 1 98 ? 11.531 34.719 17.406 1 93.69 98 HIS B O 1
ATOM 2839 N N . GLU B 1 99 ? 11.609 32.969 15.984 1 90.38 99 GLU B N 1
ATOM 2840 C CA . GLU B 1 99 ? 12.914 32.531 16.469 1 90.38 99 GLU B CA 1
ATOM 2841 C C . GLU B 1 99 ? 13.992 32.719 15.406 1 90.38 99 GLU B C 1
ATOM 2843 O O . GLU B 1 99 ? 13.883 32.188 14.297 1 90.38 99 GLU B O 1
ATOM 2848 N N . PRO B 1 100 ? 15.016 33.5 15.727 1 84.88 100 PRO B N 1
ATOM 2849 C CA . PRO B 1 100 ? 16.109 33.688 14.766 1 84.88 100 PRO B CA 1
ATOM 2850 C C . PRO B 1 100 ? 16.938 32.438 14.578 1 84.88 100 PRO B C 1
ATOM 2852 O O . PRO B 1 100 ? 17.078 31.625 15.5 1 84.88 100 PRO B O 1
ATOM 2855 N N . SER B 1 101 ? 17.25 32.188 13.336 1 78.94 101 SER B N 1
ATOM 2856 C CA . SER B 1 101 ? 18.141 31.062 13.047 1 78.94 101 SER B CA 1
ATOM 2857 C C . SER B 1 101 ? 19.219 31.438 12.039 1 78.94 101 SER B C 1
ATOM 2859 O O . SER B 1 101 ? 19.031 32.375 11.242 1 78.94 101 SER B O 1
ATOM 2861 N N . ASP B 1 102 ? 20.406 30.828 12.211 1 68.38 102 ASP B N 1
ATOM 2862 C CA . ASP B 1 102 ? 21.5 31.062 11.266 1 68.38 102 ASP B CA 1
ATOM 2863 C C . ASP B 1 102 ? 21.547 29.969 10.203 1 68.38 102 ASP B C 1
ATOM 2865 O O . ASP B 1 102 ? 22.625 29.656 9.688 1 68.38 102 ASP B O 1
ATOM 2869 N N . VAL B 1 103 ? 20.438 29.375 9.961 1 63.22 103 VAL B N 1
ATOM 2870 C CA . VAL B 1 103 ? 20.438 28.188 9.133 1 63.22 103 VAL B CA 1
ATOM 2871 C C . VAL B 1 103 ? 20.812 28.562 7.695 1 63.22 103 VAL B C 1
ATOM 2873 O O . VAL B 1 103 ? 21.516 27.812 7.012 1 63.22 103 VAL B O 1
ATOM 2876 N N . TYR B 1 104 ? 20.266 29.688 7.27 1 61.12 104 TYR B N 1
ATOM 2877 C CA . TYR B 1 104 ? 20.547 30.109 5.902 1 61.12 104 TYR B CA 1
ATOM 2878 C C . TYR B 1 104 ? 22.047 30.219 5.652 1 61.12 104 TYR B C 1
ATOM 2880 O O . TYR B 1 104 ? 22.531 29.781 4.613 1 61.12 104 TYR B O 1
ATOM 2888 N N . GLU B 1 105 ? 22.625 30.656 6.602 1 60 105 GLU B N 1
ATOM 2889 C CA . GLU B 1 105 ? 24.062 30.797 6.465 1 60 105 GLU B CA 1
ATOM 2890 C C . GLU B 1 105 ? 24.75 29.438 6.398 1 60 105 GLU B C 1
ATOM 2892 O O . GLU B 1 105 ? 25.734 29.266 5.672 1 60 105 GLU B O 1
ATOM 2897 N N . ILE B 1 106 ? 24.188 28.5 7.039 1 60.56 106 ILE B N 1
ATOM 2898 C CA . ILE B 1 106 ? 24.75 27.156 7.078 1 60.56 106 ILE B CA 1
ATOM 2899 C C . ILE B 1 106 ? 24.453 26.438 5.762 1 60.56 106 ILE B C 1
ATOM 2901 O O . ILE B 1 106 ? 25.312 25.719 5.23 1 60.56 106 ILE B O 1
ATOM 2905 N N . LEU B 1 107 ? 23.266 26.625 5.305 1 61.47 107 LEU B N 1
ATOM 2906 C CA . LEU B 1 107 ? 22.859 25.969 4.07 1 61.47 107 LEU B CA 1
ATOM 2907 C C . LEU B 1 107 ? 23.641 26.516 2.879 1 61.47 107 LEU B C 1
ATOM 2909 O O . LEU B 1 107 ? 23.969 25.766 1.959 1 61.47 107 LEU B O 1
ATOM 2913 N N . LYS B 1 108 ? 23.844 27.766 2.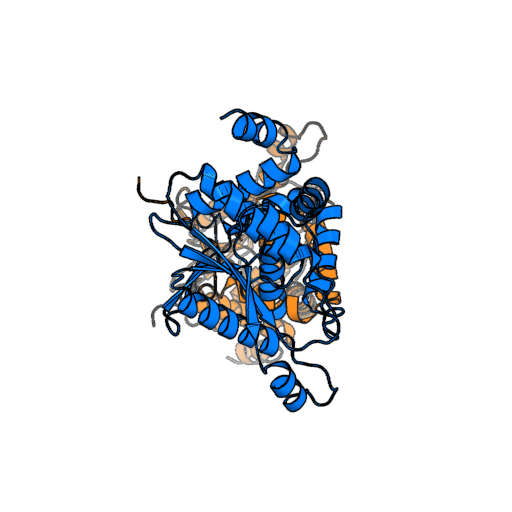961 1 59.66 108 LYS B N 1
ATOM 2914 C CA . LYS B 1 108 ? 24.656 28.391 1.916 1 59.66 108 LYS B CA 1
ATOM 2915 C C . LYS B 1 108 ? 26.047 27.766 1.86 1 59.66 108 LYS B C 1
ATOM 2917 O O . LYS B 1 108 ? 26.641 27.656 0.785 1 59.66 108 LYS B O 1
ATOM 2922 N N . LEU B 1 109 ? 26.391 27.312 2.963 1 56.44 109 LEU B N 1
ATOM 2923 C CA . LEU B 1 109 ? 27.734 26.75 3.033 1 56.44 109 LEU B CA 1
ATOM 2924 C C . LEU B 1 109 ? 27.734 25.297 2.576 1 56.44 109 LEU B C 1
ATOM 2926 O O . LEU B 1 109 ? 28.781 24.766 2.184 1 56.44 109 LEU B O 1
ATOM 2930 N N . ASN B 1 110 ? 26.656 24.609 2.707 1 54.47 110 ASN B N 1
ATOM 2931 C CA . ASN B 1 110 ? 26.578 23.203 2.359 1 54.47 110 ASN B CA 1
ATOM 2932 C C . ASN B 1 110 ? 25.828 22.984 1.055 1 54.47 110 ASN B C 1
ATOM 2934 O O . ASN B 1 110 ? 25.141 21.969 0.891 1 54.47 110 ASN B O 1
ATOM 2938 N N . LYS B 1 111 ? 25.844 23.953 0.232 1 54.56 111 LYS B N 1
ATOM 2939 C CA . LYS B 1 111 ? 25.172 23.828 -1.063 1 54.56 111 LYS B CA 1
ATOM 2940 C C . LYS B 1 111 ? 25.688 22.609 -1.829 1 54.56 111 LYS B C 1
ATOM 2942 O O . LYS B 1 111 ? 26.859 22.266 -1.737 1 54.56 111 LYS B O 1
ATOM 2947 N N . THR B 1 112 ? 24.766 21.719 -2.27 1 53.06 112 THR B N 1
ATOM 2948 C CA . THR B 1 112 ? 25.219 20.703 -3.215 1 53.06 112 THR B CA 1
ATOM 2949 C C . THR B 1 112 ? 25.891 21.344 -4.418 1 53.06 112 THR B C 1
ATOM 2951 O O . THR B 1 112 ? 25.766 22.562 -4.637 1 53.06 112 THR B O 1
ATOM 2954 N N . ASP B 1 113 ? 26.734 20.578 -5.133 1 49.88 113 ASP B N 1
ATOM 2955 C CA . ASP B 1 113 ? 27.516 21.047 -6.273 1 49.88 113 ASP B CA 1
ATOM 2956 C C . ASP B 1 113 ? 26.656 21.906 -7.203 1 49.88 113 ASP B C 1
ATOM 2958 O O . ASP B 1 113 ? 27.156 22.812 -7.859 1 49.88 113 ASP B O 1
ATOM 2962 N N . ASP B 1 114 ? 25.375 21.641 -7.293 1 48.25 114 ASP B N 1
ATOM 2963 C CA . ASP B 1 114 ? 24.578 22.391 -8.266 1 48.25 114 ASP B CA 1
ATOM 2964 C C . ASP B 1 114 ? 23.875 23.578 -7.605 1 48.25 114 ASP B C 1
ATOM 2966 O O . ASP B 1 114 ? 23.047 24.234 -8.227 1 48.25 114 ASP B O 1
ATOM 2970 N N . GLY B 1 115 ? 24.312 23.891 -6.391 1 49.28 115 GLY B N 1
ATOM 2971 C CA . GLY B 1 115 ? 23.812 25.078 -5.703 1 49.28 115 GLY B CA 1
ATOM 2972 C C . GLY B 1 115 ? 22.484 24.844 -5.012 1 49.28 115 GLY B C 1
ATOM 2973 O O . GLY B 1 115 ? 21.891 25.781 -4.48 1 49.28 115 GLY B O 1
ATOM 2974 N N . ARG B 1 116 ? 22.016 23.672 -5.281 1 51.69 116 ARG B N 1
ATOM 2975 C CA . ARG B 1 116 ? 20.672 23.438 -4.734 1 51.69 116 ARG B CA 1
ATOM 2976 C C . ARG B 1 116 ? 20.75 22.969 -3.287 1 51.69 116 ARG B C 1
ATOM 2978 O O . ARG B 1 116 ? 21.625 22.172 -2.932 1 51.69 116 ARG B O 1
ATOM 2985 N N . LEU B 1 117 ? 20.047 23.719 -2.408 1 49.62 117 LEU B N 1
ATOM 2986 C CA . LEU B 1 117 ? 19.906 23.281 -1.025 1 49.62 117 LEU B CA 1
ATOM 2987 C C . LEU B 1 117 ? 19.188 21.938 -0.954 1 49.62 117 LEU B C 1
ATOM 2989 O O . LEU B 1 117 ? 18.203 21.719 -1.658 1 49.62 117 LEU B O 1
ATOM 2993 N N . GLN B 1 118 ? 19.828 20.938 -0.316 1 56.12 118 GLN B N 1
ATOM 2994 C CA . GLN B 1 118 ? 19.172 19.625 -0.205 1 56.12 118 GLN B CA 1
ATOM 2995 C C . GLN B 1 118 ? 17.922 19.703 0.658 1 56.12 118 GLN B C 1
ATOM 2997 O O . GLN B 1 118 ? 18 20.047 1.842 1 56.12 118 GLN B O 1
ATOM 3002 N N . CYS B 1 119 ? 16.703 19.734 0.046 1 60.25 119 CYS B N 1
ATOM 3003 C CA . CYS B 1 119 ? 15.391 19.828 0.682 1 60.25 119 CYS B CA 1
ATOM 3004 C C . CYS B 1 119 ? 15.312 18.922 1.903 1 60.25 119 CYS B C 1
ATOM 3006 O O . CYS B 1 119 ? 14.742 19.297 2.928 1 60.25 119 CYS B O 1
ATOM 3008 N N . SER B 1 120 ? 16.078 17.828 1.885 1 63.72 120 SER B N 1
ATOM 3009 C CA . SER B 1 120 ? 16.031 16.906 3.018 1 63.72 120 SER B CA 1
ATOM 3010 C C . SER B 1 120 ? 16.75 17.484 4.227 1 63.72 120 SER B C 1
ATOM 3012 O O . SER B 1 120 ? 16.281 17.359 5.359 1 63.72 120 SER B O 1
ATOM 3014 N N . LEU B 1 121 ? 17.828 18.156 4.051 1 63.5 121 LEU B N 1
ATOM 3015 C CA . LEU B 1 121 ? 18.594 18.766 5.133 1 63.5 121 LEU B CA 1
ATOM 3016 C C . LEU B 1 121 ? 17.828 19.953 5.73 1 63.5 121 LEU B C 1
ATOM 3018 O O . LEU B 1 121 ? 17.812 20.125 6.949 1 63.5 121 LEU B O 1
ATOM 3022 N N . CYS B 1 122 ? 17.141 20.594 4.852 1 68.5 122 CYS B N 1
ATOM 3023 C CA . CYS B 1 122 ? 16.344 21.734 5.301 1 68.5 122 CYS B CA 1
ATOM 3024 C C . CYS B 1 122 ? 15.219 21.266 6.219 1 68.5 122 CYS B C 1
ATOM 3026 O O . CYS B 1 122 ? 14.961 21.891 7.254 1 68.5 122 CYS B O 1
ATOM 3028 N N . SER B 1 123 ? 14.711 20.172 5.848 1 73.38 123 SER B N 1
ATOM 3029 C CA . SER B 1 123 ? 13.609 19.641 6.648 1 73.38 123 SER B CA 1
ATOM 3030 C C . SER B 1 123 ? 14.102 19.172 8.016 1 73.38 123 SER B C 1
ATOM 3032 O O . SER B 1 123 ? 13.445 19.422 9.031 1 73.38 123 SER B O 1
ATOM 3034 N N . LYS B 1 124 ? 15.203 18.594 8 1 75.69 124 LYS B N 1
ATOM 3035 C CA . LYS B 1 124 ? 15.773 18.125 9.258 1 75.69 124 LYS B CA 1
ATOM 3036 C C . LYS B 1 124 ? 16.109 19.297 10.18 1 75.69 124 LYS B C 1
ATOM 3038 O O . LYS B 1 124 ? 15.852 19.25 11.375 1 75.69 124 LYS B O 1
ATOM 3043 N N . PHE B 1 125 ? 16.609 20.281 9.609 1 75.81 125 PHE B N 1
ATOM 3044 C CA . PHE B 1 125 ? 16.984 21.469 10.375 1 75.81 125 PHE B CA 1
ATOM 3045 C C . PHE B 1 125 ? 15.75 22.188 10.906 1 75.81 125 PHE B C 1
ATOM 3047 O O . PHE B 1 125 ? 15.719 22.609 12.062 1 75.81 125 PHE B O 1
ATOM 3054 N N . LYS B 1 126 ? 14.82 22.25 10.039 1 80.19 126 LYS B N 1
ATOM 3055 C CA . LYS B 1 126 ? 13.578 22.891 10.453 1 80.19 126 LYS B CA 1
ATOM 3056 C C . LYS B 1 126 ? 12.953 22.172 11.641 1 80.19 126 LYS B C 1
ATOM 3058 O O . LYS B 1 126 ? 12.508 22.812 12.594 1 80.19 126 LYS B O 1
ATOM 3063 N N . LYS B 1 127 ? 12.992 20.906 11.586 1 86.12 127 LYS B N 1
ATOM 3064 C CA . LYS B 1 127 ? 12.422 20.109 12.664 1 86.12 127 LYS B CA 1
ATOM 3065 C C . LYS B 1 127 ? 13.18 20.328 13.969 1 86.12 127 LYS B C 1
ATOM 3067 O O . LYS B 1 127 ? 12.562 20.516 15.023 1 86.12 127 LYS B O 1
ATOM 3072 N N . ALA B 1 128 ? 14.445 20.375 13.836 1 86.25 128 ALA B N 1
ATOM 3073 C CA . ALA B 1 128 ? 15.273 20.578 15.016 1 86.25 128 ALA B CA 1
ATOM 3074 C C . ALA B 1 128 ? 15.039 21.953 15.625 1 86.25 128 ALA B C 1
ATOM 3076 O O . ALA B 1 128 ? 14.938 22.094 16.844 1 86.25 128 ALA B O 1
ATOM 3077 N N . LEU B 1 129 ? 14.93 22.906 14.805 1 87.75 129 LEU B N 1
ATOM 3078 C CA . LEU B 1 129 ? 14.766 24.281 15.266 1 87.75 129 LEU B CA 1
ATOM 3079 C C . LEU B 1 129 ? 13.383 24.484 15.875 1 87.75 129 LEU B C 1
ATOM 3081 O O . LEU B 1 129 ? 13.234 25.234 16.844 1 87.75 129 LEU B O 1
ATOM 3085 N N . VAL B 1 130 ? 12.461 23.828 15.281 1 91.56 130 VAL B N 1
ATOM 3086 C CA . VAL B 1 130 ? 11.109 23.922 15.828 1 91.56 130 VAL B CA 1
ATOM 3087 C C . VAL B 1 130 ? 11.062 23.281 17.219 1 91.56 130 VAL B C 1
ATOM 3089 O O . VAL B 1 130 ? 10.406 23.781 18.125 1 91.56 130 VAL B O 1
ATOM 3092 N N . ILE B 1 131 ? 11.766 22.172 17.375 1 93.31 131 ILE B N 1
ATOM 3093 C CA . ILE B 1 131 ? 11.828 21.484 18.656 1 93.31 131 ILE B CA 1
ATOM 3094 C C . ILE B 1 131 ? 12.477 22.391 19.688 1 93.31 131 ILE B C 1
ATOM 3096 O O . ILE B 1 131 ? 11.984 22.5 20.828 1 93.31 131 ILE B O 1
ATOM 3100 N N . ASP B 1 132 ? 13.523 23.047 19.297 1 92.56 132 ASP B N 1
ATOM 3101 C CA . ASP B 1 132 ? 14.211 23.984 20.188 1 92.56 132 ASP B CA 1
ATOM 3102 C C . ASP B 1 132 ? 13.273 25.109 20.625 1 92.56 132 ASP B C 1
ATOM 3104 O O . ASP B 1 132 ? 13.242 25.484 21.797 1 92.56 132 ASP B O 1
ATOM 3108 N N . GLY B 1 133 ? 12.586 25.641 19.641 1 93.06 133 GLY B N 1
ATOM 3109 C CA . GLY B 1 133 ? 11.594 26.656 19.953 1 93.06 133 GLY B CA 1
ATOM 3110 C C . GLY B 1 133 ? 10.5 26.156 20.891 1 93.06 133 GLY B C 1
ATOM 3111 O O . GLY B 1 133 ? 10.117 26.859 21.828 1 93.06 133 GLY B O 1
ATOM 3112 N N . ALA B 1 134 ? 10.031 24.969 20.688 1 95.81 134 ALA B N 1
ATOM 3113 C CA . ALA B 1 134 ? 9.008 24.359 21.531 1 95.81 134 ALA B CA 1
ATOM 3114 C C . ALA B 1 134 ? 9.484 24.234 22.969 1 95.81 134 ALA B C 1
ATOM 3116 O O . ALA B 1 134 ? 8.75 24.547 23.906 1 95.81 134 ALA B O 1
ATOM 3117 N N . LYS B 1 135 ? 10.688 23.828 23.156 1 95.75 135 LYS B N 1
ATOM 3118 C CA . LYS B 1 135 ? 11.258 23.656 24.484 1 95.75 135 LYS B CA 1
ATOM 3119 C C . LYS B 1 135 ? 11.414 25.016 25.188 1 95.75 135 LYS B C 1
ATOM 3121 O O . LYS B 1 135 ? 11.141 25.125 26.375 1 95.75 135 LYS B O 1
ATOM 3126 N N . LYS B 1 136 ? 11.867 25.953 24.438 1 96.19 136 LYS B N 1
ATOM 3127 C CA . LYS B 1 136 ? 12.039 27.312 24.953 1 96.19 136 LYS B CA 1
ATOM 3128 C C . LYS B 1 136 ? 10.75 27.828 25.594 1 96.19 136 LYS B C 1
ATOM 3130 O O . LYS B 1 136 ? 10.789 28.516 26.609 1 96.19 136 LYS B O 1
ATOM 3135 N N . TYR B 1 137 ? 9.641 27.453 25.031 1 96.94 137 TYR B N 1
ATOM 3136 C CA . TYR B 1 137 ? 8.359 27.969 25.5 1 96.94 137 TYR B CA 1
ATOM 3137 C C . TYR B 1 137 ? 7.602 26.906 26.281 1 96.94 137 TYR B C 1
ATOM 3139 O O . TYR B 1 137 ? 6.379 26.969 26.422 1 96.94 137 TYR B O 1
ATOM 3147 N N . ARG B 1 138 ? 8.266 25.797 26.703 1 97.06 138 ARG B N 1
ATOM 3148 C CA . ARG B 1 138 ? 7.793 24.75 27.594 1 97.06 138 ARG B CA 1
ATOM 3149 C C . ARG B 1 138 ? 6.66 23.953 26.969 1 97.06 138 ARG B C 1
ATOM 3151 O O . ARG B 1 138 ? 5.707 23.562 27.641 1 97.06 138 ARG B O 1
ATOM 3158 N N . CYS B 1 139 ? 6.703 23.859 25.672 1 98 139 CYS B N 1
ATOM 3159 C CA . CYS B 1 139 ? 5.773 22.984 24.984 1 98 139 CYS B CA 1
ATOM 3160 C C . CYS B 1 139 ? 6.234 21.531 25.078 1 98 139 CYS B C 1
ATOM 3162 O O . CYS B 1 139 ? 7.434 21.25 25.031 1 98 139 CYS B O 1
ATOM 3164 N N . ASN B 1 140 ? 5.297 20.656 25.203 1 97.25 140 ASN B N 1
ATOM 3165 C CA . ASN B 1 140 ? 5.641 19.234 25.266 1 97.25 140 ASN B CA 1
ATOM 3166 C C . ASN B 1 140 ? 5.211 18.5 24 1 97.25 140 ASN B C 1
ATOM 3168 O O . ASN B 1 140 ? 5.469 17.312 23.859 1 97.25 140 ASN B O 1
ATOM 3172 N N . LYS B 1 141 ? 4.617 19.219 23.047 1 97.94 141 LYS B N 1
ATOM 3173 C CA . LYS B 1 141 ? 4.227 18.656 21.75 1 97.94 141 LYS B CA 1
ATOM 3174 C C . LYS B 1 141 ? 4.492 19.656 20.625 1 97.94 141 LYS B C 1
ATOM 3176 O O . LYS B 1 141 ? 4.309 20.859 20.797 1 97.94 141 LYS B O 1
ATOM 3181 N N . VAL B 1 142 ? 4.93 19.094 19.516 1 97.81 142 VAL B N 1
ATOM 3182 C CA . VAL B 1 142 ? 5.066 19.875 18.281 1 97.81 142 VAL B CA 1
ATOM 3183 C C . VAL B 1 142 ? 4.066 19.375 17.234 1 97.81 142 VAL B C 1
ATOM 3185 O O . VAL B 1 142 ? 3.965 18.172 17 1 97.81 142 VAL B O 1
ATOM 3188 N N . ALA B 1 143 ? 3.295 20.281 16.688 1 98.19 143 ALA B N 1
ATOM 3189 C CA . ALA B 1 143 ? 2.316 19.938 15.664 1 98.19 143 ALA B CA 1
ATOM 3190 C C . ALA B 1 143 ? 2.799 20.344 14.281 1 98.19 143 ALA B C 1
ATOM 3192 O O . ALA B 1 143 ? 3.207 21.484 14.07 1 98.19 143 ALA B O 1
ATOM 3193 N N . PHE B 1 144 ? 2.771 19.391 13.375 1 95.25 144 PHE B N 1
ATOM 3194 C CA . PHE B 1 144 ? 3.043 19.656 11.969 1 95.25 144 PHE B CA 1
ATOM 3195 C C . PHE B 1 144 ? 1.747 19.703 11.164 1 95.25 144 PHE B C 1
ATOM 3197 O O . PHE B 1 144 ? 0.738 19.125 11.578 1 95.25 144 PHE B O 1
ATOM 3204 N N . ALA B 1 145 ? 1.845 20.359 10.047 1 97.19 145 ALA B N 1
ATOM 3205 C CA . ALA B 1 145 ? 0.613 20.625 9.305 1 97.19 145 ALA B CA 1
ATOM 3206 C C . ALA B 1 145 ? 0.453 19.625 8.156 1 97.19 145 ALA B C 1
ATOM 3208 O O . ALA B 1 145 ? -0.146 19.953 7.125 1 97.19 145 ALA B O 1
ATOM 3209 N N . HIS B 1 146 ? 1.052 18.484 8.336 1 96.25 146 HIS B N 1
ATOM 3210 C CA . HIS B 1 146 ? 0.836 17.438 7.34 1 96.25 146 HIS B CA 1
ATOM 3211 C C . HIS B 1 146 ? -0.626 17.016 7.301 1 96.25 146 HIS B C 1
ATOM 3213 O O . HIS B 1 146 ? -1.27 16.875 8.344 1 96.25 146 HIS B O 1
ATOM 3219 N N . HIS B 1 147 ? -1.108 16.844 6.09 1 97.94 147 HIS B N 1
ATOM 3220 C CA . HIS B 1 147 ? -2.514 16.484 5.938 1 97.94 147 HIS B CA 1
ATOM 3221 C C . HIS B 1 147 ? -2.664 15.148 5.215 1 97.94 147 HIS B C 1
ATOM 3223 O O . HIS B 1 147 ? -1.677 14.445 4.992 1 97.94 147 HIS B O 1
ATOM 3229 N N . GLY B 1 148 ? -3.881 14.75 4.957 1 97.25 148 GLY B N 1
ATOM 3230 C CA . GLY B 1 148 ? -4.172 13.43 4.422 1 97.25 148 GLY B CA 1
ATOM 3231 C C . GLY B 1 148 ? -3.531 13.18 3.068 1 97.25 148 GLY B C 1
ATOM 3232 O O . GLY B 1 148 ? -3.043 12.086 2.801 1 97.25 148 GLY B O 1
ATOM 3233 N N . ASP B 1 149 ? -3.535 14.211 2.209 1 96.94 149 ASP B N 1
ATOM 3234 C CA . ASP B 1 149 ? -2.926 14.07 0.892 1 96.94 149 ASP B CA 1
ATOM 3235 C C . ASP B 1 149 ? -1.425 13.812 1.007 1 96.94 149 ASP B C 1
ATOM 3237 O O . ASP B 1 149 ? -0.864 13.023 0.244 1 96.94 149 ASP B O 1
ATOM 3241 N N . ASP B 1 150 ? -0.827 14.461 1.981 1 95.38 150 ASP B N 1
ATOM 3242 C CA . ASP B 1 150 ? 0.594 14.234 2.223 1 95.38 150 ASP B CA 1
ATOM 3243 C C . ASP B 1 150 ? 0.858 12.773 2.59 1 95.38 150 ASP B C 1
ATOM 3245 O O . ASP B 1 150 ? 1.865 12.195 2.176 1 95.38 150 ASP B O 1
ATOM 3249 N N . ALA B 1 151 ? -0.014 12.242 3.391 1 96.94 151 ALA B N 1
ATOM 3250 C CA . ALA B 1 151 ? 0.163 10.875 3.875 1 96.94 151 ALA B CA 1
ATOM 3251 C C . ALA B 1 151 ? 0.098 9.867 2.727 1 96.94 151 ALA B C 1
ATOM 3253 O O . ALA B 1 151 ? 0.938 8.977 2.631 1 96.94 151 ALA B O 1
ATOM 3254 N N . VAL B 1 152 ? -0.846 10.062 1.88 1 97.44 152 VAL B N 1
ATOM 3255 C CA . VAL B 1 152 ? -1.014 9.164 0.745 1 97.44 152 VAL B CA 1
ATOM 3256 C C . VAL B 1 152 ? 0.158 9.32 -0.22 1 97.44 152 VAL B C 1
ATOM 3258 O O . VAL B 1 152 ? 0.665 8.336 -0.761 1 97.44 152 VAL B O 1
ATOM 3261 N N . GLU B 1 153 ? 0.557 10.586 -0.44 1 96.25 153 GLU B N 1
ATOM 3262 C CA . GLU B 1 153 ? 1.722 10.836 -1.283 1 96.25 153 GLU B CA 1
ATOM 3263 C C . GLU B 1 153 ? 2.953 10.109 -0.75 1 96.25 153 GLU B C 1
ATOM 3265 O O . GLU B 1 153 ? 3.68 9.469 -1.511 1 96.25 153 GLU B O 1
ATOM 3270 N N . THR B 1 154 ? 3.137 10.242 0.541 1 95.19 154 THR B N 1
ATOM 3271 C CA . THR B 1 154 ? 4.277 9.594 1.181 1 95.19 154 THR B CA 1
ATOM 3272 C C . THR B 1 154 ? 4.188 8.078 1.05 1 95.19 154 THR B C 1
ATOM 3274 O O . THR B 1 154 ? 5.191 7.406 0.802 1 95.19 154 THR B O 1
ATOM 3277 N N . LEU B 1 155 ? 3.012 7.516 1.194 1 96.44 155 LEU B N 1
ATOM 3278 C CA . LEU B 1 155 ? 2.799 6.082 1.034 1 96.44 155 LEU B CA 1
ATOM 3279 C C . LEU B 1 155 ? 3.258 5.613 -0.343 1 96.44 155 LEU B C 1
ATOM 3281 O O . LEU B 1 155 ? 4.02 4.652 -0.454 1 96.44 155 LEU B O 1
ATOM 3285 N N . PHE B 1 156 ? 2.838 6.312 -1.382 1 96.5 156 PHE B N 1
ATOM 3286 C CA . PHE B 1 156 ? 3.16 5.934 -2.752 1 96.5 156 PHE B CA 1
ATOM 3287 C C . PHE B 1 156 ? 4.645 6.129 -3.035 1 96.5 156 PHE B C 1
ATOM 3289 O O . PHE B 1 156 ? 5.266 5.316 -3.723 1 96.5 156 PHE B O 1
ATOM 3296 N N . MET B 1 157 ? 5.172 7.188 -2.541 1 95.06 157 MET B N 1
ATOM 3297 C CA . MET B 1 157 ? 6.609 7.402 -2.701 1 95.06 157 MET B CA 1
ATOM 3298 C C . MET B 1 157 ? 7.402 6.254 -2.094 1 95.06 157 MET B C 1
ATOM 3300 O O . MET B 1 157 ? 8.32 5.727 -2.723 1 95.06 157 MET B O 1
ATOM 3304 N N . ASN B 1 158 ? 7.004 5.832 -0.896 1 95.25 158 ASN B N 1
ATOM 3305 C CA . ASN B 1 158 ? 7.699 4.754 -0.201 1 95.25 158 ASN B CA 1
ATOM 3306 C C . ASN B 1 158 ? 7.535 3.422 -0.925 1 95.25 158 ASN B C 1
ATOM 3308 O O . ASN B 1 158 ? 8.469 2.613 -0.968 1 95.25 158 ASN B O 1
ATOM 3312 N N . MET B 1 159 ? 6.402 3.201 -1.502 1 96.12 159 MET B N 1
ATOM 3313 C CA . MET B 1 159 ? 6.16 1.967 -2.242 1 96.12 159 MET B CA 1
ATOM 3314 C C . MET B 1 159 ? 6.965 1.941 -3.537 1 96.12 159 MET B C 1
ATOM 3316 O O . MET B 1 159 ? 7.609 0.94 -3.852 1 96.12 159 MET B O 1
ATOM 3320 N N . ILE B 1 160 ? 6.973 3.051 -4.266 1 95.31 160 ILE B N 1
ATOM 3321 C CA . ILE B 1 160 ? 7.523 3.117 -5.617 1 95.31 160 ILE B CA 1
ATOM 3322 C C . ILE B 1 160 ? 9.047 3.232 -5.547 1 95.31 160 ILE B C 1
ATOM 3324 O O . ILE B 1 160 ? 9.758 2.588 -6.316 1 95.31 160 ILE B O 1
ATOM 3328 N N . TYR B 1 161 ? 9.516 4.047 -4.52 1 93.69 161 TYR B N 1
ATOM 3329 C CA . TYR B 1 161 ? 10.953 4.293 -4.465 1 93.69 161 TYR B CA 1
ATOM 3330 C C . TYR B 1 161 ? 11.609 3.453 -3.373 1 93.69 161 TYR B C 1
ATOM 3332 O O . TYR B 1 161 ? 12.781 3.09 -3.48 1 93.69 161 TYR B O 1
ATOM 3340 N N . GLY B 1 162 ? 10.922 3.127 -2.383 1 92.62 162 GLY B N 1
ATOM 3341 C CA . GLY B 1 162 ? 11.547 2.562 -1.197 1 92.62 162 GLY B CA 1
ATOM 3342 C C . GLY B 1 162 ? 11.25 1.086 -1.013 1 92.62 162 GLY B C 1
ATOM 3343 O O . GLY B 1 162 ? 11.906 0.414 -0.212 1 92.62 162 GLY B O 1
ATOM 3344 N N . GLY B 1 163 ? 10.211 0.563 -1.676 1 94.94 163 GLY B N 1
ATOM 3345 C CA . GLY B 1 163 ? 9.852 -0.838 -1.533 1 94.94 163 GLY B CA 1
ATOM 3346 C C . GLY B 1 163 ? 9.25 -1.166 -0.181 1 94.94 163 GLY B C 1
ATOM 3347 O O . GLY B 1 163 ? 9.5 -2.24 0.372 1 94.94 163 GLY B O 1
ATOM 3348 N N . LYS B 1 164 ? 8.562 -0.232 0.352 1 95.44 164 LYS B N 1
ATOM 3349 C CA . LYS B 1 164 ? 7.93 -0.458 1.646 1 95.44 164 LYS B CA 1
ATOM 3350 C C . LYS B 1 164 ? 6.539 0.172 1.694 1 95.44 164 LYS B C 1
ATOM 3352 O O . LYS B 1 164 ? 6.281 1.171 1.019 1 95.44 164 LYS B O 1
ATOM 3357 N N . ILE B 1 165 ? 5.68 -0.42 2.473 1 96.06 165 ILE B N 1
ATOM 3358 C CA . ILE B 1 165 ? 4.348 0.114 2.732 1 96.06 165 ILE B CA 1
ATOM 3359 C C . ILE B 1 165 ? 4.352 0.893 4.047 1 96.06 165 ILE B C 1
ATOM 3361 O O . ILE B 1 165 ? 4.113 0.323 5.113 1 96.06 165 ILE B O 1
ATOM 3365 N N . ALA B 1 166 ? 4.668 2.18 3.904 1 95.44 166 ALA B N 1
ATOM 3366 C CA . ALA B 1 166 ? 4.852 3.01 5.09 1 95.44 166 ALA B CA 1
ATOM 3367 C C . ALA B 1 166 ? 4.5 4.465 4.801 1 95.44 166 ALA B C 1
ATOM 3369 O O . ALA B 1 166 ? 4.648 4.934 3.67 1 95.44 166 ALA B O 1
ATOM 3370 N N . THR B 1 167 ? 3.99 5.152 5.734 1 95.88 167 THR B N 1
ATOM 3371 C CA . THR B 1 167 ? 3.771 6.594 5.723 1 95.88 167 THR B CA 1
ATOM 3372 C C . THR B 1 167 ? 4.023 7.188 7.109 1 95.88 167 THR B C 1
ATOM 3374 O O . THR B 1 167 ? 4.379 6.469 8.039 1 95.88 167 THR B O 1
ATOM 3377 N N . PHE B 1 168 ? 4.008 8.516 7.238 1 94.25 168 PHE B N 1
ATOM 3378 C CA . PHE B 1 168 ? 4.172 9.094 8.57 1 94.25 168 PHE B CA 1
ATOM 3379 C C . PHE B 1 168 ? 2.932 8.852 9.422 1 94.25 168 PHE B C 1
ATOM 3381 O O . PHE B 1 168 ? 1.822 8.734 8.891 1 94.25 168 PHE B O 1
ATOM 3388 N N . THR B 1 169 ? 3.1 8.812 10.664 1 95.56 169 THR B N 1
ATOM 3389 C CA . THR B 1 169 ? 2.004 8.516 11.578 1 95.56 169 THR B CA 1
ATOM 3390 C C . THR B 1 169 ? 1.442 9.797 12.18 1 95.56 169 THR B C 1
ATOM 3392 O O . THR B 1 169 ? 2.127 10.82 12.227 1 95.56 169 THR B O 1
ATOM 3395 N N . PRO B 1 170 ? 0.209 9.742 12.578 1 96.94 170 PRO B N 1
ATOM 3396 C CA . PRO B 1 170 ? -0.408 10.93 13.18 1 96.94 170 PRO B CA 1
ATOM 3397 C C . PRO B 1 170 ? 0.33 11.406 14.43 1 96.94 170 PRO B C 1
ATOM 3399 O O . PRO B 1 170 ? 0.292 12.594 14.758 1 96.94 170 PRO B O 1
ATOM 3402 N N . LYS B 1 171 ? 0.949 10.508 15.125 1 95.69 171 LYS B N 1
ATOM 3403 C CA . LYS B 1 171 ? 1.703 10.82 16.328 1 95.69 171 LYS B CA 1
ATOM 3404 C C . LYS B 1 171 ? 3.021 10.055 16.375 1 95.69 171 LYS B C 1
ATOM 3406 O O . LYS B 1 171 ? 3.086 8.898 15.945 1 95.69 171 LYS B O 1
ATOM 3411 N N . MET B 1 172 ? 4.031 10.742 16.781 1 93.31 172 MET B N 1
ATOM 3412 C CA . MET B 1 172 ? 5.348 10.109 16.891 1 93.31 172 MET B CA 1
ATOM 3413 C C . MET B 1 172 ? 6.148 10.719 18.031 1 93.31 172 MET B C 1
ATOM 3415 O O . MET B 1 172 ? 6.105 11.93 18.25 1 93.31 172 MET B O 1
ATOM 3419 N N . TYR B 1 173 ? 6.797 9.883 18.766 1 92.38 173 TYR B N 1
ATOM 3420 C CA . TYR B 1 173 ? 7.699 10.336 19.812 1 92.38 173 TYR B CA 1
ATOM 3421 C C . TYR B 1 173 ? 9.148 10.258 19.359 1 92.38 173 TYR B C 1
ATOM 3423 O O . TYR B 1 173 ? 9.617 9.195 18.938 1 92.38 173 TYR B O 1
ATOM 3431 N N . LEU B 1 174 ? 9.758 11.312 19.438 1 87.94 174 LEU B N 1
ATOM 3432 C CA . LEU B 1 174 ? 11.188 11.32 19.141 1 87.94 174 LEU B CA 1
ATOM 3433 C C . LEU B 1 174 ? 12 11.133 20.422 1 87.94 174 LEU B C 1
ATOM 3435 O O . LEU B 1 174 ? 12.102 12.055 21.25 1 87.94 174 LEU B O 1
ATOM 3439 N N . THR B 1 175 ? 12.594 10.055 20.438 1 85.44 175 THR B N 1
ATOM 3440 C CA . THR B 1 175 ? 13.305 9.664 21.656 1 85.44 175 THR B CA 1
ATOM 3441 C C . THR B 1 175 ? 14.508 10.562 21.891 1 85.44 175 THR B C 1
ATOM 3443 O O . THR B 1 175 ? 14.781 10.961 23.031 1 85.44 175 THR B O 1
ATOM 3446 N N . ARG B 1 176 ? 15.195 10.938 20.891 1 83.88 176 ARG B N 1
ATOM 3447 C CA . ARG B 1 176 ? 16.422 11.711 21.031 1 83.88 176 ARG B CA 1
ATOM 3448 C C . ARG B 1 176 ? 16.141 13.102 21.578 1 83.88 176 ARG B C 1
ATOM 3450 O O . ARG B 1 176 ? 16.891 13.609 22.422 1 83.88 176 ARG B O 1
ATOM 3457 N N . THR B 1 177 ? 14.992 13.688 21.219 1 85.38 177 THR B N 1
ATOM 3458 C CA . THR B 1 177 ? 14.672 15.055 21.625 1 85.38 177 THR B CA 1
ATOM 3459 C C . THR B 1 177 ? 13.57 15.062 22.672 1 85.38 177 THR B C 1
ATOM 3461 O O . THR B 1 177 ? 13.227 16.109 23.219 1 85.38 177 THR B O 1
ATOM 3464 N N . GLU B 1 178 ? 13.047 13.922 22.938 1 89.69 178 GLU B N 1
ATOM 3465 C CA . GLU B 1 178 ? 11.977 13.766 23.922 1 89.69 178 GLU B CA 1
ATOM 3466 C C . GLU B 1 178 ? 10.797 14.68 23.609 1 89.69 178 GLU B C 1
ATOM 3468 O O . GLU B 1 178 ? 10.328 15.43 24.469 1 89.69 178 GLU B O 1
ATOM 3473 N N . MET B 1 179 ? 10.453 14.703 22.438 1 94 179 MET B N 1
ATOM 3474 C CA . MET B 1 179 ? 9.367 15.547 21.938 1 94 179 MET B CA 1
ATOM 3475 C C . MET B 1 179 ? 8.336 14.719 21.188 1 94 179 MET B C 1
ATOM 3477 O O . MET B 1 179 ? 8.688 13.82 20.422 1 94 179 MET B O 1
ATOM 3481 N N . ASN B 1 180 ? 7.094 15 21.469 1 95.94 180 ASN B N 1
ATOM 3482 C CA . ASN B 1 180 ? 6.008 14.375 20.734 1 95.94 180 ASN B CA 1
ATOM 3483 C C . ASN B 1 180 ? 5.609 15.211 19.516 1 95.94 180 ASN B C 1
ATOM 3485 O O . ASN B 1 180 ? 5.422 16.422 19.625 1 95.94 180 ASN B O 1
ATOM 3489 N N . PHE B 1 181 ? 5.57 14.531 18.438 1 96.19 181 PHE B N 1
ATOM 3490 C CA . PHE B 1 181 ? 5.066 15.156 17.219 1 96.19 181 PHE B CA 1
ATOM 3491 C C . PHE B 1 181 ? 3.65 14.68 16.906 1 96.19 181 PHE B C 1
ATOM 3493 O O . PHE B 1 181 ? 3.352 13.492 17.031 1 96.19 181 PHE B O 1
ATOM 3500 N N . ILE B 1 182 ? 2.82 15.625 16.609 1 98 182 ILE B N 1
ATOM 3501 C CA . ILE B 1 182 ? 1.451 15.266 16.25 1 98 182 ILE B CA 1
ATOM 3502 C C . ILE B 1 182 ? 1.069 15.914 14.93 1 98 182 ILE B C 1
ATOM 3504 O O . ILE B 1 182 ? 1.622 16.953 14.555 1 98 182 ILE B O 1
ATOM 3508 N N . ARG B 1 183 ? 0.169 15.305 14.203 1 98.12 183 ARG B N 1
ATOM 3509 C CA . ARG B 1 183 ? -0.318 15.789 12.922 1 98.12 183 ARG B CA 1
ATOM 3510 C C . ARG B 1 183 ? -1.841 15.875 12.906 1 98.12 183 ARG B C 1
ATOM 3512 O O . ARG B 1 183 ? -2.508 15.031 12.297 1 98.12 183 ARG B O 1
ATOM 3519 N N . PRO B 1 184 ? -2.365 16.922 13.414 1 98.56 184 PRO B N 1
ATOM 3520 C CA . PRO B 1 184 ? -3.812 17.031 13.617 1 98.56 184 PRO B CA 1
ATOM 3521 C C . PRO B 1 184 ? -4.586 17.094 12.305 1 98.56 184 PRO B C 1
ATOM 3523 O O . PRO B 1 184 ? -5.777 16.766 12.266 1 98.56 184 PRO B O 1
ATOM 3526 N N . LEU B 1 185 ? -3.947 17.422 11.211 1 98.62 185 LEU B N 1
ATOM 3527 C CA . LEU B 1 185 ? -4.641 17.609 9.945 1 98.62 185 LEU B CA 1
ATOM 3528 C C . LEU B 1 185 ? -4.621 16.328 9.117 1 98.62 185 LEU B C 1
ATOM 3530 O O . LEU B 1 185 ? -5 16.328 7.945 1 98.62 185 LEU B O 1
ATOM 3534 N N . VAL B 1 186 ? -4.332 15.227 9.648 1 98.06 186 VAL B N 1
ATOM 3535 C CA . VAL B 1 186 ? -4.035 14.016 8.891 1 98.06 186 VAL B CA 1
ATOM 3536 C C . VAL B 1 186 ? -5.293 13.523 8.18 1 98.06 186 VAL B C 1
ATOM 3538 O O . VAL B 1 186 ? -5.211 12.789 7.199 1 98.06 186 VAL B O 1
ATOM 3541 N N . TYR B 1 187 ? -6.504 13.898 8.648 1 98.12 187 TYR B N 1
ATOM 3542 C CA . TYR B 1 187 ? -7.734 13.469 7.992 1 98.12 187 TYR B CA 1
ATOM 3543 C C . TYR B 1 187 ? -8.258 14.555 7.055 1 98.12 187 TYR B C 1
ATOM 3545 O O . TYR B 1 187 ? -9.266 14.359 6.375 1 98.12 187 TYR B O 1
ATOM 3553 N N . ALA B 1 188 ? -7.605 15.688 7.031 1 98.06 188 ALA B N 1
ATOM 3554 C CA . ALA B 1 188 ? -8.055 16.781 6.176 1 98.06 188 ALA B CA 1
ATOM 3555 C C . ALA B 1 188 ? -7.441 16.672 4.781 1 98.06 188 ALA B C 1
ATOM 3557 O O . ALA B 1 188 ? -6.285 16.266 4.637 1 98.06 188 ALA B O 1
ATOM 3558 N N . TYR B 1 189 ? -8.242 17.047 3.795 1 96.81 189 TYR B N 1
ATOM 3559 C CA . TYR B 1 189 ? -7.727 17.125 2.434 1 96.81 189 TYR B CA 1
ATOM 3560 C C . TYR B 1 189 ? -7.199 18.531 2.133 1 96.81 189 TYR B C 1
ATOM 3562 O O . TYR B 1 189 ? -7.68 19.516 2.699 1 96.81 189 TYR B O 1
ATOM 3570 N N . GLU B 1 190 ? -6.246 18.578 1.245 1 95.69 190 GLU B N 1
ATOM 3571 C CA . GLU B 1 190 ? -5.68 19.859 0.84 1 95.69 190 GLU B CA 1
ATOM 3572 C C . GLU B 1 190 ? -6.762 20.812 0.321 1 95.69 190 GLU B C 1
ATOM 3574 O O . GLU B 1 190 ? -6.727 22.016 0.583 1 95.69 190 GLU B O 1
ATOM 3579 N N . SER B 1 191 ? -7.742 20.281 -0.417 1 95.44 191 SER B N 1
ATOM 3580 C CA . SER B 1 191 ? -8.836 21.094 -0.956 1 95.44 191 SER B CA 1
ATOM 3581 C C . SER B 1 191 ? -9.633 21.75 0.159 1 95.44 191 SER B C 1
ATOM 3583 O O . SER B 1 191 ? -10.031 22.922 0.038 1 95.44 191 SER B O 1
ATOM 3585 N N . ASP B 1 192 ? -9.891 21.031 1.229 1 96.69 192 ASP B N 1
ATOM 3586 C CA . ASP B 1 192 ? -10.609 21.594 2.373 1 96.69 192 ASP B CA 1
ATOM 3587 C C . ASP B 1 192 ? -9.789 22.672 3.074 1 96.69 192 ASP B C 1
ATOM 3589 O O . ASP B 1 192 ? -10.336 23.672 3.535 1 96.69 192 ASP B O 1
ATOM 3593 N N . ILE B 1 193 ? -8.508 22.406 3.123 1 97.5 193 ILE B N 1
ATOM 3594 C CA . ILE B 1 193 ? -7.602 23.359 3.762 1 97.5 193 ILE B CA 1
ATOM 3595 C C . ILE B 1 193 ? -7.59 24.672 2.979 1 97.5 193 ILE B C 1
ATOM 3597 O O . ILE B 1 193 ? -7.727 25.75 3.561 1 97.5 193 ILE B O 1
ATOM 3601 N N . VAL B 1 194 ? -7.484 24.562 1.679 1 96.75 194 VAL B N 1
ATOM 3602 C CA . VAL B 1 194 ? -7.469 25.734 0.811 1 96.75 194 VAL B CA 1
ATOM 3603 C C . VAL B 1 194 ? -8.773 26.516 0.971 1 96.75 194 VAL B C 1
ATOM 3605 O O . VAL B 1 194 ? -8.758 27.734 1.137 1 96.75 194 VAL B O 1
ATOM 3608 N N . SER B 1 195 ? -9.852 25.828 0.957 1 96.75 195 SER B N 1
ATOM 3609 C CA . SER B 1 195 ? -11.156 26.453 1.092 1 96.75 195 SER B CA 1
ATOM 3610 C C . SER B 1 195 ? -11.312 27.125 2.453 1 96.75 195 SER B C 1
ATOM 3612 O O . SER B 1 195 ? -11.875 28.219 2.553 1 96.75 195 SER B O 1
ATOM 3614 N N . ALA B 1 196 ? -10.852 26.484 3.461 1 97.06 196 ALA B N 1
ATOM 3615 C CA . ALA B 1 196 ? -10.953 27.031 4.812 1 97.06 196 ALA B CA 1
ATOM 3616 C C . ALA B 1 196 ? -10.094 28.281 4.957 1 97.06 196 ALA B C 1
ATOM 3618 O O . ALA B 1 196 ? -10.516 29.25 5.59 1 97.06 196 ALA B O 1
ATOM 3619 N N . VAL B 1 197 ? -8.93 28.234 4.398 1 96.69 197 VAL B N 1
ATOM 3620 C CA . VAL B 1 197 ? -8.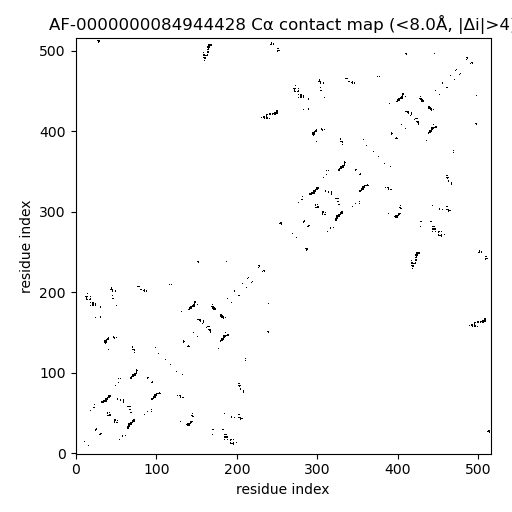023 29.375 4.426 1 96.69 197 VAL B CA 1
ATOM 3621 C C . VAL B 1 197 ? -8.695 30.578 3.764 1 96.69 197 VAL B C 1
ATOM 3623 O O . VAL B 1 197 ? -8.648 31.688 4.297 1 96.69 197 VAL B O 1
ATOM 3626 N N . GLU B 1 198 ? -9.281 30.344 2.637 1 95.19 198 GLU B N 1
ATOM 3627 C CA . GLU B 1 198 ? -9.969 31.391 1.903 1 95.19 198 GLU B CA 1
ATOM 3628 C C . GLU B 1 198 ? -11.164 31.922 2.689 1 95.19 198 GLU B C 1
ATOM 3630 O O . GLU B 1 198 ? -11.359 33.125 2.805 1 95.19 198 GLU B O 1
ATOM 3635 N N . GLU B 1 199 ? -11.883 31.016 3.207 1 94.38 199 GLU B N 1
ATOM 3636 C CA . GLU B 1 199 ? -13.102 31.359 3.939 1 94.38 199 GLU B CA 1
ATOM 3637 C C . GLU B 1 199 ? -12.781 32.188 5.18 1 94.38 199 GLU B C 1
ATOM 3639 O O . GLU B 1 199 ? -13.484 33.156 5.477 1 94.38 199 GLU B O 1
ATOM 3644 N N . ALA B 1 200 ? -11.727 31.859 5.863 1 94.94 200 ALA B N 1
ATOM 3645 C CA . ALA B 1 200 ? -11.383 32.5 7.125 1 94.94 200 ALA B CA 1
ATOM 3646 C C . ALA B 1 200 ? -10.391 33.656 6.902 1 94.94 200 ALA B C 1
ATOM 3648 O O . ALA B 1 200 ? -9.969 34.312 7.855 1 94.94 200 ALA B O 1
ATOM 3649 N N . HIS B 1 201 ? -9.992 33.844 5.688 1 94.81 201 HIS B N 1
ATOM 3650 C CA . HIS B 1 201 ? -9.039 34.875 5.32 1 94.81 201 HIS B CA 1
ATOM 3651 C C . HIS B 1 201 ? -7.742 34.75 6.117 1 94.81 201 HIS B C 1
ATOM 3653 O O . HIS B 1 201 ? -7.234 35.75 6.656 1 94.81 201 HIS B O 1
ATOM 3659 N N . VAL B 1 202 ? -7.328 33.562 6.258 1 96.12 202 VAL B N 1
ATOM 3660 C CA . VAL B 1 202 ? -6.051 33.281 6.914 1 96.12 202 VAL B CA 1
ATOM 3661 C C . VAL B 1 202 ? -4.91 33.812 6.035 1 96.12 202 VAL B C 1
ATOM 3663 O O . VAL B 1 202 ? -4.812 33.438 4.863 1 96.12 202 VAL B O 1
ATOM 3666 N N . PRO B 1 203 ? -4.055 34.656 6.578 1 96.25 203 PRO B N 1
ATOM 3667 C CA . PRO B 1 203 ? -2.961 35.156 5.762 1 96.25 203 PRO B CA 1
ATOM 3668 C C . PRO B 1 203 ? -1.903 34.125 5.441 1 96.25 203 PRO B C 1
ATOM 3670 O O . PRO B 1 203 ? -1.584 33.281 6.289 1 96.25 203 PRO B O 1
ATOM 3673 N N . ILE B 1 204 ? -1.365 34.188 4.258 1 94.12 204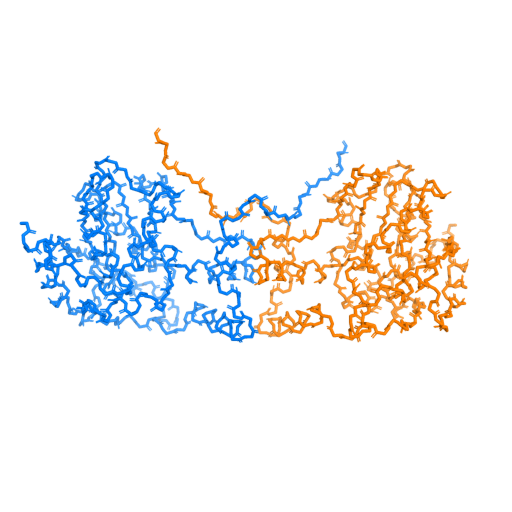 ILE B N 1
ATOM 3674 C CA . ILE B 1 204 ? -0.296 33.281 3.814 1 94.12 204 ILE B CA 1
ATOM 3675 C C . ILE B 1 204 ? 0.964 34.094 3.529 1 94.12 204 ILE B C 1
ATOM 3677 O O . ILE B 1 204 ? 0.893 35.188 2.945 1 94.12 204 ILE B O 1
ATOM 3681 N N . VAL B 1 205 ? 2.051 33.531 3.979 1 90.25 205 VAL B N 1
ATOM 3682 C CA . VAL B 1 205 ? 3.334 34.188 3.688 1 90.25 205 VAL B CA 1
ATOM 3683 C C . VAL B 1 205 ? 3.988 33.5 2.492 1 90.25 205 VAL B C 1
ATOM 3685 O O . VAL B 1 205 ? 4.344 32.312 2.562 1 90.25 205 VAL B O 1
ATOM 3688 N N . PRO B 1 206 ? 4.102 34.125 1.426 1 80.31 206 PRO B N 1
ATOM 3689 C CA . PRO B 1 206 ? 4.699 33.5 0.246 1 80.31 206 PRO B CA 1
ATOM 3690 C C . PRO B 1 206 ? 6.125 33 0.497 1 80.31 206 PRO B C 1
ATOM 3692 O O . PRO B 1 206 ? 6.898 33.656 1.19 1 80.31 206 PRO B O 1
ATOM 3695 N N . SER B 1 207 ? 6.273 31.703 0.05 1 70.62 207 SER B N 1
ATOM 3696 C CA . SER B 1 207 ? 7.617 31.156 0.208 1 70.62 207 SER B CA 1
ATOM 3697 C C . SER B 1 207 ? 8.594 31.766 -0.788 1 70.62 207 SER B C 1
ATOM 3699 O O . SER B 1 207 ? 8.242 32 -1.945 1 70.62 207 SER B O 1
ATOM 3701 N N . THR B 1 208 ? 9.742 32.062 -0.248 1 63.28 208 THR B N 1
ATOM 3702 C CA . THR B 1 208 ? 10.797 32.562 -1.117 1 63.28 208 THR B CA 1
ATOM 3703 C C . THR B 1 208 ? 11.93 31.562 -1.237 1 63.28 208 THR B C 1
ATOM 3705 O O . THR B 1 208 ? 13.039 31.906 -1.653 1 63.28 208 THR B O 1
ATOM 3708 N N . CYS B 1 209 ? 11.5 30.266 -0.798 1 61.81 209 CYS B N 1
ATOM 3709 C CA . CYS B 1 209 ? 12.516 29.219 -0.875 1 61.81 209 CYS B CA 1
ATOM 3710 C C . CYS B 1 209 ? 12.82 28.859 -2.324 1 61.81 209 CYS B C 1
ATOM 3712 O O . CYS B 1 209 ? 11.906 28.547 -3.092 1 61.81 209 CYS B O 1
ATOM 3714 N N . PRO B 1 210 ? 14.016 28.922 -2.771 1 55.25 210 PRO B N 1
ATOM 3715 C CA . PRO B 1 210 ? 14.398 28.625 -4.156 1 55.25 210 PRO B CA 1
ATOM 3716 C C . PRO B 1 210 ? 14.18 27.172 -4.531 1 55.25 210 PRO B C 1
ATOM 3718 O O . PRO B 1 210 ? 14.07 26.844 -5.715 1 55.25 210 PRO B O 1
ATOM 3721 N N . ALA B 1 211 ? 14.086 26.266 -3.602 1 53.03 211 ALA B N 1
ATOM 3722 C CA . ALA B 1 211 ? 14.023 24.828 -3.887 1 53.03 211 ALA B CA 1
ATOM 3723 C C . ALA B 1 211 ? 12.578 24.359 -4.004 1 53.03 211 ALA B C 1
ATOM 3725 O O . ALA B 1 211 ? 12.328 23.172 -4.273 1 53.03 211 ALA B O 1
ATOM 3726 N N . ASP B 1 212 ? 11.5 25.188 -3.859 1 53.88 212 ASP B N 1
ATOM 3727 C CA . ASP B 1 212 ? 10.094 24.812 -3.713 1 53.88 212 ASP B CA 1
ATOM 3728 C C . ASP B 1 212 ? 9.562 24.172 -4.992 1 53.88 212 ASP B C 1
ATOM 3730 O O . ASP B 1 212 ? 8.555 23.469 -4.961 1 53.88 212 ASP B O 1
ATOM 3734 N N . LYS B 1 213 ? 10.055 24.234 -6.223 1 49.72 213 LYS B N 1
ATOM 3735 C CA . LYS B 1 213 ? 9.289 23.891 -7.418 1 49.72 213 LYS B CA 1
ATOM 3736 C C . LYS B 1 213 ? 9.305 22.391 -7.684 1 49.72 213 LYS B C 1
ATOM 3738 O O . LYS B 1 213 ? 8.32 21.828 -8.148 1 49.72 213 LYS B O 1
ATOM 3743 N N . HIS B 1 214 ? 10.453 21.672 -7.738 1 55.16 214 HIS B N 1
ATOM 3744 C CA . HIS B 1 214 ? 10.555 20.422 -8.469 1 55.16 214 HIS B CA 1
ATOM 3745 C C . HIS B 1 214 ? 10.844 19.25 -7.523 1 55.16 214 HIS B C 1
ATOM 3747 O O . HIS B 1 214 ? 11.836 18.547 -7.699 1 55.16 214 HIS B O 1
ATOM 3753 N N . THR B 1 215 ? 9.766 19.234 -6.508 1 61.25 215 THR B N 1
ATOM 3754 C CA . THR B 1 215 ? 10.125 18.188 -5.551 1 61.25 215 THR B CA 1
ATOM 3755 C C . THR B 1 215 ? 9.406 16.891 -5.883 1 61.25 215 THR B C 1
ATOM 3757 O O . THR B 1 215 ? 8.445 16.875 -6.656 1 61.25 215 THR B O 1
ATOM 3760 N N . LYS B 1 216 ? 10.062 15.789 -5.793 1 67.75 216 LYS B N 1
ATOM 3761 C CA . LYS B 1 216 ? 9.461 14.461 -5.891 1 67.75 216 LYS B CA 1
ATOM 3762 C C . LYS B 1 216 ? 8.023 14.469 -5.371 1 67.75 216 LYS B C 1
ATOM 3764 O O . LYS B 1 216 ? 7.156 13.789 -5.93 1 67.75 216 LYS B O 1
ATOM 3769 N N . ARG B 1 217 ? 7.727 15.383 -4.605 1 73.38 217 ARG B N 1
ATOM 3770 C CA . ARG B 1 217 ? 6.395 15.469 -4.016 1 73.38 217 ARG B CA 1
ATOM 3771 C C . ARG B 1 217 ? 5.383 16 -5.02 1 73.38 217 ARG B C 1
ATOM 3773 O O . ARG B 1 217 ? 4.25 15.523 -5.086 1 73.38 217 ARG B O 1
ATOM 3780 N N . GLU B 1 218 ? 5.812 16.953 -5.766 1 78.88 218 GLU B N 1
ATOM 3781 C CA . GLU B 1 218 ? 4.918 17.5 -6.781 1 78.88 218 GLU B CA 1
ATOM 3782 C C . GLU B 1 218 ? 4.586 16.469 -7.844 1 78.88 218 GLU B C 1
ATOM 3784 O O . GLU B 1 218 ? 3.451 16.406 -8.328 1 78.88 218 GLU B O 1
ATOM 3789 N N . GLU B 1 219 ? 5.52 15.664 -8.094 1 83.62 219 GLU B N 1
ATOM 3790 C CA . GLU B 1 219 ? 5.312 14.602 -9.07 1 83.62 219 GLU B CA 1
ATOM 3791 C C . GLU B 1 219 ? 4.258 13.609 -8.594 1 83.62 219 GLU B C 1
ATOM 3793 O O . GLU B 1 219 ? 3.379 13.211 -9.359 1 83.62 219 GLU B O 1
ATOM 3798 N N . PHE B 1 220 ? 4.25 13.305 -7.414 1 89.88 220 PHE B N 1
ATOM 3799 C CA . PHE B 1 220 ? 3.314 12.312 -6.898 1 89.88 220 PHE B CA 1
ATOM 3800 C C . PHE B 1 220 ? 1.937 12.93 -6.684 1 89.88 220 PHE B C 1
ATOM 3802 O O . PHE B 1 220 ? 0.921 12.234 -6.77 1 89.88 220 PHE B O 1
ATOM 3809 N N . LYS B 1 221 ? 2.002 14.227 -6.449 1 90.56 221 LYS B N 1
ATOM 3810 C CA . LYS B 1 221 ? 0.715 14.914 -6.426 1 90.56 221 LYS B CA 1
ATOM 3811 C C . LYS B 1 221 ? -0.006 14.781 -7.766 1 90.56 221 LYS B C 1
ATOM 3813 O O . LYS B 1 221 ? -1.199 14.477 -7.805 1 90.56 221 LYS B O 1
ATOM 3818 N N . HIS B 1 222 ? 0.709 14.906 -8.789 1 91.06 222 HIS B N 1
ATOM 3819 C CA . HIS B 1 222 ? 0.134 14.797 -10.125 1 91.06 222 HIS B CA 1
ATOM 3820 C C . HIS B 1 222 ? -0.303 13.367 -10.422 1 91.06 222 HIS B C 1
ATOM 3822 O O . HIS B 1 222 ? -1.373 13.141 -10.992 1 91.06 222 HIS B O 1
ATOM 3828 N N . LEU B 1 223 ? 0.524 12.469 -10.023 1 92 223 LEU B N 1
ATOM 3829 C CA . LEU B 1 223 ? 0.206 11.055 -10.219 1 92 223 LEU B CA 1
ATOM 3830 C C . LEU B 1 223 ? -1.102 10.695 -9.523 1 92 223 LEU B C 1
ATOM 3832 O O . LEU B 1 223 ? -1.973 10.055 -10.125 1 92 223 LEU B O 1
ATOM 3836 N N . LEU B 1 224 ? -1.249 11.117 -8.344 1 95.12 224 LEU B N 1
ATOM 3837 C CA . LEU B 1 224 ? -2.43 10.789 -7.551 1 95.12 224 LEU B CA 1
ATOM 3838 C C . LEU B 1 224 ? -3.662 11.516 -8.086 1 95.12 224 LEU B C 1
ATOM 3840 O O . LEU B 1 224 ? -4.758 10.953 -8.102 1 95.12 224 LEU B O 1
ATOM 3844 N N . ASN B 1 225 ? -3.447 12.727 -8.5 1 94.38 225 ASN B N 1
ATOM 3845 C CA . ASN B 1 225 ? -4.566 13.445 -9.109 1 94.38 225 ASN B CA 1
ATOM 3846 C C . ASN B 1 225 ? -5.102 12.719 -10.336 1 94.38 225 ASN B C 1
ATOM 3848 O O . ASN B 1 225 ? -6.316 12.625 -10.531 1 94.38 225 ASN B O 1
ATOM 3852 N N . ASP B 1 226 ? -4.195 12.211 -11.188 1 92.69 226 ASP B N 1
ATOM 3853 C CA . ASP B 1 226 ? -4.594 11.414 -12.352 1 92.69 226 ASP B CA 1
ATOM 3854 C C . ASP B 1 226 ? -5.344 10.156 -11.922 1 92.69 226 ASP B C 1
ATOM 3856 O O . ASP B 1 226 ? -6.336 9.773 -12.547 1 92.69 226 ASP B O 1
ATOM 3860 N N . LEU B 1 227 ? -4.906 9.578 -10.891 1 94.62 227 LEU B N 1
ATOM 3861 C CA . LEU B 1 227 ? -5.539 8.375 -10.352 1 94.62 227 LEU B CA 1
ATOM 3862 C C . LEU B 1 227 ? -6.953 8.68 -9.867 1 94.62 227 LEU B C 1
ATOM 3864 O O . LEU B 1 227 ? -7.883 7.91 -10.125 1 94.62 227 LEU B O 1
ATOM 3868 N N . TYR B 1 228 ? -7.078 9.844 -9.234 1 95.5 228 TYR B N 1
ATOM 3869 C CA . TYR B 1 228 ? -8.375 10.227 -8.68 1 95.5 228 TYR B CA 1
ATOM 3870 C C . TYR B 1 228 ? -9.367 10.555 -9.789 1 95.5 228 TYR B C 1
ATOM 3872 O O . TYR B 1 228 ? -10.57 10.352 -9.633 1 95.5 228 TYR B O 1
ATOM 3880 N N . LEU B 1 229 ? -8.891 11.109 -10.867 1 94.19 229 LEU B N 1
ATOM 3881 C CA . LEU B 1 229 ? -9.75 11.391 -12.016 1 94.19 229 LEU B CA 1
ATOM 3882 C C . LEU B 1 229 ? -10.305 10.102 -12.609 1 94.19 229 LEU B C 1
ATOM 3884 O O . LEU B 1 229 ? -11.477 10.039 -12.977 1 94.19 229 LEU B O 1
ATOM 3888 N N . LYS B 1 230 ? -9.516 9.062 -12.656 1 92.75 230 LYS B N 1
ATOM 3889 C CA . LYS B 1 230 ? -9.906 7.781 -13.227 1 92.75 230 LYS B CA 1
ATOM 3890 C C . LYS B 1 230 ? -10.75 6.977 -12.234 1 92.75 230 LYS B C 1
ATOM 3892 O O . LYS B 1 230 ? -11.68 6.27 -12.625 1 92.75 230 LYS B O 1
ATOM 3897 N N . TYR B 1 231 ? -10.32 7.129 -10.969 1 94.56 231 TYR B N 1
ATOM 3898 C CA . TYR B 1 231 ? -10.992 6.406 -9.891 1 94.56 231 TYR B CA 1
ATOM 3899 C C . TYR B 1 231 ? -11.391 7.352 -8.766 1 94.56 231 TYR B C 1
ATOM 3901 O O . TYR B 1 231 ? -10.711 7.441 -7.746 1 94.56 231 TYR B O 1
ATOM 3909 N N . PRO B 1 232 ? -12.484 7.898 -8.805 1 94.56 232 PRO B N 1
ATOM 3910 C CA . PRO B 1 232 ? -12.883 8.938 -7.855 1 94.56 232 PRO B CA 1
ATOM 3911 C C . PRO B 1 232 ? -12.938 8.438 -6.414 1 94.56 232 PRO B C 1
ATOM 3913 O O . PRO B 1 232 ? -12.703 9.203 -5.48 1 94.56 232 PRO B O 1
ATOM 3916 N N . GLN B 1 233 ? -13.258 7.148 -6.266 1 95.38 233 GLN B N 1
ATOM 3917 C CA . GLN B 1 233 ? -13.375 6.605 -4.918 1 95.38 233 GLN B CA 1
ATOM 3918 C C . GLN B 1 233 ? -12 6.395 -4.289 1 95.38 233 GLN B C 1
ATOM 3920 O O . GLN B 1 233 ? -11.891 6.145 -3.088 1 95.38 233 GLN B O 1
ATOM 3925 N N . ALA B 1 234 ? -10.945 6.496 -5.055 1 96.56 234 ALA B N 1
ATOM 3926 C CA . ALA B 1 234 ? -9.594 6.184 -4.586 1 96.56 234 ALA B CA 1
ATOM 3927 C C . ALA B 1 234 ? -9.156 7.148 -3.49 1 96.56 234 ALA B C 1
ATOM 3929 O O . ALA B 1 234 ? -8.469 6.754 -2.545 1 96.56 234 ALA B O 1
ATOM 3930 N N . LYS B 1 235 ? -9.57 8.406 -3.65 1 95.94 235 LYS B N 1
ATOM 3931 C CA . LYS B 1 235 ? -9.086 9.414 -2.707 1 95.94 235 LYS B CA 1
ATOM 3932 C C . LYS B 1 235 ? -9.492 9.062 -1.276 1 95.94 235 LYS B C 1
ATOM 3934 O O . LYS B 1 235 ? -8.633 8.969 -0.393 1 95.94 235 LYS B O 1
ATOM 3939 N N . SER B 1 236 ? -10.719 8.805 -1.046 1 96.56 236 SER B N 1
ATOM 3940 C CA . SER B 1 236 ? -11.203 8.469 0.287 1 96.56 236 SER B CA 1
ATOM 3941 C C . SER B 1 236 ? -10.734 7.078 0.706 1 96.56 236 SER B C 1
ATOM 3943 O O . SER B 1 236 ? -10.352 6.867 1.859 1 96.56 236 SER B O 1
ATOM 3945 N N . ASN B 1 237 ? -10.672 6.117 -0.209 1 97.19 237 ASN B N 1
ATOM 3946 C CA . ASN B 1 237 ? -10.305 4.738 0.101 1 97.19 237 ASN B CA 1
ATOM 3947 C C . ASN B 1 237 ? -8.836 4.617 0.485 1 97.19 237 ASN B C 1
ATOM 3949 O O . ASN B 1 237 ? -8.484 3.832 1.366 1 97.19 237 ASN B O 1
ATOM 3953 N N . LEU B 1 238 ? -8.008 5.414 -0.197 1 97.56 238 LEU B N 1
ATOM 3954 C CA . LEU B 1 238 ? -6.59 5.371 0.123 1 97.56 238 LEU B CA 1
ATOM 3955 C C . LEU B 1 238 ? -6.332 5.895 1.532 1 97.56 238 LEU B C 1
ATOM 3957 O O . LEU B 1 238 ? -5.547 5.312 2.283 1 97.56 238 LEU B O 1
ATOM 3961 N N . LEU B 1 239 ? -6.996 6.953 1.847 1 97 239 LEU B N 1
ATOM 3962 C CA . LEU B 1 239 ? -6.848 7.473 3.201 1 97 239 LEU B CA 1
ATOM 3963 C C . LEU B 1 239 ? -7.371 6.473 4.227 1 97 239 LEU B C 1
ATOM 3965 O O . LEU B 1 239 ? -6.73 6.242 5.258 1 97 239 LEU B O 1
ATOM 3969 N N . THR B 1 240 ? -8.508 5.867 3.945 1 96.06 240 THR B N 1
ATOM 3970 C CA . THR B 1 240 ? -9.094 4.863 4.824 1 96.06 240 THR B CA 1
ATOM 3971 C C . THR B 1 240 ? -8.148 3.682 5.008 1 96.06 240 THR B C 1
ATOM 3973 O O . THR B 1 240 ? -8.047 3.121 6.102 1 96.06 240 THR B O 1
ATOM 3976 N N . SER B 1 241 ? -7.457 3.357 3.934 1 96.06 241 SER B N 1
ATOM 3977 C CA . SER B 1 241 ? -6.551 2.215 3.977 1 96.06 241 SER B CA 1
ATOM 3978 C C . SER B 1 241 ? -5.453 2.418 5.016 1 96.06 241 SER B C 1
ATOM 3980 O O . SER B 1 241 ? -4.926 1.449 5.57 1 96.06 241 SER B O 1
ATOM 3982 N N . LEU B 1 242 ? -5.113 3.637 5.352 1 95.88 242 LEU B N 1
ATOM 3983 C CA . LEU B 1 242 ? -4.035 3.939 6.285 1 95.88 242 LEU B CA 1
ATOM 3984 C C . LEU B 1 242 ? -4.449 3.607 7.715 1 95.88 242 LEU B C 1
ATOM 3986 O O . LEU B 1 242 ? -3.596 3.408 8.586 1 95.88 242 LEU B O 1
ATOM 3990 N N . THR B 1 243 ? -5.742 3.547 7.992 1 92.25 243 THR B N 1
ATOM 3991 C CA . THR B 1 243 ? -6.223 3.283 9.344 1 92.25 243 THR B CA 1
ATOM 3992 C C . THR B 1 243 ? -6.793 1.871 9.445 1 92.25 243 THR B C 1
ATOM 3994 O O . THR B 1 243 ? -7.273 1.469 10.508 1 92.25 243 THR B O 1
ATOM 3997 N N . ASN B 1 244 ? -6.809 1.133 8.375 1 88.5 244 ASN B N 1
ATOM 3998 C CA . ASN B 1 244 ? -7.445 -0.178 8.32 1 88.5 244 ASN B CA 1
ATOM 3999 C C . ASN B 1 244 ? -6.457 -1.298 8.625 1 88.5 244 ASN B C 1
ATOM 4001 O O . ASN B 1 244 ? -6.379 -2.281 7.887 1 88.5 244 ASN B O 1
ATOM 4005 N N . GLU B 1 245 ? -5.801 -1.102 9.727 1 79.75 245 GLU B N 1
ATOM 4006 C CA . GLU B 1 245 ? -4.734 -2.037 10.07 1 79.75 245 GLU B CA 1
ATOM 4007 C C . GLU B 1 245 ? -5.27 -3.459 10.203 1 79.75 245 GLU B C 1
ATOM 4009 O O . GLU B 1 245 ? -4.586 -4.422 9.852 1 79.75 245 GLU B O 1
ATOM 4014 N N . GLU B 1 246 ? -6.434 -3.629 10.68 1 79.06 246 GLU B N 1
ATOM 4015 C CA . GLU B 1 246 ? -7.027 -4.941 10.906 1 79.06 246 GLU B CA 1
ATOM 4016 C C . GLU B 1 246 ? -7.234 -5.695 9.602 1 79.06 246 GLU B C 1
ATOM 4018 O O . GLU B 1 246 ? -7.266 -6.926 9.578 1 79.06 246 GLU B O 1
ATOM 4023 N N . ASN B 1 247 ? -7.219 -4.996 8.562 1 82.81 247 ASN B N 1
ATOM 4024 C CA . ASN B 1 247 ? -7.496 -5.609 7.266 1 82.81 247 ASN B CA 1
ATOM 4025 C C . ASN B 1 247 ? -6.258 -5.621 6.375 1 82.81 247 ASN B C 1
ATOM 4027 O O . ASN B 1 247 ? -6.363 -5.789 5.16 1 82.81 247 ASN B O 1
ATOM 4031 N N . THR B 1 248 ? -5.152 -5.316 7.023 1 86.56 248 THR B N 1
ATOM 4032 C CA . THR B 1 248 ? -3.902 -5.402 6.273 1 86.56 248 THR B CA 1
ATOM 4033 C C . THR B 1 248 ? -3.484 -6.859 6.09 1 86.56 248 THR B C 1
ATOM 4035 O O . THR B 1 248 ? -3.564 -7.656 7.023 1 86.56 248 THR B O 1
ATOM 4038 N N . MET B 1 249 ? -3.197 -7.27 4.883 1 88.06 249 MET B N 1
ATOM 4039 C CA . MET B 1 249 ? -2.752 -8.625 4.57 1 88.06 249 MET B CA 1
ATOM 4040 C C . MET B 1 249 ? -1.639 -8.602 3.527 1 88.06 249 MET B C 1
ATOM 4042 O O . MET B 1 249 ? -1.904 -8.469 2.332 1 88.06 249 MET B O 1
ATOM 4046 N N . LEU B 1 250 ? -0.423 -8.812 4.066 1 92.88 250 LEU B N 1
ATOM 4047 C CA . LEU B 1 250 ? 0.776 -8.867 3.24 1 92.88 250 LEU B CA 1
ATOM 4048 C C . LEU B 1 250 ? 1.477 -10.219 3.393 1 92.88 250 LEU B C 1
ATOM 4050 O O . LEU B 1 250 ? 0.859 -11.195 3.812 1 92.88 250 LEU B O 1
ATOM 4054 N N . TRP B 1 251 ? 2.645 -10.32 2.842 1 93.81 251 TRP B N 1
ATOM 4055 C CA . TRP B 1 251 ? 3.334 -11.609 2.857 1 93.81 251 TRP B CA 1
ATOM 4056 C C . TRP B 1 251 ? 4.199 -11.75 4.105 1 93.81 251 TRP B C 1
ATOM 4058 O O . TRP B 1 251 ? 5.113 -10.945 4.328 1 93.81 251 TRP B O 1
ATOM 4068 N N . LYS B 1 252 ? 3.904 -12.711 4.879 1 89.56 252 LYS B N 1
ATOM 4069 C CA . LYS B 1 252 ? 4.711 -13.039 6.051 1 89.56 252 LYS B CA 1
ATOM 4070 C C . LYS B 1 252 ? 5.645 -14.211 5.766 1 89.56 252 LYS B C 1
ATOM 4072 O O . LYS B 1 252 ? 5.188 -15.305 5.414 1 89.56 252 LYS B O 1
ATOM 4077 N N . LYS B 1 253 ? 6.891 -13.883 5.891 1 89.94 253 LYS B N 1
ATOM 4078 C CA . LYS B 1 253 ? 7.859 -14.953 5.656 1 89.94 253 LYS B CA 1
ATOM 4079 C C . LYS B 1 253 ? 7.801 -16 6.766 1 89.94 253 LYS B C 1
ATOM 4081 O O . LYS B 1 253 ? 7.762 -15.664 7.949 1 89.94 253 LYS B O 1
ATOM 4086 N N . THR B 1 254 ? 7.633 -17.25 6.293 1 85.38 254 THR B N 1
ATOM 4087 C CA . THR B 1 254 ? 7.625 -18.391 7.199 1 85.38 254 THR B CA 1
ATOM 4088 C C . THR B 1 254 ? 8.578 -19.469 6.711 1 85.38 254 THR B C 1
ATOM 4090 O O . THR B 1 254 ? 8.148 -20.547 6.297 1 85.38 254 THR B O 1
ATOM 4093 N N . PRO B 1 255 ? 9.844 -19.125 6.812 1 82.12 255 PRO B N 1
ATOM 4094 C CA . PRO B 1 255 ? 10.805 -20.094 6.273 1 82.12 255 PRO B CA 1
ATOM 4095 C C . PRO B 1 255 ? 10.766 -21.438 7.012 1 82.12 255 PRO B C 1
ATOM 4097 O O . PRO B 1 255 ? 10.367 -21.484 8.18 1 82.12 255 PRO B O 1
ATOM 4100 N N . ARG B 1 256 ? 10.977 -22.406 6.184 1 77.12 256 ARG B N 1
ATOM 4101 C CA . ARG B 1 256 ? 11.031 -23.734 6.785 1 77.12 256 ARG B CA 1
ATOM 4102 C C . ARG B 1 256 ? 12.039 -23.781 7.926 1 77.12 256 ARG B C 1
ATOM 4104 O O . ARG B 1 256 ? 13.109 -23.172 7.84 1 77.12 256 ARG B O 1
ATOM 4111 N N . LYS B 1 257 ? 11.555 -24.375 8.984 1 67.94 257 LYS B N 1
ATOM 4112 C CA . LYS B 1 257 ? 12.469 -24.547 10.109 1 67.94 257 LYS B CA 1
ATOM 4113 C C . LYS B 1 257 ? 13.625 -25.469 9.734 1 67.94 257 LYS B C 1
ATOM 4115 O O . LYS B 1 257 ? 13.414 -26.547 9.164 1 67.94 257 LYS B O 1
ATOM 4120 N N . LYS B 1 258 ? 14.789 -25.062 9.68 1 54.72 258 LYS B N 1
ATOM 4121 C CA . LYS B 1 258 ? 15.938 -25.938 9.469 1 54.72 258 LYS B CA 1
ATOM 4122 C C . LYS B 1 258 ? 15.969 -27.062 10.492 1 54.72 258 LYS B C 1
ATOM 4124 O O . LYS B 1 258 ? 15.508 -26.891 11.625 1 54.72 258 LYS B O 1
#

Nearest PDB structures (foldseek):
  5ztb-assembly2_A  TM=8.409E-01  e=6.767E-16  Thermus thermophilus HB27
  5ztb-assembly1_B  TM=8.149E-01  e=3.766E-15  Thermus thermophilus HB27
  5b4e-assembly1_A-2  TM=8.233E-01  e=1.283E-14  Thermus thermophilus HB27
  5mko-assembly1_B  TM=8.282E-01  e=1.854E-14  Pyrococcus horikoshii OT3
  6scy-assembly1_B  TM=7.787E-01  e=1.068E-14  Methanococcus maripaludis S2

pLDDT: mean 86.19, std 16.54, range [33.28, 98.62]

Solvent-accessible surface area (backbone atoms only — not comparable to full-atom values): 27391 Å² total; per-residue (Å²): 111,63,71,57,46,63,64,55,63,66,58,49,75,42,45,50,50,48,51,48,22,30,49,50,40,29,49,38,46,43,62,74,50,72,74,37,26,34,24,26,52,34,79,32,36,64,50,26,41,45,45,51,52,47,51,59,56,43,48,74,69,46,95,42,54,53,48,67,38,34,37,28,72,39,43,69,66,74,89,64,66,58,62,61,48,52,50,53,30,55,74,70,74,40,54,71,43,79,39,85,46,68,48,44,64,50,45,67,68,59,38,40,97,84,63,46,61,54,66,67,59,52,50,52,48,49,53,52,51,42,50,52,54,22,51,76,70,68,27,61,28,38,35,43,52,51,27,28,55,53,36,54,42,40,26,50,48,27,23,38,75,64,21,19,51,26,39,80,50,54,60,46,73,38,74,92,75,69,38,33,37,28,25,46,34,41,69,26,45,64,70,47,50,53,50,24,32,61,72,68,62,57,56,64,33,72,81,75,62,88,72,72,76,84,40,76,60,55,56,42,51,51,53,49,51,56,46,30,71,78,35,65,59,23,60,64,18,44,57,44,22,40,58,28,60,91,54,47,33,67,37,72,80,42,50,60,81,126,112,64,68,58,48,63,67,57,62,73,59,48,74,43,45,50,50,48,51,48,21,30,49,49,40,29,50,38,46,43,64,72,51,70,74,38,27,36,21,26,49,33,80,33,37,64,52,26,43,45,45,49,52,48,52,60,55,42,47,75,69,46,95,42,54,52,48,66,36,34,38,28,71,39,42,68,65,74,88,65,65,58,62,60,48,50,50,52,29,54,74,70,74,42,55,73,44,79,40,86,46,68,50,44,64,50,45,67,70,59,38,41,96,85,63,47,62,56,66,67,59,52,49,53,48,49,52,53,52,42,51,51,52,23,51,76,71,66,28,62,30,38,35,45,53,50,27,28,57,54,38,53,41,41,26,51,49,27,22,38,74,64,21,18,51,28,38,81,50,55,60,47,73,39,76,92,74,70,37,34,38,28,23,45,35,42,69,26,46,64,70,48,50,54,49,24,32,61,73,67,62,56,56,62,33,73,81,75,62,86,71,72,77,83,42,74,63,56,56,42,50,50,53,50,50,55,47,31,72,78,35,66,59,24,60,63,17,44,58,44,21,38,59,28,59,90,54,47,33,63,37,71,79,42,50,59,81,127

Radius of gyration: 29.1 Å; Cα contacts (8 Å, |Δi|>4): 898; chains: 2; bounding box: 57×81×58 Å

Foldseek 3Di:
DVVCVVVVPPCPPLLVVQLVLLLVLCVVVVQDAAAAEEEQECALALLSLSVQVSVLVNCVPPPHHYHYAYEYECQPDPPFDCPLVVVVCVVSVHHYYYHYDPNNVVQCVVQDPVRARDPVVVVVVSVVVSLVVCVVVPGQEYEYRDAQLQFLLQQVCCVVPVVDRDGDDQWDADPVSRHIYGYSRHHPDPVSSVVSCVVVVRGGTDDPRPNPDDDSSVVSVVVVVVVCVVPVVCSVVSSVVVVVPVPDDDDDDDDDDD/DVVCVVVVPPCPPLLVVQLVLLLVLCVVVVQDAAAAEEEQECALALLSLSVQVSVLVNCVPPPHHYHYAYEYECCPDPPFDCPLVVVVCVVSVHHYYYDYDPNNVVQCVVQDPVRDRDPVVVVVVSVVVSLVVCVVVPGQEYEYRDAQLQFLLQQVCCVVPPVDRDGDDQWDADPVSRHIYGYSRHHPDPVSSVVSCVVVVRGGTDDPRPNPDDDSSVVSVVVVVVVCVVPVVCSVVSSVVVVVPVPDDDDDDDDDDD

Organism: NCBI:txid445974

Secondary structure (DSSP, 8-state):
-HHHHHHHHT--HHHHHHHHHHHHHHHHHT---TT-EEEEE--SSHHHHHHHHHHHHHTTT-SS--EEEEEEEE---TT---HHHHHHHHHTT-EEEEEE--HHHHHHHT--TTS---HHHHHHHHHHHHHHHHHHTT-SEEE----HHHHHHHHHHIIIIISS-B---SEEEETTTTEEEE-TTTT--HHHHHHHHHHHT--------TTSSS-HHHHHHHHHHHHHHH-TTHHHHHHHHTT-GGG-B-PPP-----/-HHHHHHHH---HHHHHHHHHHHHHHHHHT---TT-EEEEE--SSHHHHHHHHHHHHHTTT-SS--EEEEEEEE---TT---HHHHHHHHHTT-EEEEEE--HHHHHHHT--TTS---HHHHHHHHHHHHHHHHHHTT-SEEE----HHHHHHHHHHIIIIISS-B---SEEEETTTTEEEE-TTTT--HHHHHHHHHHHT--------TTSSS-HHHHHHHHHHHHHHH-TTHHHHHHHHTT-GGG-B-PPP-----